Protein AF-0000000074470510 (afdb_homodimer)

Radius of gyration: 26.46 Å; Cα contacts (8 Å, |Δi|>4): 1288; chains: 2; bounding box: 50×82×62 Å

Sequence (754 aa):
MKIQNEWYYPDDIAHDLDGIDLPKNTKDEVLACAWEYSRSVIPQYTNWERYIAFMRIIIIGVIAEFQGSIVDVTAGPKVLNYDLDEVLDELFYGTPGHLDMAREYKAFLFVTSQKVSHANSELFRRYVNALVSSPRQWFRMRDCDALARFTIASALACNDLLDIWFTDAQYDILCEIGDTMYDAVAFYKHRSEGETNSTFAYMPEDHRIDAFHRARQVLWAIDLAMAGIPGHLAVTNFLRSFGGPIHMMMRRYRFVEEDLTVGKSETEEVINQTRLNKKLWNRIDGRKTGIAEDIEHYNRSMARSDEFMFRGLADYLDRADNQHCPECIYREVYGAQRDHCFGGVQLCDQCRLEWGHFLETLPERAKRAFPDLNLRIMKIQNEWYYPDDIAHDLDGIDLPKNTKDEVLACAWEYSRSVIPQYTNWERYIAFMRIIIIGVIAEFQGSIVDVTAGPKVLNYDLDEVLDELFYGTPGHLDMAREYKAFLFVTSQKVSHANSELFRRYVNALVSSPRQWFRMRDCDALARFTIASALACNDLLDIWFTDAQYDILCEIGDTMYDAVAFYKHRSEGETNSTFAYMPEDHRIDAFHRARQVLWAIDLAMAGIPGHLAVTNFLRSFGGPIHMMMRRYRFVEEDLTVGKSETEEVINQTRLNKKLWNRIDGRKTGIAEDIEHYNRSMARSDEFMFRGLADYLDRADNQHCPECIYREVYGAQRDHCFGGVQLCDQCRLEWGHFLETLPERAKRAFPDLNLRI

Solvent-accessible surface area (backbone atoms only — not comparable to full-atom values): 38874 Å² total; per-residue (Å²): 129,85,85,79,82,81,73,52,59,60,76,92,54,67,65,56,60,66,89,51,96,59,58,68,68,56,49,43,48,42,46,20,46,16,42,46,47,42,52,43,40,40,59,62,70,74,34,66,69,26,44,49,30,47,31,51,53,41,38,54,50,50,43,19,54,51,47,9,78,71,40,49,71,87,79,40,55,59,44,79,80,34,51,49,63,58,40,46,40,60,36,28,64,84,30,88,54,34,69,57,46,47,15,34,51,37,23,29,48,49,51,38,14,30,53,60,61,32,42,40,27,48,52,42,35,27,46,52,45,26,43,69,64,38,63,69,55,24,47,56,54,42,24,40,70,67,39,39,56,53,46,43,52,45,24,30,34,15,48,70,40,42,84,70,79,75,52,71,60,39,44,51,46,56,26,45,34,24,48,45,24,26,33,50,40,39,41,32,60,39,25,42,19,11,38,61,82,42,62,55,64,53,28,50,65,89,41,37,56,58,51,30,52,49,34,51,50,48,48,48,28,48,48,59,48,30,60,92,42,90,60,33,54,46,45,46,47,22,38,54,21,51,29,39,24,42,40,61,72,31,78,61,56,43,19,58,84,48,69,42,28,44,52,58,79,64,48,72,64,53,32,53,38,19,67,66,36,51,68,59,32,46,46,34,61,29,70,87,57,76,63,57,78,40,60,64,58,36,52,56,50,57,74,43,29,87,64,36,30,36,92,64,47,60,58,42,39,69,43,20,83,75,59,62,69,84,71,32,51,78,68,79,50,48,20,16,80,49,87,86,28,48,9,47,57,44,66,29,72,67,56,23,51,51,39,41,51,54,62,69,41,45,60,60,53,43,47,67,46,36,69,88,44,73,60,85,115,129,84,85,79,83,81,71,50,59,61,75,92,55,68,64,57,60,67,89,50,98,60,57,68,68,57,50,44,49,42,46,19,46,16,43,47,48,42,50,44,40,40,57,63,69,74,33,65,69,26,44,52,28,48,31,50,52,40,37,54,50,50,42,20,53,49,46,10,80,71,39,50,70,87,81,41,55,60,45,81,81,35,50,48,63,59,40,46,41,59,37,25,63,84,31,88,54,33,69,57,44,46,16,34,50,38,23,30,50,48,51,39,15,30,54,59,60,33,42,40,27,50,52,41,34,27,46,51,44,26,44,69,64,38,65,68,54,25,47,58,53,42,25,40,71,68,39,38,56,52,46,43,51,44,24,28,34,15,47,69,41,40,84,69,77,75,53,70,59,38,44,51,44,57,26,45,35,24,49,46,23,25,32,49,39,38,41,33,60,38,25,41,20,10,37,62,82,42,60,56,65,54,28,50,64,88,42,37,54,57,51,31,51,50,33,51,51,48,47,48,29,48,50,58,47,29,61,92,41,91,60,33,56,46,45,46,46,22,39,55,20,52,27,39,24,43,42,62,73,31,76,60,57,40,17,60,81,48,68,45,26,44,51,59,77,64,48,74,64,54,32,53,37,20,68,67,34,52,68,58,31,45,46,36,62,30,74,72,76,74,66,58,77,39,60,64,57,36,50,56,50,58,74,43,28,87,65,35,30,36,93,63,47,62,60,41,40,67,42,21,83,75,57,64,69,83,72,33,48,77,70,78,49,48,20,13,79,48,87,85,28,50,8,46,56,44,66,31,71,67,58,25,52,52,40,43,51,55,63,71,42,47,61,62,53,41,45,67,46,38,70,88,44,74,57,83,115

Structure (mmCIF, N/CA/C/O backbone):
data_AF-0000000074470510-model_v1
#
loop_
_entity.id
_entity.type
_entity.pdbx_description
1 polymer 'ABA 3 protein'
#
loop_
_atom_site.group_PDB
_atom_site.id
_atom_site.type_symbol
_atom_site.label_atom_id
_atom_site.label_alt_id
_atom_site.label_comp_id
_atom_site.label_asym_id
_atom_site.label_entity_id
_atom_site.label_seq_id
_atom_site.pdbx_PDB_ins_code
_atom_site.Cartn_x
_atom_site.Cartn_y
_atom_site.Cartn_z
_atom_site.occupancy
_atom_site.B_iso_or_equiv
_atom_site.auth_seq_id
_atom_site.auth_comp_id
_atom_site.auth_asym_id
_atom_site.auth_atom_id
_atom_site.pdbx_PDB_model_num
ATOM 1 N N . MET A 1 1 ? -17.797 -7.645 17.469 1 38.66 1 MET A N 1
ATOM 2 C CA . MET A 1 1 ? -18.781 -7.438 16.406 1 38.66 1 MET A CA 1
ATOM 3 C C . MET A 1 1 ? -18.297 -8.047 15.102 1 38.66 1 MET A C 1
ATOM 5 O O . MET A 1 1 ? -17.109 -7.918 14.75 1 38.66 1 MET A O 1
ATOM 9 N N . LYS A 1 2 ? -19 -8.984 14.633 1 53.75 2 LYS A N 1
ATOM 10 C CA . LYS A 1 2 ? -18.641 -9.648 13.383 1 53.75 2 LYS A CA 1
ATOM 11 C C . LYS A 1 2 ? -18.688 -8.68 12.203 1 53.75 2 LYS A C 1
ATOM 13 O O . LYS A 1 2 ? -19.734 -8.086 11.93 1 53.75 2 LYS A O 1
ATOM 18 N N . ILE A 1 3 ? -17.578 -8.148 11.656 1 62.47 3 ILE A N 1
ATOM 19 C CA . ILE A 1 3 ? -17.469 -7.23 10.531 1 62.47 3 ILE A CA 1
ATOM 20 C C . ILE A 1 3 ? -18.188 -7.805 9.32 1 62.47 3 ILE A C 1
ATOM 22 O O . ILE A 1 3 ? -17.922 -8.938 8.898 1 62.47 3 ILE A O 1
ATOM 26 N N . GLN A 1 4 ? -19.375 -7.211 9.055 1 69 4 GLN A N 1
ATOM 27 C CA . GLN A 1 4 ? -20.094 -7.617 7.848 1 69 4 GLN A CA 1
ATOM 28 C C . GLN A 1 4 ? -19.562 -6.875 6.625 1 69 4 GLN A C 1
ATOM 30 O O . GLN A 1 4 ? -19.391 -5.652 6.66 1 69 4 GLN A O 1
ATOM 35 N N . ASN A 1 5 ? -19.25 -7.672 5.633 1 77.12 5 ASN A N 1
ATOM 36 C CA . ASN A 1 5 ? -18.688 -7.105 4.414 1 77.12 5 ASN A CA 1
ATOM 37 C C . ASN A 1 5 ? -19.75 -6.863 3.354 1 77.12 5 ASN A C 1
ATOM 39 O O . ASN A 1 5 ? -20.672 -7.668 3.197 1 77.12 5 ASN A O 1
ATOM 43 N N . GLU A 1 6 ? -19.672 -5.68 2.846 1 87.06 6 GLU A N 1
ATOM 44 C CA . GLU A 1 6 ? -20.328 -5.43 1.567 1 87.06 6 GLU A CA 1
ATOM 45 C C . GLU A 1 6 ? -19.359 -5.594 0.404 1 87.06 6 GLU A C 1
ATOM 47 O O . GLU A 1 6 ? -18.188 -5.262 0.524 1 87.06 6 GLU A O 1
ATOM 52 N N . TRP A 1 7 ? -19.953 -6.168 -0.624 1 92.12 7 TRP A N 1
ATOM 53 C CA . TRP A 1 7 ? -19.062 -6.492 -1.737 1 92.12 7 TRP A CA 1
ATOM 54 C C . TRP A 1 7 ? -19.234 -5.496 -2.879 1 92.12 7 TRP A C 1
ATOM 56 O O . TRP A 1 7 ? -20.359 -5.168 -3.258 1 92.12 7 TRP A O 1
ATOM 66 N N . TYR A 1 8 ? -18.172 -5.059 -3.375 1 94.88 8 TYR A N 1
ATOM 67 C CA . TYR A 1 8 ? -18.188 -4.062 -4.441 1 94.88 8 TYR A CA 1
ATOM 68 C C . TYR A 1 8 ? -17.422 -4.566 -5.664 1 94.88 8 TYR A C 1
ATOM 70 O O . TYR A 1 8 ? -16.234 -4.879 -5.586 1 94.88 8 TYR A O 1
ATOM 78 N N . TYR A 1 9 ? -18.109 -4.605 -6.75 1 96.81 9 TYR A N 1
ATOM 79 C CA . TYR A 1 9 ? -17.531 -4.973 -8.031 1 96.81 9 TYR A CA 1
ATOM 80 C C . TYR A 1 9 ? -18.328 -4.387 -9.188 1 96.81 9 TYR A C 1
ATOM 82 O O . TYR A 1 9 ? -19.531 -4.125 -9.055 1 96.81 9 TYR A O 1
ATOM 90 N N . PRO A 1 10 ? -17.703 -4.129 -10.32 1 97.44 10 PRO A N 1
ATOM 91 C CA . PRO A 1 10 ? -18.406 -3.51 -11.453 1 97.44 10 PRO A CA 1
ATOM 92 C C . PRO A 1 10 ? -19.484 -4.406 -12.039 1 97.44 10 PRO A C 1
ATOM 94 O O . PRO A 1 10 ? -19.375 -5.637 -11.984 1 97.44 10 PRO A O 1
ATOM 97 N N . ASP A 1 11 ? -20.375 -3.789 -12.695 1 96.75 11 ASP A N 1
ATOM 98 C CA . ASP A 1 11 ? -21.484 -4.492 -13.328 1 96.75 11 ASP A CA 1
ATOM 99 C C . ASP A 1 11 ? -20.984 -5.387 -14.461 1 96.75 11 ASP A C 1
ATOM 101 O O . ASP A 1 11 ? -21.578 -6.426 -14.75 1 96.75 11 ASP A O 1
ATOM 105 N N . ASP A 1 12 ? -19.891 -5.055 -15 1 97.94 12 ASP A N 1
ATOM 106 C CA . ASP A 1 12 ? -19.328 -5.754 -16.156 1 97.94 12 ASP A CA 1
ATOM 107 C C . ASP A 1 12 ? -19.016 -7.211 -15.805 1 97.94 12 ASP A C 1
ATOM 109 O O . ASP A 1 12 ? -19 -8.07 -16.688 1 97.94 12 ASP A O 1
ATOM 113 N N . ILE A 1 13 ? -18.828 -7.477 -14.516 1 98.44 13 ILE A N 1
ATOM 114 C CA . ILE A 1 13 ? -18.453 -8.844 -14.156 1 98.44 13 ILE A CA 1
ATOM 115 C C . ILE A 1 13 ? -19.484 -9.43 -13.203 1 98.44 13 ILE A C 1
ATOM 117 O O . ILE A 1 13 ? -19.328 -10.547 -12.719 1 98.44 13 ILE A O 1
ATOM 121 N N . ALA A 1 14 ? -20.562 -8.773 -12.984 1 97.88 14 ALA A N 1
ATOM 122 C CA . ALA A 1 14 ? -21.547 -9.109 -11.945 1 97.88 14 ALA A CA 1
ATOM 123 C C . ALA A 1 14 ? -22.188 -10.461 -12.227 1 97.88 14 ALA A C 1
ATOM 125 O O . ALA A 1 14 ? -22.594 -11.172 -11.297 1 97.88 14 ALA A O 1
ATOM 126 N N . HIS A 1 15 ? -22.266 -10.828 -13.484 1 98.12 15 HIS A N 1
ATOM 127 C CA . HIS A 1 15 ? -23 -12.031 -13.844 1 98.12 15 HIS A CA 1
ATOM 128 C C . HIS A 1 15 ? -22.062 -13.125 -14.344 1 98.12 15 HIS A C 1
ATOM 130 O O . HIS A 1 15 ? -22.516 -14.148 -14.859 1 98.12 15 HIS A O 1
ATOM 136 N N . ASP A 1 16 ? -20.781 -12.914 -14.148 1 98.12 16 ASP A N 1
ATOM 137 C CA . ASP A 1 16 ? -19.781 -13.797 -14.711 1 98.12 16 ASP A CA 1
ATOM 138 C C . ASP A 1 16 ? -19.828 -15.18 -14.07 1 98.12 16 ASP A C 1
ATOM 140 O O . ASP A 1 16 ? -19.406 -16.172 -14.672 1 98.12 16 ASP A O 1
ATOM 144 N N . LEU A 1 17 ? -20.391 -15.273 -12.891 1 98.12 17 LEU A N 1
ATOM 145 C CA . LEU A 1 17 ? -20.344 -16.547 -12.18 1 98.12 17 LEU A CA 1
ATOM 146 C C . LEU A 1 17 ? -21.75 -17.125 -12.047 1 98.12 17 LEU A C 1
ATOM 148 O O . LEU A 1 17 ? -21.969 -18.047 -11.258 1 98.12 17 LEU A O 1
ATOM 152 N N . ASP A 1 18 ? -22.656 -16.594 -12.812 1 97.69 18 ASP A N 1
ATOM 153 C CA . ASP A 1 18 ? -24 -17.141 -12.797 1 97.69 18 ASP A CA 1
ATOM 154 C C . ASP A 1 18 ? -24 -18.609 -13.195 1 97.69 18 ASP A C 1
ATOM 156 O O . ASP A 1 18 ? -23.328 -19 -14.156 1 97.69 18 ASP A O 1
ATOM 160 N N . GLY A 1 19 ? -24.688 -19.422 -12.406 1 96.56 19 GLY A N 1
ATOM 161 C CA . GLY A 1 19 ? -24.828 -20.828 -12.75 1 96.56 19 GLY A CA 1
ATOM 162 C C . GLY A 1 19 ? -23.688 -21.688 -12.211 1 96.56 19 GLY A C 1
ATOM 163 O O . GLY A 1 19 ? -23.75 -22.906 -12.242 1 96.56 19 GLY A O 1
ATOM 164 N N . ILE A 1 20 ? -22.594 -21.078 -11.781 1 96 20 ILE A N 1
ATOM 165 C CA . ILE A 1 20 ? -21.5 -21.828 -11.172 1 96 20 ILE A CA 1
ATOM 166 C C . ILE A 1 20 ? -21.922 -22.312 -9.781 1 96 20 ILE A C 1
ATOM 168 O O . ILE A 1 20 ? -22.547 -21.562 -9.023 1 96 20 ILE A O 1
ATOM 172 N N . ASP A 1 21 ? -21.594 -23.484 -9.469 1 94.19 21 ASP A N 1
ATOM 173 C CA . ASP A 1 21 ? -22 -24.109 -8.211 1 94.19 21 ASP A CA 1
ATOM 174 C C . ASP A 1 21 ? -21.156 -23.609 -7.043 1 94.19 21 ASP A C 1
ATOM 176 O O . ASP A 1 21 ? -20.375 -24.359 -6.465 1 94.19 21 ASP A O 1
ATOM 180 N N . LEU A 1 22 ? -21.328 -22.422 -6.672 1 94.38 22 LEU A N 1
ATOM 181 C CA . LEU A 1 22 ? -20.781 -21.734 -5.512 1 94.38 22 LEU A CA 1
ATOM 182 C C . LEU A 1 22 ? -21.844 -20.906 -4.801 1 94.38 22 LEU A C 1
ATOM 184 O O . LEU A 1 22 ? -22.75 -20.375 -5.441 1 94.38 22 LEU A O 1
ATOM 188 N N . PRO A 1 23 ? -21.734 -20.906 -3.518 1 94.25 23 PRO A N 1
ATOM 189 C CA . PRO A 1 23 ? -22.688 -20.047 -2.797 1 94.25 23 PRO A CA 1
ATOM 190 C C . PRO A 1 23 ? -22.609 -18.594 -3.256 1 94.25 23 PRO A C 1
ATOM 192 O O . PRO A 1 23 ? -21.547 -18.109 -3.65 1 94.25 23 PRO A O 1
ATOM 195 N N . LYS A 1 24 ? -23.703 -17.906 -3.158 1 95.31 24 LYS A N 1
ATOM 196 C CA . LYS A 1 24 ? -23.812 -16.516 -3.604 1 95.31 24 LYS A CA 1
ATOM 197 C C . LYS A 1 24 ? -22.781 -15.641 -2.906 1 95.31 24 LYS A C 1
ATOM 199 O O . LYS A 1 24 ? -22.125 -14.82 -3.549 1 95.31 24 LYS A O 1
ATOM 204 N N . ASN A 1 25 ? -22.625 -15.836 -1.628 1 92.38 25 ASN A N 1
ATOM 205 C CA . ASN A 1 25 ? -21.672 -15.031 -0.87 1 92.38 25 ASN A CA 1
ATOM 206 C C . ASN A 1 25 ? -20.234 -15.258 -1.346 1 92.38 25 ASN A C 1
ATOM 208 O O . ASN A 1 25 ? -19.438 -14.32 -1.368 1 92.38 25 ASN A O 1
ATOM 212 N N . THR A 1 26 ? -19.922 -16.469 -1.673 1 93.75 26 THR A N 1
ATOM 213 C CA . THR A 1 26 ? -18.609 -16.781 -2.191 1 93.75 26 THR A CA 1
ATOM 214 C C . THR A 1 26 ? -18.391 -16.141 -3.555 1 93.75 26 THR A C 1
ATOM 216 O O . THR A 1 26 ? -17.312 -15.602 -3.826 1 93.75 26 THR A O 1
ATOM 219 N N . LYS A 1 27 ? -19.453 -16.188 -4.32 1 96.44 27 LYS A N 1
ATOM 220 C CA . LYS A 1 27 ? -19.359 -15.562 -5.633 1 96.44 27 LYS A CA 1
ATOM 221 C C . LYS A 1 27 ? -19.109 -14.062 -5.504 1 96.44 27 LYS A C 1
ATOM 223 O O . LYS A 1 27 ? -18.25 -13.508 -6.184 1 96.44 27 LYS A O 1
ATOM 228 N N . ASP A 1 28 ? -19.859 -13.445 -4.629 1 95.69 28 ASP A N 1
ATOM 229 C CA . ASP A 1 28 ? -19.703 -12.016 -4.398 1 95.69 28 ASP A CA 1
ATOM 230 C C . ASP A 1 28 ? -18.297 -11.695 -3.912 1 95.69 28 ASP A C 1
ATOM 232 O O . ASP A 1 28 ? -17.688 -10.703 -4.34 1 95.69 28 ASP A O 1
ATOM 236 N N . GLU A 1 29 ? -17.797 -12.484 -3.053 1 94.56 29 GLU A N 1
ATOM 237 C CA . GLU A 1 29 ? -16.453 -12.281 -2.514 1 94.56 29 GLU A CA 1
ATOM 238 C C . GLU A 1 29 ? -15.398 -12.438 -3.602 1 94.56 29 GLU A C 1
ATOM 240 O O . GLU A 1 29 ? -14.43 -11.672 -3.643 1 94.56 29 GLU A O 1
ATOM 245 N N . VAL A 1 30 ? -15.57 -13.391 -4.449 1 96.25 30 VAL A N 1
ATOM 246 C CA . VAL A 1 30 ? -14.641 -13.617 -5.547 1 96.25 30 VAL A CA 1
ATOM 247 C C . VAL A 1 30 ? -14.633 -12.398 -6.473 1 96.25 30 VAL A C 1
ATOM 249 O O . VAL A 1 30 ? -13.562 -11.922 -6.859 1 96.25 30 VAL A O 1
ATOM 252 N N . LEU A 1 31 ? -15.828 -11.945 -6.777 1 98.06 31 LEU A N 1
ATOM 253 C CA . LEU A 1 31 ? -15.945 -10.805 -7.68 1 98.06 31 LEU A CA 1
ATOM 254 C C . LEU A 1 31 ? -15.344 -9.555 -7.055 1 98.06 31 LEU A C 1
ATOM 256 O O . LEU A 1 31 ? -14.625 -8.805 -7.723 1 98.06 31 LEU A O 1
ATOM 260 N N . ALA A 1 32 ? -15.617 -9.375 -5.801 1 96.88 32 ALA A N 1
ATOM 261 C CA . ALA A 1 32 ? -15.039 -8.234 -5.094 1 96.88 32 ALA A CA 1
ATOM 262 C C . ALA A 1 32 ? -13.516 -8.352 -5.012 1 96.88 32 ALA A C 1
ATOM 264 O O . ALA A 1 32 ? -12.805 -7.355 -5.148 1 96.88 32 ALA A O 1
ATOM 265 N N . CYS A 1 33 ? -13.023 -9.523 -4.816 1 96.25 33 CYS A N 1
ATOM 266 C CA . CYS A 1 33 ? -11.594 -9.773 -4.766 1 96.25 33 CYS A CA 1
ATOM 267 C C . CYS A 1 33 ? -10.93 -9.422 -6.094 1 96.25 33 CYS A C 1
ATOM 269 O O . CYS A 1 33 ? -9.836 -8.852 -6.117 1 96.25 33 CYS A O 1
ATOM 271 N N . ALA A 1 34 ? -11.633 -9.758 -7.113 1 97.81 34 ALA A N 1
ATOM 272 C CA . ALA A 1 34 ? -11.094 -9.445 -8.438 1 97.81 34 ALA A CA 1
ATOM 273 C C . ALA A 1 34 ? -10.953 -7.941 -8.633 1 97.81 34 ALA A C 1
ATOM 275 O O . ALA A 1 34 ? -9.945 -7.469 -9.164 1 97.81 34 ALA A O 1
ATOM 276 N N . TRP A 1 35 ? -11.906 -7.219 -8.211 1 97.88 35 TRP A N 1
ATOM 277 C CA . TRP A 1 35 ? -11.867 -5.766 -8.312 1 97.88 35 TRP A CA 1
ATOM 278 C C . TRP A 1 35 ? -10.766 -5.191 -7.418 1 97.88 35 TRP A C 1
ATOM 280 O O . TRP A 1 35 ? -9.93 -4.41 -7.879 1 97.88 35 TRP A O 1
ATOM 290 N N . GLU A 1 36 ? -10.75 -5.582 -6.207 1 96.62 36 GLU A N 1
ATOM 291 C CA . GLU A 1 36 ? -9.781 -5.078 -5.238 1 96.62 36 GLU A CA 1
ATOM 292 C C . GLU A 1 36 ? -8.352 -5.402 -5.672 1 96.62 36 GLU A C 1
ATOM 294 O O . GLU A 1 36 ? -7.461 -4.555 -5.574 1 96.62 36 GLU A O 1
ATOM 299 N N . TYR A 1 37 ? -8.188 -6.617 -6.141 1 97.25 37 TYR A N 1
ATOM 300 C CA . TYR A 1 37 ? -6.855 -7.02 -6.582 1 97.25 37 TYR A CA 1
ATOM 301 C C . TYR A 1 37 ? -6.402 -6.195 -7.781 1 97.25 37 TYR A C 1
ATOM 303 O O . TYR A 1 37 ? -5.281 -5.68 -7.801 1 97.25 37 TYR A O 1
ATOM 311 N N . SER A 1 38 ? -7.297 -6.094 -8.719 1 98.12 38 SER A N 1
ATOM 312 C CA . SER A 1 38 ? -6.961 -5.348 -9.93 1 98.12 38 SER A CA 1
ATOM 313 C C . SER A 1 38 ? -6.613 -3.898 -9.602 1 98.12 38 SER A C 1
ATOM 315 O O . SER A 1 38 ? -5.598 -3.377 -10.062 1 98.12 38 SER A O 1
ATOM 317 N N . ARG A 1 39 ? -7.371 -3.311 -8.75 1 97.25 39 ARG A N 1
ATOM 318 C CA . ARG A 1 39 ? -7.164 -1.919 -8.359 1 97.25 39 ARG A CA 1
ATOM 319 C C . ARG A 1 39 ? -5.906 -1.766 -7.516 1 97.25 39 ARG A C 1
ATOM 321 O O . ARG A 1 39 ? -5.316 -0.685 -7.461 1 97.25 39 ARG A O 1
ATOM 328 N N . SER A 1 40 ? -5.508 -2.799 -6.934 1 96.25 40 SER A N 1
ATOM 329 C CA . SER A 1 40 ? -4.32 -2.727 -6.09 1 96.25 40 SER A CA 1
ATOM 330 C C . SER A 1 40 ? -3.047 -2.912 -6.906 1 96.25 40 SER A C 1
ATOM 332 O O . SER A 1 40 ? -2.094 -2.143 -6.77 1 96.25 40 SER A O 1
ATOM 334 N N . VAL A 1 41 ? -3.082 -3.867 -7.82 1 97.31 41 VAL A N 1
ATOM 335 C CA . VAL A 1 41 ? -1.833 -4.234 -8.477 1 97.31 41 VAL A CA 1
ATOM 336 C C . VAL A 1 41 ? -1.688 -3.457 -9.781 1 97.31 41 VAL A C 1
ATOM 338 O O . VAL A 1 41 ? -0.579 -3.297 -10.297 1 97.31 41 VAL A O 1
ATOM 341 N N . ILE A 1 42 ? -2.725 -3.068 -10.359 1 98.06 42 ILE A N 1
ATOM 342 C CA . ILE A 1 42 ? -2.758 -2.182 -11.523 1 98.06 42 ILE A CA 1
ATOM 343 C C . ILE A 1 42 ? -3.623 -0.962 -11.211 1 98.06 42 ILE A C 1
ATOM 345 O O . ILE A 1 42 ? -4.73 -0.831 -11.734 1 98.06 42 ILE A O 1
ATOM 349 N N . PRO A 1 43 ? -3.098 -0.077 -10.461 1 96.44 43 PRO A N 1
ATOM 350 C CA . PRO A 1 43 ? -3.93 1.016 -9.953 1 96.44 43 PRO A CA 1
ATOM 351 C C . PRO A 1 43 ? -4.312 2.021 -11.031 1 96.44 43 PRO A C 1
ATOM 353 O O . PRO A 1 43 ? -5.23 2.824 -10.836 1 96.44 43 PRO A O 1
ATOM 356 N N . GLN A 1 44 ? -3.602 2.016 -12.18 1 96.56 44 GLN A N 1
ATOM 357 C CA . GLN A 1 44 ? -3.885 2.891 -13.312 1 96.56 44 GLN A CA 1
ATOM 358 C C . GLN A 1 44 ? -4.16 2.082 -14.578 1 96.56 44 GLN A C 1
ATOM 360 O O . GLN A 1 44 ? -3.482 1.087 -14.844 1 96.56 44 GLN A O 1
ATOM 365 N N . TYR A 1 45 ? -5.16 2.561 -15.25 1 97.44 45 TYR A N 1
ATOM 366 C CA . TYR A 1 45 ? -5.457 1.952 -16.547 1 97.44 45 TYR A CA 1
ATOM 367 C C . TYR A 1 45 ? -6.043 2.979 -17.5 1 97.44 45 TYR A C 1
ATOM 369 O O . TYR A 1 45 ? -6.641 3.967 -17.078 1 97.44 45 TYR A O 1
ATOM 377 N N . THR A 1 46 ? -5.867 2.742 -18.766 1 96.5 46 THR A N 1
ATOM 378 C CA . THR A 1 46 ? -6.449 3.576 -19.812 1 96.5 46 THR A CA 1
ATOM 379 C C . THR A 1 46 ? -7.383 2.758 -20.688 1 96.5 46 THR A C 1
ATOM 381 O O . THR A 1 46 ? -8.156 3.318 -21.469 1 96.5 46 THR A O 1
ATOM 384 N N . ASN A 1 47 ? -7.336 1.421 -20.641 1 97.94 47 ASN A N 1
ATOM 385 C CA . ASN A 1 47 ? -8.141 0.513 -21.453 1 97.94 47 ASN A CA 1
ATOM 386 C C . ASN A 1 47 ? -9.078 -0.331 -20.594 1 97.94 47 ASN A C 1
ATOM 388 O O . ASN A 1 47 ? -8.672 -1.369 -20.062 1 97.94 47 ASN A O 1
ATOM 392 N N . TRP A 1 48 ? -10.289 0.071 -20.547 1 97.88 48 TRP A N 1
ATOM 393 C CA . TRP A 1 48 ? -11.258 -0.553 -19.656 1 97.88 48 TRP A CA 1
ATOM 394 C C . TRP A 1 48 ? -11.547 -1.99 -20.078 1 97.88 48 TRP A C 1
ATOM 396 O O . TRP A 1 48 ? -11.695 -2.875 -19.234 1 97.88 48 TRP A O 1
ATOM 406 N N . GLU A 1 49 ? -11.609 -2.24 -21.344 1 98.06 49 GLU A N 1
ATOM 407 C CA . GLU A 1 49 ? -11.891 -3.584 -21.828 1 98.06 49 GLU A CA 1
ATOM 408 C C . GLU A 1 49 ? -10.805 -4.566 -21.406 1 98.06 49 GLU A C 1
ATOM 410 O O . GLU A 1 49 ? -11.109 -5.668 -20.938 1 98.06 49 GLU A O 1
ATOM 415 N N . ARG A 1 50 ? -9.625 -4.188 -21.531 1 98.75 50 ARG A N 1
ATOM 416 C CA . ARG A 1 50 ? -8.516 -5.027 -21.094 1 98.75 50 ARG A CA 1
ATOM 417 C C . ARG A 1 50 ? -8.516 -5.188 -19.578 1 98.75 50 ARG A C 1
ATOM 419 O O . ARG A 1 50 ? -8.133 -6.238 -19.047 1 98.75 50 ARG A O 1
ATOM 426 N N . TYR A 1 51 ? -8.883 -4.121 -18.953 1 98.69 51 TYR A N 1
ATOM 427 C CA . TYR A 1 51 ? -8.953 -4.16 -17.484 1 98.69 51 TYR A CA 1
ATOM 428 C C . TYR A 1 51 ? -10.016 -5.148 -17.016 1 98.69 51 TYR A C 1
ATOM 430 O O . TYR A 1 51 ? -9.805 -5.879 -16.047 1 98.69 51 TYR A O 1
ATOM 438 N N . ILE A 1 52 ? -11.117 -5.203 -17.703 1 98.69 52 ILE A N 1
ATOM 439 C CA . ILE A 1 52 ? -12.156 -6.184 -17.422 1 98.69 52 ILE A CA 1
ATOM 440 C C . ILE A 1 52 ? -11.625 -7.594 -17.672 1 98.69 52 ILE A C 1
ATOM 442 O O . ILE A 1 52 ? -11.867 -8.508 -16.875 1 98.69 52 ILE A O 1
ATOM 446 N N . ALA A 1 53 ? -10.945 -7.723 -18.75 1 98.88 53 ALA A N 1
ATOM 447 C CA . ALA A 1 53 ? -10.344 -9.023 -19.031 1 98.88 53 ALA A CA 1
ATOM 448 C C . ALA A 1 53 ? -9.414 -9.461 -17.906 1 98.88 53 ALA A C 1
ATOM 450 O O . ALA A 1 53 ? -9.414 -10.625 -17.5 1 98.88 53 ALA A O 1
ATOM 451 N N . PHE A 1 54 ? -8.664 -8.562 -17.422 1 98.88 54 PHE A N 1
ATOM 452 C CA . PHE A 1 54 ? -7.773 -8.867 -16.312 1 98.88 54 PHE A CA 1
ATOM 453 C C . PHE A 1 54 ? -8.562 -9.273 -15.078 1 98.88 54 PHE A C 1
ATOM 455 O O . PHE A 1 54 ? -8.188 -10.211 -14.375 1 98.88 54 PHE A O 1
ATOM 462 N N . MET A 1 55 ? -9.602 -8.586 -14.781 1 98.75 55 MET A N 1
ATOM 463 C CA . MET A 1 55 ? -10.438 -8.969 -13.648 1 98.75 55 MET A CA 1
ATOM 464 C C . MET A 1 55 ? -10.953 -10.391 -13.812 1 98.75 55 MET A C 1
ATOM 466 O O . MET A 1 55 ? -11.008 -11.156 -12.844 1 98.75 55 MET A O 1
ATOM 470 N N . ARG A 1 56 ? -11.281 -10.711 -14.945 1 98.81 56 ARG A N 1
ATOM 471 C CA . ARG A 1 56 ? -11.781 -12.062 -15.211 1 98.81 56 ARG A CA 1
ATOM 472 C C . ARG A 1 56 ? -10.68 -13.094 -15.008 1 98.81 56 ARG A C 1
ATOM 474 O O . ARG A 1 56 ? -10.93 -14.188 -14.5 1 98.81 56 ARG A O 1
ATOM 481 N N . ILE A 1 57 ? -9.492 -12.719 -15.422 1 98.5 57 ILE A N 1
ATOM 482 C CA . ILE A 1 57 ? -8.32 -13.555 -15.156 1 98.5 57 ILE A CA 1
ATOM 483 C C . ILE A 1 57 ? -8.18 -13.789 -13.656 1 98.5 57 ILE A C 1
ATOM 485 O O . ILE A 1 57 ? -7.918 -14.914 -13.219 1 98.5 57 ILE A O 1
ATOM 489 N N . ILE A 1 58 ? -8.383 -12.805 -12.875 1 98.38 58 ILE A N 1
ATOM 490 C CA . ILE A 1 58 ? -8.234 -12.898 -11.43 1 98.38 58 ILE A CA 1
ATOM 491 C C . ILE A 1 58 ? -9.375 -13.727 -10.844 1 98.38 58 ILE A C 1
ATOM 493 O O . ILE A 1 58 ? -9.172 -14.5 -9.898 1 98.38 58 ILE A O 1
ATOM 497 N N . ILE A 1 59 ? -10.547 -13.594 -11.414 1 98.19 59 ILE A N 1
ATOM 498 C CA . ILE A 1 59 ? -11.672 -14.406 -10.969 1 98.19 59 ILE A CA 1
ATOM 499 C C . ILE A 1 59 ? -11.336 -15.891 -11.125 1 98.19 59 ILE A C 1
ATOM 501 O O . ILE A 1 59 ? -11.453 -16.656 -10.172 1 98.19 59 ILE A O 1
ATOM 505 N N . ILE A 1 60 ? -10.891 -16.234 -12.266 1 97.81 60 ILE A N 1
ATOM 506 C CA . ILE A 1 60 ? -10.547 -17.625 -12.547 1 97.81 60 ILE A CA 1
ATOM 507 C C . ILE A 1 60 ? -9.445 -18.094 -11.602 1 97.81 60 ILE A C 1
ATOM 509 O O . ILE A 1 60 ? -9.531 -19.172 -11.008 1 97.81 60 ILE A O 1
ATOM 513 N N . GLY A 1 61 ? -8.453 -17.266 -11.445 1 96.94 61 GLY A N 1
ATOM 514 C CA . GLY A 1 61 ? -7.309 -17.609 -10.609 1 96.94 61 GLY A CA 1
ATOM 515 C C . GLY A 1 61 ? -7.676 -17.812 -9.156 1 96.94 61 GLY A C 1
ATOM 516 O O . GLY A 1 61 ? -7.211 -18.75 -8.516 1 96.94 61 GLY A O 1
ATOM 517 N N . VAL A 1 62 ? -8.484 -16.938 -8.656 1 95.31 62 VAL A N 1
ATOM 518 C CA . VAL A 1 62 ? -8.883 -17 -7.254 1 95.31 62 VAL A CA 1
ATOM 519 C C . VAL A 1 62 ? -9.664 -18.281 -7 1 95.31 62 VAL A C 1
ATOM 521 O O . VAL A 1 62 ? -9.438 -18.969 -6 1 95.31 62 VAL A O 1
ATOM 524 N N . ILE A 1 63 ? -10.531 -18.609 -7.875 1 94.88 63 ILE A N 1
ATOM 525 C CA . ILE A 1 63 ? -11.312 -19.828 -7.715 1 94.88 63 ILE A CA 1
ATOM 526 C C . ILE A 1 63 ? -10.391 -21.047 -7.812 1 94.88 63 ILE A C 1
ATOM 528 O O . ILE A 1 63 ? -10.508 -21.984 -7.023 1 94.88 63 ILE A O 1
ATOM 532 N N . ALA A 1 64 ? -9.477 -21 -8.719 1 94.62 64 ALA A N 1
ATOM 533 C CA . ALA A 1 64 ? -8.523 -22.109 -8.852 1 94.62 64 ALA A CA 1
ATOM 534 C C . ALA A 1 64 ? -7.746 -22.312 -7.555 1 94.62 64 ALA A C 1
ATOM 536 O O . ALA A 1 64 ? -7.434 -23.453 -7.184 1 94.62 64 ALA A O 1
ATOM 537 N N . GLU A 1 65 ? -7.457 -21.266 -6.848 1 91.25 65 GLU A N 1
ATOM 538 C CA . GLU A 1 65 ? -6.633 -21.312 -5.641 1 91.25 65 GLU A CA 1
ATOM 539 C C . GLU A 1 65 ? -7.391 -21.938 -4.48 1 91.25 65 GLU A C 1
ATOM 541 O O . GLU A 1 65 ? -6.797 -22.625 -3.648 1 91.25 65 GLU A O 1
ATOM 546 N N . PHE A 1 66 ? -8.75 -21.656 -4.414 1 88.44 66 PHE A N 1
ATOM 547 C CA . PHE A 1 66 ? -9.398 -22.188 -3.227 1 88.44 66 PHE A CA 1
ATOM 548 C C . PHE A 1 66 ? -10.312 -23.359 -3.584 1 88.44 66 PHE A C 1
ATOM 550 O O . PHE A 1 66 ? -10.672 -24.156 -2.721 1 88.44 66 PHE A O 1
ATOM 557 N N . GLN A 1 67 ? -10.672 -23.484 -4.867 1 87.62 67 GLN A N 1
ATOM 558 C CA . GLN A 1 67 ? -11.5 -24.578 -5.359 1 87.62 67 GLN A CA 1
ATOM 559 C C . GLN A 1 67 ? -11 -25.078 -6.711 1 87.62 67 GLN A C 1
ATOM 561 O O . GLN A 1 67 ? -11.734 -25.062 -7.699 1 87.62 67 GLN A O 1
ATOM 566 N N . GLY A 1 68 ? -9.891 -25.594 -6.688 1 86.62 68 GLY A N 1
ATOM 567 C CA . GLY A 1 68 ? -9.203 -26 -7.902 1 86.62 68 GLY A CA 1
ATOM 568 C C . GLY A 1 68 ? -9.938 -27.094 -8.672 1 86.62 68 GLY A C 1
ATOM 569 O O . GLY A 1 68 ? -9.734 -27.25 -9.875 1 86.62 68 GLY A O 1
ATOM 570 N N . SER A 1 69 ? -10.82 -27.766 -8.07 1 85.81 69 SER A N 1
ATOM 571 C CA . SER A 1 69 ? -11.492 -28.906 -8.68 1 85.81 69 SER A CA 1
ATOM 572 C C . SER A 1 69 ? -12.438 -28.469 -9.797 1 85.81 69 SER A C 1
ATOM 574 O O . SER A 1 69 ? -12.742 -29.25 -10.695 1 85.81 69 SER A O 1
ATOM 576 N N . ILE A 1 70 ? -12.766 -27.203 -9.773 1 88.69 70 ILE A N 1
ATOM 577 C CA . ILE A 1 70 ? -13.75 -26.797 -10.781 1 88.69 70 ILE A CA 1
ATOM 578 C C . ILE A 1 70 ? -13.062 -26 -11.883 1 88.69 70 ILE A C 1
ATOM 580 O O . ILE A 1 70 ? -13.727 -25.438 -12.766 1 88.69 70 ILE A O 1
ATOM 584 N N . VAL A 1 71 ? -11.789 -25.938 -11.797 1 90.69 71 VAL A N 1
ATOM 585 C CA . VAL A 1 71 ? -10.992 -25.25 -12.82 1 90.69 71 VAL A CA 1
ATOM 586 C C . VAL A 1 71 ? -10.047 -26.25 -13.484 1 90.69 71 VAL A C 1
ATOM 588 O O . VAL A 1 71 ? -9.031 -26.641 -12.891 1 90.69 71 VAL A O 1
ATOM 591 N N . ASP A 1 72 ? -10.43 -26.719 -14.641 1 87.81 72 ASP A N 1
ATOM 592 C CA . ASP A 1 72 ? -9.602 -27.656 -15.383 1 87.81 72 ASP A CA 1
ATOM 593 C C . ASP A 1 72 ? -9.25 -27.109 -16.766 1 87.81 72 ASP A C 1
ATOM 595 O O . ASP A 1 72 ? -10.031 -27.25 -17.703 1 87.81 72 ASP A O 1
ATOM 599 N N . VAL A 1 73 ? -8.062 -26.703 -16.875 1 88 73 VAL A N 1
ATOM 600 C CA . VAL A 1 73 ? -7.641 -26.047 -18.109 1 88 73 VAL A CA 1
ATOM 601 C C . VAL A 1 73 ? -7.336 -27.109 -19.172 1 88 73 VAL A C 1
ATOM 603 O O . VAL A 1 73 ? -7.266 -26.797 -20.359 1 88 73 VAL A O 1
ATOM 606 N N . THR A 1 74 ? -7.172 -28.344 -18.766 1 85.5 74 THR A N 1
ATOM 607 C CA . THR A 1 74 ? -6.82 -29.406 -19.703 1 85.5 74 THR A CA 1
ATOM 608 C C . THR A 1 74 ? -8.07 -29.938 -20.406 1 85.5 74 THR A C 1
ATOM 610 O O . THR A 1 74 ? -7.969 -30.625 -21.422 1 85.5 74 THR A O 1
ATOM 613 N N . ALA A 1 75 ? -9.172 -29.594 -19.891 1 86 75 ALA A N 1
ATOM 614 C CA . ALA A 1 75 ? -10.422 -30.109 -20.438 1 86 75 ALA A CA 1
ATOM 615 C C . ALA A 1 75 ? -10.852 -29.328 -21.672 1 86 75 ALA A C 1
ATOM 617 O O . ALA A 1 75 ? -11.633 -29.828 -22.484 1 86 75 ALA A O 1
ATOM 618 N N . GLY A 1 76 ? -10.398 -28.172 -21.859 1 85.06 76 GLY A N 1
ATOM 619 C CA . GLY A 1 76 ? -10.766 -27.312 -22.969 1 85.06 76 GLY A CA 1
ATOM 620 C C . GLY A 1 76 ? -10.672 -25.844 -22.625 1 85.06 76 GLY A C 1
ATOM 621 O O . GLY A 1 76 ? -10.25 -25.469 -21.531 1 85.06 76 GLY A O 1
ATOM 622 N N . PRO A 1 77 ? -11.078 -25.109 -23.609 1 88.5 77 PRO A N 1
ATOM 623 C CA . PRO A 1 77 ? -10.914 -23.672 -23.422 1 88.5 77 PRO A CA 1
ATOM 624 C C . PRO A 1 77 ? -11.953 -23.062 -22.484 1 88.5 77 PRO A C 1
ATOM 626 O O . PRO A 1 77 ? -11.789 -21.938 -22.016 1 88.5 77 PRO A O 1
ATOM 629 N N . LYS A 1 78 ? -12.984 -23.812 -22.281 1 94 78 LYS A N 1
ATOM 630 C CA . LYS A 1 78 ? -14.031 -23.297 -21.406 1 94 78 LYS A CA 1
ATOM 631 C C . LYS A 1 78 ? -13.68 -23.516 -19.938 1 94 78 LYS A C 1
ATOM 633 O O . LYS A 1 78 ? -13.539 -24.641 -19.5 1 94 78 LYS A O 1
ATOM 638 N N . VAL A 1 79 ? -13.469 -22.5 -19.203 1 94.94 79 VAL A N 1
ATOM 639 C CA . VAL A 1 79 ? -13.219 -22.484 -17.766 1 94.94 79 VAL A CA 1
ATOM 640 C C . VAL A 1 79 ? -14.266 -21.625 -17.062 1 94.94 79 VAL A C 1
ATOM 642 O O . VAL A 1 79 ? -14.32 -20.406 -17.281 1 94.94 79 VAL A O 1
ATOM 645 N N . LEU A 1 80 ? -15.062 -22.25 -16.219 1 95.81 80 LEU A N 1
ATOM 646 C CA . LEU A 1 80 ? -16.219 -21.562 -15.656 1 95.81 80 LEU A CA 1
ATOM 647 C C . LEU A 1 80 ? -17.109 -21.016 -16.75 1 95.81 80 LEU A C 1
ATOM 649 O O . LEU A 1 80 ? -17.562 -21.75 -17.625 1 95.81 80 LEU A O 1
ATOM 653 N N . ASN A 1 81 ? -17.406 -19.797 -16.766 1 96.44 81 ASN A N 1
ATOM 654 C CA . ASN A 1 81 ? -18.266 -19.219 -17.797 1 96.44 81 ASN A CA 1
ATOM 655 C C . ASN A 1 81 ? -17.453 -18.469 -18.859 1 96.44 81 ASN A C 1
ATOM 657 O O . ASN A 1 81 ? -18 -17.688 -19.625 1 96.44 81 ASN A O 1
ATOM 661 N N . TYR A 1 82 ? -16.156 -18.812 -18.891 1 97.69 82 TYR A N 1
ATOM 662 C CA . TYR A 1 82 ? -15.289 -18.078 -19.797 1 97.69 82 TYR A CA 1
ATOM 663 C C . TYR A 1 82 ? -14.688 -19 -20.844 1 97.69 82 TYR A C 1
ATOM 665 O O . TYR A 1 82 ? -14.484 -20.188 -20.594 1 97.69 82 TYR A O 1
ATOM 673 N N . ASP A 1 83 ? -14.555 -18.438 -22.031 1 97.81 83 ASP A N 1
ATOM 674 C CA . ASP A 1 83 ? -13.531 -18.953 -22.922 1 97.81 83 ASP A CA 1
ATOM 675 C C . ASP A 1 83 ? -12.164 -18.359 -22.609 1 97.81 83 ASP A C 1
ATOM 677 O O . ASP A 1 83 ? -11.906 -17.203 -22.906 1 97.81 83 ASP A O 1
ATOM 681 N N . LEU A 1 84 ? -11.336 -19.141 -22.047 1 97.25 84 LEU A N 1
ATOM 682 C CA . LEU A 1 84 ? -10.07 -18.656 -21.516 1 97.25 84 LEU A CA 1
ATOM 683 C C . LEU A 1 84 ? -9.219 -18.031 -22.609 1 97.25 84 LEU A C 1
ATOM 685 O O . LEU A 1 84 ? -8.609 -16.969 -22.406 1 97.25 84 LEU A O 1
ATOM 689 N N . ASP A 1 85 ? -9.148 -18.594 -23.75 1 96.25 85 ASP A N 1
ATOM 690 C CA . ASP A 1 85 ? -8.359 -18.047 -24.859 1 96.25 85 ASP A CA 1
ATOM 691 C C . ASP A 1 85 ? -8.891 -16.688 -25.297 1 96.25 85 ASP A C 1
ATOM 693 O O . ASP A 1 85 ? -8.109 -15.789 -25.609 1 96.25 85 ASP A O 1
ATOM 697 N N . GLU A 1 86 ? -10.133 -16.578 -25.312 1 97.88 86 GLU A N 1
ATOM 698 C CA . GLU A 1 86 ? -10.727 -15.297 -25.703 1 97.88 86 GLU A CA 1
ATOM 699 C C . GLU A 1 86 ? -10.398 -14.203 -24.688 1 97.88 86 GLU A C 1
ATOM 701 O O . GLU A 1 86 ? -10.102 -13.07 -25.078 1 97.88 86 GLU A O 1
ATOM 706 N N . VAL A 1 87 ? -10.477 -14.539 -23.422 1 98.31 87 VAL A N 1
ATOM 707 C CA . VAL A 1 87 ? -10.164 -13.57 -22.375 1 98.31 87 VAL A CA 1
ATOM 708 C C . VAL A 1 87 ? -8.703 -13.148 -22.469 1 98.31 87 VAL A C 1
ATOM 710 O O . VAL A 1 87 ? -8.383 -11.961 -22.375 1 98.31 87 VAL A O 1
ATOM 713 N N . LEU A 1 88 ? -7.836 -14.086 -22.688 1 98.25 88 LEU A N 1
ATOM 714 C CA . LEU A 1 88 ? -6.406 -13.805 -22.812 1 98.25 88 LEU A CA 1
ATOM 715 C C . LEU A 1 88 ? -6.113 -13 -24.062 1 98.25 88 LEU A C 1
ATOM 717 O O . LEU A 1 88 ? -5.246 -12.117 -24.047 1 98.25 88 LEU A O 1
ATOM 721 N N . ASP A 1 89 ? -6.852 -13.266 -25.109 1 98.06 89 ASP A N 1
ATOM 722 C CA . ASP A 1 89 ? -6.723 -12.484 -26.344 1 98.06 89 ASP A CA 1
ATOM 723 C C . ASP A 1 89 ? -7.148 -11.039 -26.125 1 98.06 89 ASP A C 1
ATOM 725 O O . ASP A 1 89 ? -6.48 -10.109 -26.594 1 98.06 89 ASP A O 1
ATOM 729 N N . GLU A 1 90 ? -8.195 -10.922 -25.422 1 98.31 90 GLU A N 1
ATOM 730 C CA . GLU A 1 90 ? -8.68 -9.578 -25.125 1 98.31 90 GLU A CA 1
ATOM 731 C C . GLU A 1 90 ? -7.645 -8.781 -24.344 1 98.31 90 GLU A C 1
ATOM 733 O O . GLU A 1 90 ? -7.484 -7.578 -24.562 1 98.31 90 GLU A O 1
ATOM 738 N N . LEU A 1 91 ? -6.973 -9.445 -23.469 1 98.56 91 LEU A N 1
ATOM 739 C CA . LEU A 1 91 ? -6.012 -8.781 -22.594 1 98.56 91 LEU A CA 1
ATOM 740 C C . LEU A 1 91 ? -4.715 -8.477 -23.344 1 98.56 91 LEU A C 1
ATOM 742 O O . LEU A 1 91 ? -4.141 -7.398 -23.188 1 98.56 91 LEU A O 1
ATOM 746 N N . PHE A 1 92 ? -4.277 -9.375 -24.266 1 98.44 92 PHE A N 1
ATOM 747 C CA . PHE A 1 92 ? -2.885 -9.266 -24.672 1 98.44 92 PHE A CA 1
ATOM 748 C C . PHE A 1 92 ? -2.785 -9.109 -26.188 1 98.44 92 PHE A C 1
ATOM 750 O O . PHE A 1 92 ? -1.689 -8.945 -26.734 1 98.44 92 PHE A O 1
ATOM 757 N N . TYR A 1 93 ? -3.881 -9.227 -26.906 1 97.12 93 TYR A N 1
ATOM 758 C CA . TYR A 1 93 ? -3.787 -9.117 -28.359 1 97.12 93 TYR A CA 1
ATOM 759 C C . TYR A 1 93 ? -3.006 -7.867 -28.75 1 97.12 93 TYR A C 1
ATOM 761 O O . TYR A 1 93 ? -3.232 -6.785 -28.203 1 97.12 93 TYR A O 1
ATOM 769 N N . GLY A 1 94 ? -2.064 -8.07 -29.625 1 96.81 94 GLY A N 1
ATOM 770 C CA . GLY A 1 94 ? -1.291 -6.945 -30.141 1 96.81 94 GLY A CA 1
ATOM 771 C C . GLY A 1 94 ? -0.005 -6.711 -29.359 1 96.81 94 GLY A C 1
ATOM 772 O O . GLY A 1 94 ? 0.81 -5.871 -29.75 1 96.81 94 GLY A O 1
ATOM 773 N N . THR A 1 95 ? 0.191 -7.43 -28.266 1 97 95 THR A N 1
ATOM 774 C CA . THR A 1 95 ? 1.438 -7.316 -27.516 1 97 95 THR A CA 1
ATOM 775 C C . THR A 1 95 ? 2.439 -8.375 -27.969 1 97 95 THR A C 1
ATOM 777 O O . THR A 1 95 ? 2.047 -9.445 -28.438 1 97 95 THR A O 1
ATOM 780 N N . PRO A 1 96 ? 3.713 -8.133 -27.797 1 95.12 96 PRO A N 1
ATOM 781 C CA . PRO A 1 96 ? 4.723 -9.125 -28.188 1 95.12 96 PRO A CA 1
ATOM 782 C C . PRO A 1 96 ? 4.648 -10.398 -27.344 1 95.12 96 PRO A C 1
ATOM 784 O O . PRO A 1 96 ? 5.043 -11.469 -27.812 1 95.12 96 PRO A O 1
ATOM 787 N N . GLY A 1 97 ? 4.191 -10.305 -26.172 1 94.69 97 GLY A N 1
ATOM 788 C CA . GLY A 1 97 ? 4.188 -11.445 -25.266 1 94.69 97 GLY A CA 1
ATOM 789 C C . GLY A 1 97 ? 2.848 -12.148 -25.203 1 94.69 97 GLY A C 1
ATOM 790 O O . GLY A 1 97 ? 2.588 -12.914 -24.266 1 94.69 97 GLY A O 1
ATOM 791 N N . HIS A 1 98 ? 2.025 -11.961 -26.203 1 96.06 98 HIS A N 1
ATOM 792 C CA . HIS A 1 98 ? 0.663 -12.484 -26.188 1 96.06 98 HIS A CA 1
ATOM 793 C C . HIS A 1 98 ? 0.653 -13.984 -25.938 1 96.06 98 HIS A C 1
ATOM 795 O O . HIS A 1 98 ? 0.059 -14.461 -24.969 1 96.06 98 HIS A O 1
ATOM 801 N N . LEU A 1 99 ? 1.33 -14.711 -26.688 1 94.31 99 LEU A N 1
ATOM 802 C CA . LEU A 1 99 ? 1.329 -16.172 -26.609 1 94.31 99 LEU A CA 1
ATOM 803 C C . LEU A 1 99 ? 2.041 -16.641 -25.344 1 94.31 99 LEU A C 1
ATOM 805 O O . LEU A 1 99 ? 1.592 -17.578 -24.688 1 94.31 99 LEU A O 1
ATOM 809 N N . ASP A 1 100 ? 3.088 -15.984 -24.984 1 94.94 100 ASP A N 1
ATOM 810 C CA . ASP A 1 100 ? 3.848 -16.344 -23.797 1 94.94 100 ASP A CA 1
ATOM 811 C C . ASP A 1 100 ? 3.021 -16.141 -22.531 1 94.94 100 ASP A C 1
ATOM 813 O O . ASP A 1 100 ? 3.043 -16.969 -21.609 1 94.94 100 ASP A O 1
ATOM 817 N N . MET A 1 101 ? 2.301 -15.039 -22.5 1 97.5 101 MET A N 1
ATOM 818 C CA . MET A 1 101 ? 1.517 -14.742 -21.312 1 97.5 101 MET A CA 1
ATOM 819 C C . MET A 1 101 ? 0.294 -15.648 -21.219 1 97.5 101 MET A C 1
ATOM 821 O O . MET A 1 101 ? -0.148 -16 -20.125 1 97.5 101 MET A O 1
ATOM 825 N N . ALA A 1 102 ? -0.181 -16.031 -22.375 1 96.44 102 ALA A N 1
ATOM 826 C CA . ALA A 1 102 ? -1.252 -17.016 -22.375 1 96.44 102 ALA A CA 1
ATOM 827 C C . ALA A 1 102 ? -0.775 -18.328 -21.766 1 96.44 102 ALA A C 1
ATOM 829 O O . ALA A 1 102 ? -1.452 -18.906 -20.906 1 96.44 102 ALA A O 1
ATOM 830 N N . ARG A 1 103 ? 0.363 -18.75 -22.141 1 95.75 103 ARG A N 1
ATOM 831 C CA . ARG A 1 103 ? 0.93 -19.984 -21.594 1 95.75 103 ARG A CA 1
ATOM 832 C C . ARG A 1 103 ? 1.277 -19.812 -20.125 1 95.75 103 ARG A C 1
ATOM 834 O O . ARG A 1 103 ? 1.119 -20.75 -19.328 1 95.75 103 ARG A O 1
ATOM 841 N N . GLU A 1 104 ? 1.754 -18.625 -19.828 1 97.62 104 GLU A N 1
ATOM 842 C CA . GLU A 1 104 ? 2.072 -18.328 -18.438 1 97.62 104 GLU A CA 1
ATOM 843 C C . GLU A 1 104 ? 0.859 -18.547 -17.531 1 97.62 104 GLU A C 1
ATOM 845 O O . GLU A 1 104 ? 0.958 -19.203 -16.5 1 97.62 104 GLU A O 1
ATOM 850 N N . TYR A 1 105 ? -0.226 -18.031 -17.969 1 98.12 105 TYR A N 1
ATOM 851 C CA . TYR A 1 105 ? -1.427 -18.109 -17.156 1 98.12 105 TYR A CA 1
ATOM 852 C C . TYR A 1 105 ? -1.972 -19.531 -17.125 1 98.12 105 TYR A C 1
ATOM 854 O O . TYR A 1 105 ? -2.416 -20.016 -16.078 1 98.12 105 TYR A O 1
ATOM 862 N N . LYS A 1 106 ? -1.955 -20.172 -18.172 1 96.75 106 LYS A N 1
ATOM 863 C CA . LYS A 1 106 ? -2.416 -21.547 -18.219 1 96.75 106 LYS A CA 1
ATOM 864 C C . LYS A 1 106 ? -1.542 -22.453 -17.344 1 96.75 106 LYS A C 1
ATOM 866 O O . LYS A 1 106 ? -2.043 -23.359 -16.688 1 96.75 106 LYS A O 1
ATOM 871 N N . ALA A 1 107 ? -0.266 -22.188 -17.406 1 97.31 107 ALA A N 1
ATOM 872 C CA . ALA A 1 107 ? 0.638 -22.922 -16.531 1 97.31 107 ALA A CA 1
ATOM 873 C C . ALA A 1 107 ? 0.277 -22.703 -15.062 1 97.31 107 ALA A C 1
ATOM 875 O O . ALA A 1 107 ? 0.261 -23.656 -14.273 1 97.31 107 ALA A O 1
ATOM 876 N N . PHE A 1 108 ? -0.009 -21.5 -14.773 1 97.81 108 PHE A N 1
ATOM 877 C CA . PHE A 1 108 ? -0.445 -21.172 -13.422 1 97.81 108 PHE A CA 1
ATOM 878 C C . PHE A 1 108 ? -1.684 -21.969 -13.039 1 97.81 108 PHE A C 1
ATOM 880 O O . PHE A 1 108 ? -1.719 -22.594 -11.984 1 97.81 108 PHE A O 1
ATOM 887 N N . LEU A 1 109 ? -2.656 -21.938 -13.828 1 96.31 109 LEU A N 1
ATOM 888 C CA . LEU A 1 109 ? -3.902 -22.641 -13.547 1 96.31 109 LEU A CA 1
ATOM 889 C C . LEU A 1 109 ? -3.666 -24.141 -13.438 1 96.31 109 LEU A C 1
ATOM 891 O O . LEU A 1 109 ? -4.234 -24.797 -12.57 1 96.31 109 LEU A O 1
ATOM 895 N N . PHE A 1 110 ? -2.861 -24.578 -14.336 1 93.81 110 PHE A N 1
ATOM 896 C CA . PHE A 1 110 ? -2.561 -26 -14.398 1 93.81 110 PHE A CA 1
ATOM 897 C C . PHE A 1 110 ? -1.937 -26.484 -13.094 1 93.81 110 PHE A C 1
ATOM 899 O O . PHE A 1 110 ? -2.406 -27.453 -12.492 1 93.81 110 PHE A O 1
ATOM 906 N N . VAL A 1 111 ? -1.014 -25.781 -12.594 1 93.06 111 VAL A N 1
ATOM 907 C CA . VAL A 1 111 ? -0.288 -26.172 -11.391 1 93.06 111 VAL A CA 1
ATOM 908 C C . VAL A 1 111 ? -1.161 -25.922 -10.164 1 93.06 111 VAL A C 1
ATOM 910 O O . VAL A 1 111 ? -1.206 -26.75 -9.25 1 93.06 111 VAL A O 1
ATOM 913 N N . THR A 1 112 ? -1.812 -24.797 -10.172 1 92.69 112 THR A N 1
ATOM 914 C CA . THR A 1 112 ? -2.637 -24.422 -9.031 1 92.69 112 THR A CA 1
ATOM 915 C C . THR A 1 112 ? -3.771 -25.422 -8.828 1 92.69 112 THR A C 1
ATOM 917 O O . THR A 1 112 ? -4.074 -25.797 -7.691 1 92.69 112 THR A O 1
ATOM 920 N N . SER A 1 113 ? -4.348 -25.859 -9.875 1 85.94 113 SER A N 1
ATOM 921 C CA . SER A 1 113 ? -5.426 -26.828 -9.773 1 85.94 113 SER A CA 1
ATOM 922 C C . SER A 1 113 ? -4.914 -28.156 -9.234 1 85.94 113 SER A C 1
ATOM 924 O O . SER A 1 113 ? -5.609 -28.844 -8.477 1 85.94 113 SER A O 1
ATOM 926 N N . GLN A 1 114 ? -3.732 -28.531 -9.594 1 83.38 114 GLN A N 1
ATOM 927 C CA . GLN A 1 114 ? -3.129 -29.766 -9.109 1 83.38 114 GLN A CA 1
ATOM 928 C C . GLN A 1 114 ? -2.801 -29.656 -7.621 1 83.38 114 GLN A C 1
ATOM 930 O O . GLN A 1 114 ? -3.02 -30.609 -6.863 1 83.38 114 GLN A O 1
ATOM 935 N N . LYS A 1 115 ? -2.32 -28.562 -7.273 1 83.81 115 LYS A N 1
ATOM 936 C CA . LYS A 1 115 ? -1.96 -28.281 -5.887 1 83.81 115 LYS A CA 1
ATOM 937 C C . LYS A 1 115 ? -3.168 -28.438 -4.965 1 83.81 115 LYS A C 1
ATOM 939 O O . LYS A 1 115 ? -3.049 -28.953 -3.857 1 83.81 115 LYS A O 1
ATOM 944 N N . VAL A 1 116 ? -4.277 -28.062 -5.383 1 79.75 116 VAL A N 1
ATOM 945 C CA . VAL A 1 116 ? -5.473 -28 -4.547 1 79.75 116 VAL A CA 1
ATOM 946 C C . VAL A 1 116 ? -6.23 -29.312 -4.617 1 79.75 116 VAL A C 1
ATOM 948 O O . VAL A 1 116 ? -6.727 -29.812 -3.602 1 79.75 116 VAL A O 1
ATOM 951 N N . SER A 1 117 ? -6.277 -29.953 -5.773 1 78.5 117 SER A N 1
ATOM 952 C CA . SER A 1 117 ? -7.191 -31.062 -5.961 1 78.5 117 SER A CA 1
ATOM 953 C C . SER A 1 117 ? -6.438 -32.375 -6.062 1 78.5 117 SER A C 1
ATOM 955 O O . SER A 1 117 ? -7.02 -33.469 -5.867 1 78.5 117 SER A O 1
ATOM 957 N N . HIS A 1 118 ? -5.25 -32.281 -6.418 1 77.5 118 HIS A N 1
ATOM 958 C CA . HIS A 1 118 ? -4.469 -33.5 -6.641 1 77.5 118 HIS A CA 1
ATOM 959 C C . HIS A 1 118 ? -3.09 -33.375 -5.996 1 77.5 118 HIS A C 1
ATOM 961 O O . HIS A 1 118 ? -2.076 -33.656 -6.648 1 77.5 118 HIS A O 1
ATOM 967 N N . ALA A 1 119 ? -3.176 -33.125 -4.75 1 76.06 119 ALA A N 1
ATOM 968 C CA . ALA A 1 119 ? -1.922 -32.875 -4.039 1 76.06 119 ALA A CA 1
ATOM 969 C C . ALA A 1 119 ? -1.074 -34.156 -3.975 1 76.06 119 ALA A C 1
ATOM 971 O O . ALA A 1 119 ? 0.136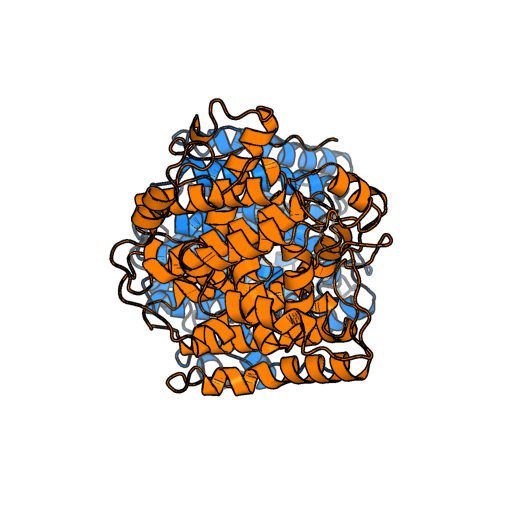 -34.094 -3.746 1 76.06 119 ALA A O 1
ATOM 972 N N . ASN A 1 120 ? -1.655 -35.219 -4.336 1 80.81 120 ASN A N 1
ATOM 973 C CA . ASN A 1 120 ? -0.933 -36.5 -4.281 1 80.81 120 ASN A CA 1
ATOM 974 C C . ASN A 1 120 ? -0.588 -37 -5.68 1 80.81 120 ASN A C 1
ATOM 976 O O . ASN A 1 120 ? -0.206 -38.156 -5.844 1 80.81 120 ASN A O 1
ATOM 980 N N . SER A 1 121 ? -0.621 -36.156 -6.57 1 85.5 121 SER A N 1
ATOM 981 C CA . SER A 1 121 ? -0.345 -36.562 -7.945 1 85.5 121 SER A CA 1
ATOM 982 C C . SER A 1 121 ? 1.153 -36.562 -8.234 1 85.5 121 SER A C 1
ATOM 984 O O . SER A 1 121 ? 1.914 -35.844 -7.578 1 85.5 121 SER A O 1
ATOM 986 N N . GLU A 1 122 ? 1.511 -37.344 -9.219 1 90 122 GLU A N 1
ATOM 987 C CA . GLU A 1 122 ? 2.898 -37.375 -9.672 1 90 122 GLU A CA 1
ATOM 988 C C . GLU A 1 122 ? 3.336 -36.031 -10.211 1 90 122 GLU A C 1
ATOM 990 O O . GLU A 1 122 ? 4.473 -35.594 -9.992 1 90 122 GLU A O 1
ATOM 995 N N . LEU A 1 123 ? 2.492 -35.406 -10.906 1 90.5 123 LEU A N 1
ATOM 996 C CA . LEU A 1 123 ? 2.791 -34.094 -11.461 1 90.5 123 LEU A CA 1
ATOM 997 C C . LEU A 1 123 ? 3.127 -33.094 -10.352 1 90.5 123 LEU A C 1
ATOM 999 O O . LEU A 1 123 ? 4.117 -32.375 -10.445 1 90.5 123 LEU A O 1
ATOM 1003 N N . PHE A 1 124 ? 2.312 -33.062 -9.383 1 91.38 124 PHE A N 1
ATOM 1004 C CA . PHE A 1 124 ? 2.541 -32.125 -8.305 1 91.38 124 PHE A CA 1
ATOM 1005 C C . PHE A 1 124 ? 3.809 -32.469 -7.531 1 91.38 124 PHE A C 1
ATOM 1007 O O . PHE A 1 124 ? 4.559 -31.578 -7.125 1 91.38 124 PHE A O 1
ATOM 1014 N N . ARG A 1 125 ? 4.027 -33.688 -7.32 1 92.12 125 ARG A N 1
ATOM 1015 C CA . ARG A 1 125 ? 5.254 -34.125 -6.656 1 92.12 125 ARG A CA 1
ATOM 1016 C C . ARG A 1 125 ? 6.484 -33.656 -7.418 1 92.12 125 ARG A C 1
ATOM 1018 O O . ARG A 1 125 ? 7.402 -33.062 -6.828 1 92.12 125 ARG A O 1
ATOM 1025 N N . ARG A 1 126 ? 6.484 -33.875 -8.688 1 93.38 126 ARG A N 1
ATOM 1026 C CA . ARG A 1 126 ? 7.605 -33.469 -9.516 1 93.38 126 ARG A CA 1
ATOM 1027 C C . ARG A 1 126 ? 7.734 -31.938 -9.539 1 93.38 126 ARG A C 1
ATOM 1029 O O . ARG A 1 126 ? 8.844 -31.406 -9.602 1 93.38 126 ARG A O 1
ATOM 1036 N N . TYR A 1 127 ? 6.609 -31.328 -9.594 1 95.38 127 TYR A N 1
ATOM 1037 C CA . TYR A 1 127 ? 6.617 -29.859 -9.555 1 95.38 127 TYR A CA 1
ATOM 1038 C C . TYR A 1 127 ? 7.328 -29.359 -8.305 1 95.38 127 TYR A C 1
ATOM 1040 O O . TYR A 1 127 ? 8.203 -28.5 -8.383 1 95.38 127 TYR A O 1
ATOM 1048 N N . VAL A 1 128 ? 6.98 -29.875 -7.133 1 95.56 128 VAL A N 1
ATOM 1049 C CA . VAL A 1 128 ? 7.559 -29.422 -5.871 1 95.56 128 VAL A CA 1
ATOM 1050 C C . VAL A 1 128 ? 9.039 -29.797 -5.824 1 95.56 128 VAL A C 1
ATOM 1052 O O . VAL A 1 128 ? 9.867 -29 -5.348 1 95.56 128 VAL A O 1
ATOM 1055 N N . ASN A 1 129 ? 9.367 -30.938 -6.344 1 96 129 ASN A N 1
ATOM 1056 C CA . ASN A 1 129 ? 10.773 -31.312 -6.441 1 96 129 ASN A CA 1
ATOM 1057 C C . ASN A 1 129 ? 11.547 -30.328 -7.316 1 96 129 ASN A C 1
ATOM 1059 O O . ASN A 1 129 ? 12.688 -29.984 -7.004 1 96 129 ASN A O 1
ATOM 1063 N N . ALA A 1 130 ? 10.93 -29.953 -8.375 1 96.5 130 ALA A N 1
ATOM 1064 C CA . ALA A 1 130 ? 11.57 -29.047 -9.328 1 96.5 130 ALA A CA 1
ATOM 1065 C C . ALA A 1 130 ? 11.82 -27.672 -8.711 1 96.5 130 ALA A C 1
ATOM 1067 O O . ALA A 1 130 ? 12.766 -26.984 -9.086 1 96.5 130 ALA A O 1
ATOM 1068 N N . LEU A 1 131 ? 11.047 -27.266 -7.766 1 96.88 131 LEU A N 1
ATOM 1069 C CA . LEU A 1 131 ? 11.156 -25.953 -7.137 1 96.88 131 LEU A CA 1
ATOM 1070 C C . LEU A 1 131 ? 12.539 -25.75 -6.527 1 96.88 131 LEU A C 1
ATOM 1072 O O . LEU A 1 131 ? 13.023 -24.625 -6.441 1 96.88 131 LEU A O 1
ATOM 1076 N N . VAL A 1 132 ? 13.203 -26.844 -6.164 1 96.5 132 VAL A N 1
ATOM 1077 C CA . VAL A 1 132 ? 14.383 -26.656 -5.328 1 96.5 132 VAL A CA 1
ATOM 1078 C C . VAL A 1 132 ? 15.641 -27.047 -6.109 1 96.5 132 VAL A C 1
ATOM 1080 O O . VAL A 1 132 ? 16.688 -27.297 -5.523 1 96.5 132 VAL A O 1
ATOM 1083 N N . SER A 1 133 ? 15.508 -27.094 -7.402 1 95.19 133 SER A N 1
ATOM 1084 C CA . SER A 1 133 ? 16.656 -27.438 -8.234 1 95.19 133 SER A CA 1
ATOM 1085 C C . SER A 1 133 ? 17.734 -26.359 -8.164 1 95.19 133 SER A C 1
ATOM 1087 O O . SER A 1 133 ? 18.922 -26.672 -8.172 1 95.19 133 SER A O 1
ATOM 1089 N N . SER A 1 134 ? 17.312 -25.125 -8.195 1 94.81 134 SER A N 1
ATOM 1090 C CA . SER A 1 134 ? 18.172 -23.969 -8.039 1 94.81 134 SER A CA 1
ATOM 1091 C C . SER A 1 134 ? 17.375 -22.734 -7.656 1 94.81 134 SER A C 1
ATOM 1093 O O . SER A 1 134 ? 16.172 -22.656 -7.906 1 94.81 134 SER A O 1
ATOM 1095 N N . PRO A 1 135 ? 18.047 -21.75 -7.09 1 96.44 135 PRO A N 1
ATOM 1096 C CA . PRO A 1 135 ? 17.312 -20.531 -6.75 1 96.44 135 PRO A CA 1
ATOM 1097 C C . PRO A 1 135 ? 16.75 -19.812 -7.977 1 96.44 135 PRO A C 1
ATOM 1099 O O . PRO A 1 135 ? 15.648 -19.281 -7.93 1 96.44 135 PRO A O 1
ATOM 1102 N N . ARG A 1 136 ? 17.5 -19.812 -9.016 1 96.38 136 ARG A N 1
ATOM 1103 C CA . ARG A 1 136 ? 17.031 -19.172 -10.242 1 96.38 136 ARG A CA 1
ATOM 1104 C C . ARG A 1 136 ? 15.766 -19.844 -10.773 1 96.38 136 ARG A C 1
ATOM 1106 O O . ARG A 1 136 ? 14.805 -19.172 -11.148 1 96.38 136 ARG A O 1
ATOM 1113 N N . GLN A 1 137 ? 15.805 -21.141 -10.828 1 96.5 137 GLN A N 1
ATOM 1114 C CA . GLN A 1 137 ? 14.633 -21.891 -11.273 1 96.5 137 GLN A CA 1
ATOM 1115 C C . GLN A 1 137 ? 13.461 -21.672 -10.32 1 96.5 137 GLN A C 1
ATOM 1117 O O . GLN A 1 137 ? 12.312 -21.562 -10.766 1 96.5 137 GLN A O 1
ATOM 1122 N N . TRP A 1 138 ? 13.734 -21.625 -9.055 1 97.81 138 TRP A N 1
ATOM 1123 C CA . TRP A 1 138 ? 12.703 -21.344 -8.055 1 97.81 138 TRP A CA 1
ATOM 1124 C C . TRP A 1 138 ? 11.961 -20.062 -8.391 1 97.81 138 TRP A C 1
ATOM 1126 O O . TRP A 1 138 ? 10.727 -20.047 -8.461 1 97.81 138 TRP A O 1
ATOM 1136 N N . PHE A 1 139 ? 12.719 -18.984 -8.602 1 98.31 139 PHE A N 1
ATOM 1137 C CA . PHE A 1 139 ? 12.078 -17.688 -8.805 1 98.31 139 PHE A CA 1
ATOM 1138 C C . PHE A 1 139 ? 11.312 -17.672 -10.125 1 98.31 139 PHE A C 1
ATOM 1140 O O . PHE A 1 139 ? 10.273 -17.016 -10.234 1 98.31 139 PHE A O 1
ATOM 1147 N N . ARG A 1 140 ? 11.766 -18.375 -11.086 1 98.25 140 ARG A N 1
ATOM 1148 C CA . ARG A 1 140 ? 11.016 -18.453 -12.336 1 98.25 140 ARG A CA 1
ATOM 1149 C C . ARG A 1 140 ? 9.68 -19.156 -12.125 1 98.25 140 ARG A C 1
ATOM 1151 O O . ARG A 1 140 ? 8.656 -18.734 -12.664 1 98.25 140 ARG A O 1
ATOM 1158 N N . MET A 1 141 ? 9.703 -20.234 -11.367 1 98.19 141 MET A N 1
ATOM 1159 C CA . MET A 1 141 ? 8.484 -20.984 -11.094 1 98.19 141 MET A CA 1
ATOM 1160 C C . MET A 1 141 ? 7.574 -20.219 -10.141 1 98.19 141 MET A C 1
ATOM 1162 O O . MET A 1 141 ? 6.355 -20.203 -10.305 1 98.19 141 MET A O 1
ATOM 1166 N N . ARG A 1 142 ? 8.188 -19.5 -9.188 1 98.38 142 ARG A N 1
ATOM 1167 C CA . ARG A 1 142 ? 7.43 -18.703 -8.234 1 98.38 142 ARG A CA 1
ATOM 1168 C C . ARG A 1 142 ? 6.73 -17.547 -8.93 1 98.38 142 ARG A C 1
ATOM 1170 O O . ARG A 1 142 ? 5.594 -17.203 -8.586 1 98.38 142 ARG A O 1
ATOM 1177 N N . ASP A 1 143 ? 7.441 -16.969 -9.852 1 97.25 143 ASP A N 1
ATOM 1178 C CA . ASP A 1 143 ? 6.852 -15.844 -10.57 1 97.25 143 ASP A CA 1
ATOM 1179 C C . ASP A 1 143 ? 5.602 -16.266 -11.336 1 97.25 143 ASP A C 1
ATOM 1181 O O . ASP A 1 143 ? 4.645 -15.5 -11.453 1 97.25 143 ASP A O 1
ATOM 1185 N N . CYS A 1 144 ? 5.605 -17.469 -11.836 1 98.19 144 CYS A N 1
ATOM 1186 C CA . CYS A 1 144 ? 4.41 -18 -12.484 1 98.19 144 CYS A CA 1
ATOM 1187 C C . CYS A 1 144 ? 3.301 -18.234 -11.469 1 98.19 144 CYS A C 1
ATOM 1189 O O . CYS A 1 144 ? 2.154 -17.844 -11.695 1 98.19 144 CYS A O 1
ATOM 1191 N N . ASP A 1 145 ? 3.672 -18.844 -10.367 1 97.56 145 ASP A N 1
ATOM 1192 C CA . ASP A 1 145 ? 2.721 -19.141 -9.305 1 97.56 145 ASP A CA 1
ATOM 1193 C C . ASP A 1 145 ? 2.094 -17.859 -8.75 1 97.56 145 ASP A C 1
ATOM 1195 O O . ASP A 1 145 ? 0.909 -17.844 -8.414 1 97.56 145 ASP A O 1
ATOM 1199 N N . ALA A 1 146 ? 2.928 -16.859 -8.68 1 97.69 146 ALA A N 1
ATOM 1200 C CA . ALA A 1 146 ? 2.475 -15.602 -8.109 1 97.69 146 ALA A CA 1
ATOM 1201 C C . ALA A 1 146 ? 1.871 -14.703 -9.188 1 97.69 146 ALA A C 1
ATOM 1203 O O . ALA A 1 146 ? 1.322 -13.641 -8.883 1 97.69 146 ALA A O 1
ATOM 1204 N N . LEU A 1 147 ? 2.031 -15.047 -10.422 1 98.19 147 LEU A N 1
ATOM 1205 C CA . LEU A 1 147 ? 1.564 -14.281 -11.57 1 98.19 147 LEU A CA 1
ATOM 1206 C C . LEU A 1 147 ? 2.238 -12.914 -11.617 1 98.19 147 LEU A C 1
ATOM 1208 O O . LEU A 1 147 ? 1.593 -11.906 -11.938 1 98.19 147 LEU A O 1
ATOM 1212 N N . ALA A 1 148 ? 3.516 -12.867 -11.328 1 98.38 148 ALA A N 1
ATOM 1213 C CA . ALA A 1 148 ? 4.207 -11.586 -11.266 1 98.38 148 ALA A CA 1
ATOM 1214 C C . ALA A 1 148 ? 4.465 -11.031 -12.664 1 98.38 148 ALA A C 1
ATOM 1216 O O . ALA A 1 148 ? 3.994 -9.945 -13.008 1 98.38 148 ALA A O 1
ATOM 1217 N N . ARG A 1 149 ? 5.113 -11.82 -13.547 1 98.31 149 ARG A N 1
ATOM 1218 C CA . ARG A 1 149 ? 5.406 -11.328 -14.891 1 98.31 149 ARG A CA 1
ATOM 1219 C C . ARG A 1 149 ? 4.125 -11.133 -15.695 1 98.31 149 ARG A C 1
ATOM 1221 O O . ARG A 1 149 ? 4.035 -10.227 -16.531 1 98.31 149 ARG A O 1
ATOM 1228 N N . PHE A 1 150 ? 3.166 -12.016 -15.398 1 98.75 150 PHE A N 1
ATOM 1229 C CA . PHE A 1 150 ? 1.867 -11.891 -16.047 1 98.75 150 PHE A CA 1
ATOM 1230 C C . PHE A 1 150 ? 1.218 -10.555 -15.711 1 98.75 150 PHE A C 1
ATOM 1232 O O . PHE A 1 150 ? 0.658 -9.891 -16.594 1 98.75 150 PHE A O 1
ATOM 1239 N N . THR A 1 151 ? 1.305 -10.164 -14.453 1 98.75 151 THR A N 1
ATOM 1240 C CA . THR A 1 151 ? 0.67 -8.922 -14.016 1 98.75 151 THR A CA 1
ATOM 1241 C C . THR A 1 151 ? 1.434 -7.711 -14.539 1 98.75 151 THR A C 1
ATOM 1243 O O . THR A 1 151 ? 0.831 -6.688 -14.867 1 98.75 151 THR A O 1
ATOM 1246 N N . ILE A 1 152 ? 2.732 -7.816 -14.617 1 98.56 152 ILE A N 1
ATOM 1247 C CA . ILE A 1 152 ? 3.502 -6.738 -15.234 1 98.56 152 ILE A CA 1
ATOM 1248 C C . ILE A 1 152 ? 3.033 -6.523 -16.672 1 98.56 152 ILE A C 1
ATOM 1250 O O . ILE A 1 152 ? 2.73 -5.395 -17.062 1 98.56 152 ILE A O 1
ATOM 1254 N N . ALA A 1 153 ? 2.941 -7.617 -17.391 1 98.69 153 ALA A N 1
ATOM 1255 C CA . ALA A 1 153 ? 2.484 -7.539 -18.781 1 98.69 153 ALA A CA 1
ATOM 1256 C C . ALA A 1 153 ? 1.059 -7.004 -18.859 1 98.69 153 ALA A C 1
ATOM 1258 O O . ALA A 1 153 ? 0.734 -6.211 -19.75 1 98.69 153 ALA A O 1
ATOM 1259 N N . SER A 1 154 ? 0.255 -7.426 -17.969 1 98.81 154 SER A N 1
ATOM 1260 C CA . SER A 1 154 ? -1.129 -6.965 -17.922 1 98.81 154 SER A CA 1
ATOM 1261 C C . SER A 1 154 ? -1.204 -5.469 -17.641 1 98.81 154 SER A C 1
ATOM 1263 O O . SER A 1 154 ? -2.031 -4.762 -18.234 1 98.81 154 SER A O 1
ATOM 1265 N N . ALA A 1 155 ? -0.384 -5.059 -16.703 1 98.75 155 ALA A N 1
ATOM 1266 C CA . ALA A 1 155 ? -0.354 -3.637 -16.375 1 98.75 155 ALA A CA 1
ATOM 1267 C C . ALA A 1 155 ? 0.011 -2.793 -17.594 1 98.75 155 ALA A C 1
ATOM 1269 O O . ALA A 1 155 ? -0.592 -1.744 -17.828 1 98.75 155 ALA A O 1
ATOM 1270 N N . LEU A 1 156 ? 0.972 -3.281 -18.344 1 98.62 156 LEU A N 1
ATOM 1271 C CA . LEU A 1 156 ? 1.356 -2.584 -19.562 1 98.62 156 LEU A CA 1
ATOM 1272 C C . LEU A 1 156 ? 0.212 -2.582 -20.562 1 98.62 156 LEU A C 1
ATOM 1274 O O . LEU A 1 156 ? -0.136 -1.534 -21.109 1 98.62 156 LEU A O 1
ATOM 1278 N N . ALA A 1 157 ? -0.411 -3.713 -20.75 1 98.69 157 ALA A N 1
ATOM 1279 C CA . ALA A 1 157 ? -1.497 -3.852 -21.719 1 98.69 157 ALA A CA 1
ATOM 1280 C C . ALA A 1 157 ? -2.697 -2.994 -21.328 1 98.69 157 ALA A C 1
ATOM 1282 O O . ALA A 1 157 ? -3.291 -2.32 -22.172 1 98.69 157 ALA A O 1
ATOM 1283 N N . CYS A 1 158 ? -3.008 -2.965 -20.047 1 98.5 158 CYS A N 1
ATOM 1284 C CA . CYS A 1 158 ? -4.152 -2.213 -19.547 1 98.5 158 CYS A CA 1
ATOM 1285 C C . CYS A 1 158 ? -3.92 -0.712 -19.672 1 98.5 158 CYS A C 1
ATOM 1287 O O . CYS A 1 158 ? -4.859 0.079 -19.562 1 98.5 158 CYS A O 1
ATOM 1289 N N . ASN A 1 159 ? -2.68 -0.331 -19.891 1 97.88 159 ASN A N 1
ATOM 1290 C CA . ASN A 1 159 ? -2.346 1.078 -20.062 1 97.88 159 ASN A CA 1
ATOM 1291 C C . ASN A 1 159 ? -1.983 1.388 -21.516 1 97.88 159 ASN A C 1
ATOM 1293 O O . ASN A 1 159 ? -1.307 2.379 -21.781 1 97.88 159 ASN A O 1
ATOM 1297 N N . ASP A 1 160 ? -2.322 0.504 -22.422 1 97.56 160 ASP A N 1
ATOM 1298 C CA . ASP A 1 160 ? -2.146 0.649 -23.859 1 97.56 160 ASP A CA 1
ATOM 1299 C C . ASP A 1 160 ? -0.672 0.833 -24.219 1 97.56 160 ASP A C 1
ATOM 1301 O O . ASP A 1 160 ? -0.341 1.57 -25.156 1 97.56 160 ASP A O 1
ATOM 1305 N N . LEU A 1 161 ? 0.222 0.33 -23.375 1 97.62 161 LEU A N 1
ATOM 1306 C CA . LEU A 1 161 ? 1.652 0.265 -23.656 1 97.62 161 LEU A CA 1
ATOM 1307 C C . LEU A 1 161 ? 2.02 -1.065 -24.297 1 97.62 161 LEU A C 1
ATOM 1309 O O . LEU A 1 161 ? 2.744 -1.87 -23.703 1 97.62 161 LEU A O 1
ATOM 1313 N N . LEU A 1 162 ? 1.66 -1.181 -25.531 1 96.88 162 LEU A N 1
ATOM 1314 C CA . LEU A 1 162 ? 1.599 -2.488 -26.188 1 96.88 162 LEU A CA 1
ATOM 1315 C C . LEU A 1 162 ? 2.951 -2.865 -26.781 1 96.88 162 LEU A C 1
ATOM 1317 O O . LEU A 1 162 ? 3.197 -4.035 -27.078 1 96.88 162 LEU A O 1
ATOM 1321 N N . ASP A 1 163 ? 3.873 -1.924 -26.906 1 95.5 163 ASP A N 1
ATOM 1322 C CA . ASP A 1 163 ? 5.141 -2.188 -27.578 1 95.5 163 ASP A CA 1
ATOM 1323 C C . ASP A 1 163 ? 6.262 -2.414 -26.562 1 95.5 163 ASP A C 1
ATOM 1325 O O . ASP A 1 163 ? 7.391 -2.732 -26.953 1 95.5 163 ASP A O 1
ATOM 1329 N N . ILE A 1 164 ? 5.961 -2.271 -25.328 1 95.44 164 ILE A N 1
ATOM 1330 C CA . ILE A 1 164 ? 6.969 -2.436 -24.297 1 95.44 164 ILE A CA 1
ATOM 1331 C C . ILE A 1 164 ? 7.051 -3.902 -23.875 1 95.44 164 ILE A C 1
ATOM 1333 O O . ILE A 1 164 ? 6.039 -4.512 -23.531 1 95.44 164 ILE A O 1
ATOM 1337 N N . TRP A 1 165 ? 8.258 -4.418 -23.938 1 95.5 165 TRP A N 1
ATOM 1338 C CA . TRP A 1 165 ? 8.477 -5.801 -23.516 1 95.5 165 TRP A CA 1
ATOM 1339 C C . TRP A 1 165 ? 9.867 -5.969 -22.906 1 95.5 165 TRP A C 1
ATOM 1341 O O . TRP A 1 165 ? 10.852 -5.449 -23.438 1 95.5 165 TRP A O 1
ATOM 1351 N N . PHE A 1 166 ? 9.945 -6.645 -21.859 1 96.31 166 PHE A N 1
ATOM 1352 C CA . PHE A 1 166 ? 11.211 -6.859 -21.172 1 96.31 166 PHE A CA 1
ATOM 1353 C C . PHE A 1 166 ? 11.836 -8.188 -21.578 1 96.31 166 PHE A C 1
ATOM 1355 O O . PHE A 1 166 ? 11.133 -9.117 -21.969 1 96.31 166 PHE A O 1
ATOM 1362 N N . THR A 1 167 ? 13.141 -8.234 -21.469 1 96.06 167 THR A N 1
ATOM 1363 C CA . THR A 1 167 ? 13.836 -9.5 -21.688 1 96.06 167 THR A CA 1
ATOM 1364 C C . THR A 1 167 ? 13.57 -10.461 -20.531 1 96.06 167 THR A C 1
ATOM 1366 O O . THR A 1 167 ? 13.117 -10.047 -19.453 1 96.06 167 THR A O 1
ATOM 1369 N N . ASP A 1 168 ? 13.906 -11.719 -20.734 1 95.81 168 ASP A N 1
ATOM 1370 C CA . ASP A 1 168 ? 13.719 -12.711 -19.672 1 95.81 168 ASP A CA 1
ATOM 1371 C C . ASP A 1 168 ? 14.523 -12.336 -18.422 1 95.81 168 ASP A C 1
ATOM 1373 O O . ASP A 1 168 ? 14.039 -12.492 -17.312 1 95.81 168 ASP A O 1
ATOM 1377 N N . ALA A 1 169 ? 15.711 -11.836 -18.641 1 97.44 169 ALA A N 1
ATOM 1378 C CA . ALA A 1 169 ? 16.562 -11.453 -17.516 1 97.44 169 ALA A CA 1
ATOM 1379 C C . ALA A 1 169 ? 15.938 -10.305 -16.734 1 97.44 169 ALA A C 1
ATOM 1381 O O . ALA A 1 169 ? 16.016 -10.273 -15.5 1 97.44 169 ALA A O 1
ATOM 1382 N N . GLN A 1 170 ? 15.383 -9.383 -17.438 1 98 170 GLN A N 1
ATOM 1383 C CA . GLN A 1 170 ? 14.742 -8.242 -16.797 1 98 170 GLN A CA 1
ATOM 1384 C C . GLN A 1 170 ? 13.492 -8.672 -16.016 1 98 170 GLN A C 1
ATOM 1386 O O . GLN A 1 170 ? 13.312 -8.289 -14.867 1 98 170 GLN A O 1
ATOM 1391 N N . TYR A 1 171 ? 12.695 -9.531 -16.609 1 98.25 171 TYR A N 1
ATOM 1392 C CA . TYR A 1 171 ? 11.531 -10.078 -15.93 1 98.25 171 TYR A CA 1
ATOM 1393 C C . TYR A 1 171 ? 11.945 -10.844 -14.68 1 98.25 171 TYR A C 1
ATOM 1395 O O . TYR A 1 171 ? 11.305 -10.727 -13.633 1 98.25 171 TYR A O 1
ATOM 1403 N N . ASP A 1 172 ? 13 -11.57 -14.828 1 98.25 172 ASP A N 1
ATOM 1404 C CA . ASP A 1 172 ? 13.469 -12.352 -13.688 1 98.25 172 ASP A CA 1
ATOM 1405 C C . ASP A 1 172 ? 13.773 -11.445 -12.492 1 98.25 172 ASP A C 1
ATOM 1407 O O . ASP A 1 172 ? 13.383 -11.75 -11.367 1 98.25 172 ASP A O 1
ATOM 1411 N N . ILE A 1 173 ? 14.391 -10.359 -12.766 1 98.62 173 ILE A N 1
ATOM 1412 C CA . ILE A 1 173 ? 14.781 -9.438 -11.703 1 98.62 173 ILE A CA 1
ATOM 1413 C C . ILE A 1 173 ? 13.539 -8.758 -11.125 1 98.62 173 ILE A C 1
ATOM 1415 O O . ILE A 1 173 ? 13.359 -8.719 -9.906 1 98.62 173 ILE A O 1
ATOM 1419 N N . LEU A 1 174 ? 12.711 -8.25 -11.992 1 98.62 174 LEU A N 1
ATOM 1420 C CA . LEU A 1 174 ? 11.508 -7.547 -11.555 1 98.62 174 LEU A CA 1
ATOM 1421 C C . LEU A 1 174 ? 10.625 -8.461 -10.711 1 98.62 174 LEU A C 1
ATOM 1423 O O . LEU A 1 174 ? 10.164 -8.07 -9.641 1 98.62 174 LEU A O 1
ATOM 1427 N N . CYS A 1 175 ? 10.469 -9.648 -11.141 1 98.5 175 CYS A N 1
ATOM 1428 C CA . CYS A 1 175 ? 9.609 -10.594 -10.445 1 98.5 175 CYS A CA 1
ATOM 1429 C C . CYS A 1 175 ? 10.234 -11.055 -9.141 1 98.5 175 CYS A C 1
ATOM 1431 O O . CYS A 1 175 ? 9.539 -11.242 -8.141 1 98.5 175 CYS A O 1
ATOM 1433 N N . GLU A 1 176 ? 11.531 -11.273 -9.148 1 98.56 176 GLU A N 1
ATOM 1434 C CA . GLU A 1 176 ? 12.219 -11.633 -7.914 1 98.56 176 GLU A CA 1
ATOM 1435 C C . GLU A 1 176 ? 12.039 -10.555 -6.848 1 98.56 176 GLU A C 1
ATOM 1437 O O . GLU A 1 176 ? 11.82 -10.867 -5.676 1 98.56 176 GLU A O 1
ATOM 1442 N N . ILE A 1 177 ? 12.094 -9.32 -7.254 1 98.38 177 ILE A N 1
ATOM 1443 C CA . ILE A 1 177 ? 11.883 -8.203 -6.332 1 98.38 177 ILE A CA 1
ATOM 1444 C C . ILE A 1 177 ? 10.484 -8.289 -5.73 1 98.38 177 ILE A C 1
ATOM 1446 O O . ILE A 1 177 ? 10.328 -8.297 -4.508 1 98.38 177 ILE A O 1
ATOM 1450 N N . GLY A 1 178 ? 9.531 -8.383 -6.605 1 98 178 GLY A N 1
ATOM 1451 C CA . GLY A 1 178 ? 8.148 -8.445 -6.156 1 98 178 GLY A CA 1
ATOM 1452 C C . GLY A 1 178 ? 7.859 -9.656 -5.285 1 98 178 GLY A C 1
ATOM 1453 O O . GLY A 1 178 ? 7.285 -9.523 -4.203 1 98 178 GLY A O 1
ATOM 1454 N N . ASP A 1 179 ? 8.281 -10.781 -5.691 1 98.12 179 ASP A N 1
ATOM 1455 C CA . ASP A 1 179 ? 8 -12.039 -5 1 98.12 179 ASP A CA 1
ATOM 1456 C C . ASP A 1 179 ? 8.695 -12.086 -3.643 1 98.12 179 ASP A C 1
ATOM 1458 O O . ASP A 1 179 ? 8.125 -12.57 -2.664 1 98.12 179 ASP A O 1
ATOM 1462 N N . THR A 1 180 ? 9.914 -11.625 -3.609 1 97.88 180 THR A N 1
ATOM 1463 C CA . THR A 1 180 ? 10.648 -11.617 -2.35 1 97.88 180 THR A CA 1
ATOM 1464 C C . THR A 1 180 ? 9.945 -10.75 -1.313 1 97.88 180 THR A C 1
ATOM 1466 O O . THR A 1 180 ? 9.734 -11.18 -0.175 1 97.88 180 THR A O 1
ATOM 1469 N N . MET A 1 181 ? 9.57 -9.594 -1.746 1 96.81 181 MET A N 1
ATOM 1470 C CA . MET A 1 181 ? 8.898 -8.695 -0.818 1 96.81 181 MET A CA 1
ATOM 1471 C C . MET A 1 181 ? 7.531 -9.242 -0.414 1 96.81 181 MET A C 1
ATOM 1473 O O . MET A 1 181 ? 7.184 -9.242 0.768 1 96.81 181 MET A O 1
ATOM 1477 N N . TYR A 1 182 ? 6.801 -9.727 -1.382 1 96.62 182 TYR A N 1
ATOM 1478 C CA . TYR A 1 182 ? 5.492 -10.312 -1.102 1 96.62 182 TYR A CA 1
ATOM 1479 C C . TYR A 1 182 ? 5.613 -11.461 -0.109 1 96.62 182 TYR A C 1
ATOM 1481 O O . TYR A 1 182 ? 4.898 -11.5 0.896 1 96.62 182 TYR A O 1
ATOM 1489 N N . ASP A 1 183 ? 6.496 -12.383 -0.359 1 96.69 183 ASP A N 1
ATOM 1490 C CA . ASP A 1 183 ? 6.629 -13.594 0.447 1 96.69 183 ASP A CA 1
ATOM 1491 C C . ASP A 1 183 ? 7.125 -13.266 1.853 1 96.69 183 ASP A C 1
ATOM 1493 O O . ASP A 1 183 ? 6.785 -13.961 2.814 1 96.69 183 ASP A O 1
ATOM 1497 N N . ALA A 1 184 ? 7.922 -12.211 1.918 1 95.19 184 ALA A N 1
ATOM 1498 C CA . ALA A 1 184 ? 8.398 -11.812 3.238 1 95.19 184 ALA A CA 1
ATOM 1499 C C . ALA A 1 184 ? 7.246 -11.359 4.125 1 95.19 184 ALA A C 1
ATOM 1501 O O . ALA A 1 184 ? 7.172 -11.727 5.301 1 95.19 184 ALA A O 1
ATOM 1502 N N . VAL A 1 185 ? 6.398 -10.656 3.506 1 92.69 185 VAL A N 1
ATOM 1503 C CA . VAL A 1 185 ? 5.266 -10.125 4.258 1 92.69 185 VAL A CA 1
ATOM 1504 C C . VAL A 1 185 ? 4.238 -11.234 4.488 1 92.69 185 VAL A C 1
ATOM 1506 O O . VAL A 1 185 ? 3.658 -11.336 5.57 1 92.69 185 VAL A O 1
ATOM 1509 N N . ALA A 1 186 ? 4.039 -12.062 3.498 1 93.06 186 ALA A N 1
ATOM 1510 C CA . ALA A 1 186 ? 3.027 -13.117 3.537 1 93.06 186 ALA A CA 1
ATOM 1511 C C . ALA A 1 186 ? 3.566 -14.375 4.207 1 93.06 186 ALA A C 1
ATOM 1513 O O . ALA A 1 186 ? 2.951 -15.438 4.133 1 93.06 186 ALA A O 1
ATOM 1514 N N . PHE A 1 187 ? 4.641 -14.234 4.859 1 94 187 PHE A N 1
ATOM 1515 C CA . PHE A 1 187 ? 5.348 -15.391 5.406 1 94 187 PHE A CA 1
ATOM 1516 C C . PHE A 1 187 ? 4.414 -16.25 6.25 1 94 187 PHE A C 1
ATOM 1518 O O . PHE A 1 187 ? 4.246 -17.438 5.984 1 94 187 PHE A O 1
ATOM 1525 N N . TYR A 1 188 ? 3.758 -15.727 7.16 1 91.62 188 TYR A N 1
ATOM 1526 C CA . TYR A 1 188 ? 2.947 -16.5 8.086 1 91.62 188 TYR A CA 1
ATOM 1527 C C . TYR A 1 188 ? 1.633 -16.922 7.441 1 91.62 188 TYR A C 1
ATOM 1529 O O . TYR A 1 188 ? 1.093 -17.984 7.754 1 91.62 188 TYR A O 1
ATOM 1537 N N . LYS A 1 189 ? 1.135 -16.094 6.531 1 91.06 189 LYS A N 1
ATOM 1538 C CA . LYS A 1 189 ? -0.004 -16.531 5.73 1 91.06 189 LYS A CA 1
ATOM 1539 C C . LYS A 1 189 ? 0.331 -17.797 4.941 1 91.06 189 LYS A C 1
ATOM 1541 O O . LYS A 1 189 ? -0.421 -18.781 4.973 1 91.06 189 LYS A O 1
ATOM 1546 N N . HIS A 1 190 ? 1.442 -17.797 4.273 1 94.31 190 HIS A N 1
ATOM 1547 C CA . HIS A 1 190 ? 1.864 -18.922 3.457 1 94.31 190 HIS A CA 1
ATOM 1548 C C . HIS A 1 190 ? 2.107 -20.156 4.316 1 94.31 190 HIS A C 1
ATOM 1550 O O . HIS A 1 190 ? 1.772 -21.281 3.914 1 94.31 190 HIS A O 1
ATOM 1556 N N . ARG A 1 191 ? 2.658 -19.906 5.457 1 94.31 191 ARG A N 1
ATOM 1557 C CA . ARG A 1 191 ? 2.918 -21.031 6.348 1 94.31 191 ARG A CA 1
ATOM 1558 C C . ARG A 1 191 ? 1.616 -21.641 6.867 1 94.31 191 ARG A C 1
ATOM 1560 O O . ARG A 1 191 ? 1.498 -22.859 7.008 1 94.31 191 ARG A O 1
ATOM 1567 N N . SER A 1 192 ? 0.659 -20.781 7.129 1 91.31 192 SER A N 1
ATOM 1568 C CA . SER A 1 192 ? -0.646 -21.266 7.57 1 91.31 192 SER A CA 1
ATOM 1569 C C . SER A 1 192 ? -1.323 -22.094 6.492 1 91.31 192 SER A C 1
ATOM 1571 O O . SER A 1 192 ? -2.078 -23.016 6.801 1 91.31 192 SER A O 1
ATOM 1573 N N . GLU A 1 193 ? -1.024 -21.812 5.277 1 91.94 193 GLU A N 1
ATOM 1574 C CA . GLU A 1 193 ? -1.617 -22.5 4.133 1 91.94 193 GLU A CA 1
ATOM 1575 C C . GLU A 1 193 ? -0.828 -23.766 3.773 1 91.94 193 GLU A C 1
ATOM 1577 O O . GLU A 1 193 ? -1.249 -24.547 2.918 1 91.94 193 GLU A O 1
ATOM 1582 N N . GLY A 1 194 ? 0.314 -23.984 4.48 1 92.94 194 GLY A N 1
ATOM 1583 C CA . GLY A 1 194 ? 1.176 -25.078 4.086 1 92.94 194 GLY A CA 1
ATOM 1584 C C . GLY A 1 194 ? 1.71 -24.938 2.672 1 92.94 194 GLY A C 1
ATOM 1585 O O . GLY A 1 194 ? 1.853 -25.938 1.956 1 92.94 194 GLY A O 1
ATOM 1586 N N . GLU A 1 195 ? 2.031 -23.719 2.293 1 94.81 195 GLU A N 1
ATOM 1587 C CA . GLU A 1 195 ? 2.398 -23.391 0.919 1 94.81 195 GLU A CA 1
ATOM 1588 C C . GLU A 1 195 ? 3.723 -24.047 0.53 1 94.81 195 GLU A C 1
ATOM 1590 O O . GLU A 1 195 ? 4.641 -24.141 1.349 1 94.81 195 GLU A O 1
ATOM 1595 N N . THR A 1 196 ? 3.781 -24.438 -0.681 1 95.5 196 THR A N 1
ATOM 1596 C CA . THR A 1 196 ? 5.039 -24.922 -1.234 1 95.5 196 THR A CA 1
ATOM 1597 C C . THR A 1 196 ? 5.785 -23.812 -1.958 1 95.5 196 THR A C 1
ATOM 1599 O O . THR A 1 196 ? 6.996 -23.891 -2.166 1 95.5 196 THR A O 1
ATOM 1602 N N . ASN A 1 197 ? 5.023 -22.812 -2.309 1 96.88 197 ASN A N 1
ATOM 1603 C CA . ASN A 1 197 ? 5.574 -21.734 -3.127 1 96.88 197 ASN A CA 1
ATOM 1604 C C . ASN A 1 197 ? 5.758 -20.453 -2.318 1 96.88 197 ASN A C 1
ATOM 1606 O O . ASN A 1 197 ? 5.109 -19.438 -2.59 1 96.88 197 ASN A O 1
ATOM 1610 N N . SER A 1 198 ? 6.672 -20.484 -1.461 1 96.81 198 SER A N 1
ATOM 1611 C CA . SER A 1 198 ? 7.086 -19.312 -0.692 1 96.81 198 SER A CA 1
ATOM 1612 C C . SER A 1 198 ? 8.602 -19.219 -0.622 1 96.81 198 SER A C 1
ATOM 1614 O O . SER A 1 198 ? 9.289 -20.188 -0.318 1 96.81 198 SER A O 1
ATOM 1616 N N . THR A 1 199 ? 9.07 -18.062 -0.842 1 97.56 199 THR A N 1
ATOM 1617 C CA . THR A 1 199 ? 10.508 -17.844 -0.926 1 97.56 199 THR A CA 1
ATOM 1618 C C . THR A 1 199 ? 11.203 -18.297 0.351 1 97.56 199 THR A C 1
ATOM 1620 O O . THR A 1 199 ? 12.219 -19 0.294 1 97.56 199 THR A O 1
ATOM 1623 N N . PHE A 1 200 ? 10.609 -18.156 1.403 1 96 200 PHE A N 1
ATOM 1624 C CA . PHE A 1 200 ? 11.312 -18.359 2.664 1 96 200 PHE A CA 1
ATOM 1625 C C . PHE A 1 200 ? 10.984 -19.734 3.238 1 96 200 PHE A C 1
ATOM 1627 O O . PHE A 1 200 ? 11.359 -20.047 4.371 1 96 200 PHE A O 1
ATOM 1634 N N . ALA A 1 201 ? 10.266 -20.469 2.479 1 95.5 201 ALA A N 1
ATOM 1635 C CA . ALA A 1 201 ? 10.242 -21.906 2.73 1 95.5 201 ALA A CA 1
ATOM 1636 C C . ALA A 1 201 ? 11.586 -22.547 2.412 1 95.5 201 ALA A C 1
ATOM 1638 O O . ALA A 1 201 ? 11.914 -23.625 2.936 1 95.5 201 ALA A O 1
ATOM 1639 N N . TYR A 1 202 ? 12.328 -21.844 1.604 1 96.12 202 TYR A N 1
ATOM 1640 C CA . TYR A 1 202 ? 13.578 -22.422 1.11 1 96.12 202 TYR A CA 1
ATOM 1641 C C . TYR A 1 202 ? 14.766 -21.531 1.462 1 96.12 202 TYR A C 1
ATOM 1643 O O . TYR A 1 202 ? 15.859 -22.031 1.72 1 96.12 202 TYR A O 1
ATOM 1651 N N . MET A 1 203 ? 14.523 -20.297 1.473 1 94.75 203 MET A N 1
ATOM 1652 C CA . MET A 1 203 ? 15.562 -19.375 1.936 1 94.75 203 MET A CA 1
ATOM 1653 C C . MET A 1 203 ? 15.562 -19.281 3.457 1 94.75 203 MET A C 1
ATOM 1655 O O . MET A 1 203 ? 14.539 -19.516 4.102 1 94.75 203 MET A O 1
ATOM 1659 N N . PRO A 1 204 ? 16.766 -18.938 4.008 1 91.94 204 PRO A N 1
ATOM 1660 C CA . PRO A 1 204 ? 16.781 -18.828 5.465 1 91.94 204 PRO A CA 1
ATOM 1661 C C . PRO A 1 204 ? 15.805 -17.781 5.992 1 91.94 204 PRO A C 1
ATOM 1663 O O . PRO A 1 204 ? 15.812 -16.641 5.535 1 91.94 204 PRO A O 1
ATOM 1666 N N . GLU A 1 205 ? 15.062 -18.219 6.953 1 88.62 205 GLU A N 1
ATOM 1667 C CA . GLU A 1 205 ? 14.023 -17.359 7.508 1 88.62 205 GLU A CA 1
ATOM 1668 C C . GLU A 1 205 ? 14.633 -16.109 8.141 1 88.62 205 GLU A C 1
ATOM 1670 O O . GLU A 1 205 ? 14.016 -15.039 8.133 1 88.62 205 GLU A O 1
ATOM 1675 N N . ASP A 1 206 ? 15.797 -16.234 8.656 1 90 206 ASP A N 1
ATOM 1676 C CA . ASP A 1 206 ? 16.438 -15.117 9.336 1 90 206 ASP A CA 1
ATOM 1677 C C . ASP A 1 206 ? 16.938 -14.086 8.328 1 90 206 ASP A C 1
ATOM 1679 O O . ASP A 1 206 ? 17.328 -12.984 8.711 1 90 206 ASP A O 1
ATOM 1683 N N . HIS A 1 207 ? 16.797 -14.398 7.035 1 92.5 207 HIS A N 1
ATOM 1684 C CA . HIS A 1 207 ? 17.172 -13.453 5.992 1 92.5 207 HIS A CA 1
ATOM 1685 C C . HIS A 1 207 ? 15.961 -12.664 5.504 1 92.5 207 HIS A C 1
ATOM 1687 O O . HIS A 1 207 ? 16.094 -11.742 4.703 1 92.5 207 HIS A O 1
ATOM 1693 N N . ARG A 1 208 ? 14.906 -12.977 6.023 1 93.12 208 ARG A N 1
ATOM 1694 C CA . ARG A 1 208 ? 13.641 -12.445 5.531 1 93.12 208 ARG A CA 1
ATOM 1695 C C . ARG A 1 208 ? 13.648 -10.922 5.547 1 93.12 208 ARG A C 1
ATOM 1697 O O . ARG A 1 208 ? 13.312 -10.281 4.547 1 93.12 208 ARG A O 1
ATOM 1704 N N . ILE A 1 209 ? 14.117 -10.352 6.582 1 91.75 209 ILE A N 1
ATOM 1705 C CA . ILE A 1 209 ? 14.117 -8.898 6.754 1 91.75 209 ILE A CA 1
ATOM 1706 C C . ILE A 1 209 ? 15.156 -8.273 5.828 1 91.75 209 ILE A C 1
ATOM 1708 O O . ILE A 1 209 ? 14.852 -7.312 5.109 1 91.75 209 ILE A O 1
ATOM 1712 N N . ASP A 1 210 ? 16.281 -8.867 5.801 1 93.25 210 ASP A N 1
ATOM 1713 C CA . ASP A 1 210 ? 17.344 -8.359 4.953 1 93.25 210 ASP A CA 1
ATOM 1714 C C . ASP A 1 210 ? 16.984 -8.469 3.477 1 93.25 210 ASP A C 1
ATOM 1716 O O . ASP A 1 210 ? 17.297 -7.57 2.688 1 93.25 210 ASP A O 1
ATOM 1720 N N . ALA A 1 211 ? 16.406 -9.57 3.168 1 95.44 211 ALA A N 1
ATOM 1721 C CA . ALA A 1 211 ? 16 -9.789 1.782 1 95.44 211 ALA A CA 1
ATOM 1722 C C . ALA A 1 211 ? 14.953 -8.766 1.349 1 95.44 211 ALA A C 1
ATOM 1724 O O . ALA A 1 211 ? 15.016 -8.234 0.239 1 95.44 211 ALA A O 1
ATOM 1725 N N . PHE A 1 212 ? 14.031 -8.5 2.238 1 94.94 212 PHE A N 1
ATOM 1726 C CA . PHE A 1 212 ? 13.031 -7.477 1.953 1 94.94 212 PHE A CA 1
ATOM 1727 C C . PHE A 1 212 ? 13.688 -6.117 1.748 1 94.94 212 PHE A C 1
ATOM 1729 O O . PHE A 1 212 ? 13.383 -5.414 0.784 1 94.94 212 PHE A O 1
ATOM 1736 N N . HIS A 1 213 ? 14.547 -5.801 2.639 1 93.56 213 HIS A N 1
ATOM 1737 C CA . HIS A 1 213 ? 15.234 -4.516 2.574 1 93.56 213 HIS A CA 1
ATOM 1738 C C . HIS A 1 213 ? 15.984 -4.359 1.256 1 93.56 213 HIS A C 1
ATOM 1740 O O . HIS A 1 213 ? 15.883 -3.318 0.599 1 93.56 213 HIS A O 1
ATOM 1746 N N . ARG A 1 214 ? 16.656 -5.332 0.901 1 93.88 214 ARG A N 1
ATOM 1747 C CA . ARG A 1 214 ? 17.469 -5.309 -0.314 1 93.88 214 ARG A CA 1
ATOM 1748 C C . ARG A 1 214 ? 16.578 -5.203 -1.554 1 93.88 214 ARG A C 1
ATOM 1750 O O . ARG A 1 214 ? 16.875 -4.422 -2.465 1 93.88 214 ARG A O 1
ATOM 1757 N N . ALA A 1 215 ? 15.586 -6.004 -1.567 1 96.44 215 ALA A N 1
ATOM 1758 C CA . ALA A 1 215 ? 14.664 -5.953 -2.697 1 96.44 215 ALA A CA 1
ATOM 1759 C C . ALA A 1 215 ? 14.023 -4.574 -2.824 1 96.44 215 ALA A C 1
ATOM 1761 O O . ALA A 1 215 ? 13.922 -4.031 -3.924 1 96.44 215 ALA A O 1
ATOM 1762 N N . ARG A 1 216 ? 13.617 -4 -1.721 1 95.12 216 ARG A N 1
ATOM 1763 C CA . ARG A 1 216 ? 13.008 -2.674 -1.725 1 95.12 216 ARG A CA 1
ATOM 1764 C C . ARG A 1 216 ? 14 -1.615 -2.182 1 95.12 216 ARG A C 1
ATOM 1766 O O . ARG A 1 216 ? 13.641 -0.686 -2.906 1 95.12 216 ARG A O 1
ATOM 1773 N N . GLN A 1 217 ? 15.219 -1.775 -1.759 1 94.19 217 GLN A N 1
ATOM 1774 C CA . GLN A 1 217 ? 16.25 -0.84 -2.186 1 94.19 217 GLN A CA 1
ATOM 1775 C C . GLN A 1 217 ? 16.469 -0.902 -3.695 1 94.19 217 GLN A C 1
ATOM 1777 O O . GLN A 1 217 ? 16.562 0.134 -4.355 1 94.19 217 GLN A O 1
ATOM 1782 N N . VAL A 1 218 ? 16.531 -2.068 -4.191 1 96.62 218 VAL A N 1
ATOM 1783 C CA . VAL A 1 218 ? 16.719 -2.234 -5.629 1 96.62 218 VAL A CA 1
ATOM 1784 C C . VAL A 1 218 ? 15.492 -1.698 -6.375 1 96.62 218 VAL A C 1
ATOM 1786 O O . VAL A 1 218 ? 15.625 -1.11 -7.453 1 96.62 218 VAL A O 1
ATOM 1789 N N . LEU A 1 219 ? 14.344 -1.887 -5.836 1 97.25 219 LEU A N 1
ATOM 1790 C CA . LEU A 1 219 ? 13.125 -1.361 -6.438 1 97.25 219 LEU A CA 1
ATOM 1791 C C . LEU A 1 219 ? 13.18 0.16 -6.535 1 97.25 219 LEU A C 1
ATOM 1793 O O . LEU A 1 219 ? 12.836 0.731 -7.57 1 97.25 219 LEU A O 1
ATOM 1797 N N . TRP A 1 220 ? 13.562 0.803 -5.457 1 96.69 220 TRP A N 1
ATOM 1798 C CA . TRP A 1 220 ? 13.656 2.258 -5.48 1 96.69 220 TRP A CA 1
ATOM 1799 C C . TRP A 1 220 ? 14.695 2.721 -6.492 1 96.69 220 TRP A C 1
ATOM 1801 O O . TRP A 1 220 ? 14.523 3.748 -7.148 1 96.69 220 TRP A O 1
ATOM 1811 N N . ALA A 1 221 ? 15.781 1.957 -6.617 1 96.94 221 ALA A N 1
ATOM 1812 C CA . ALA A 1 221 ? 16.797 2.27 -7.625 1 96.94 221 ALA A CA 1
ATOM 1813 C C . ALA A 1 221 ? 16.203 2.178 -9.031 1 96.94 221 ALA A C 1
ATOM 1815 O O . ALA A 1 221 ? 16.422 3.068 -9.859 1 96.94 221 ALA A O 1
ATOM 1816 N N . ILE A 1 222 ? 15.469 1.143 -9.258 1 97.62 222 ILE A N 1
ATOM 1817 C CA . ILE A 1 222 ? 14.867 0.929 -10.57 1 97.62 222 ILE A CA 1
ATOM 1818 C C . ILE A 1 222 ? 13.797 1.99 -10.82 1 97.62 222 ILE A C 1
ATOM 1820 O O . ILE A 1 222 ? 13.711 2.543 -11.922 1 97.62 222 ILE A O 1
ATOM 1824 N N . ASP A 1 223 ? 13 2.291 -9.828 1 97.44 223 ASP A N 1
ATOM 1825 C CA . ASP A 1 223 ? 11.945 3.295 -9.938 1 97.44 223 ASP A CA 1
ATOM 1826 C C . ASP A 1 223 ? 12.516 4.645 -10.367 1 97.44 223 ASP A C 1
ATOM 1828 O O . ASP A 1 223 ? 11.992 5.277 -11.281 1 97.44 223 ASP A O 1
ATOM 1832 N N . LEU A 1 224 ? 13.578 4.977 -9.742 1 97.19 224 LEU A N 1
ATOM 1833 C CA . LEU A 1 224 ? 14.211 6.246 -10.078 1 97.19 224 LEU A CA 1
ATOM 1834 C C . LEU A 1 224 ? 14.828 6.191 -11.469 1 97.19 224 LEU A C 1
ATOM 1836 O O . LEU A 1 224 ? 14.664 7.117 -12.266 1 97.19 224 LEU A O 1
ATOM 1840 N N . ALA A 1 225 ? 15.531 5.109 -11.742 1 97 225 ALA A N 1
ATOM 1841 C CA . ALA A 1 225 ? 16.266 4.992 -12.992 1 97 225 ALA A CA 1
ATOM 1842 C C . ALA A 1 225 ? 15.32 4.957 -14.188 1 97 225 ALA A C 1
ATOM 1844 O O . ALA A 1 225 ? 15.68 5.395 -15.289 1 97 225 ALA A O 1
ATOM 1845 N N . MET A 1 226 ? 14.117 4.492 -13.938 1 96.19 226 MET A N 1
ATOM 1846 C CA . MET A 1 226 ? 13.156 4.352 -15.023 1 96.19 226 MET A CA 1
ATOM 1847 C C . MET A 1 226 ? 12.305 5.605 -15.164 1 96.19 226 MET A C 1
ATOM 1849 O O . MET A 1 226 ? 11.484 5.703 -16.078 1 96.19 226 MET A O 1
ATOM 1853 N N . ALA A 1 227 ? 12.508 6.531 -14.297 1 95.06 227 ALA A N 1
ATOM 1854 C CA . ALA A 1 227 ? 11.672 7.727 -14.344 1 95.06 227 ALA A CA 1
ATOM 1855 C C . ALA A 1 227 ? 11.75 8.398 -15.719 1 95.06 227 ALA A C 1
ATOM 1857 O O . ALA A 1 227 ? 12.844 8.68 -16.219 1 95.06 227 ALA A O 1
ATOM 1858 N N . GLY A 1 228 ? 10.547 8.531 -16.359 1 91.44 228 GLY A N 1
ATOM 1859 C CA . GLY A 1 228 ? 10.484 9.164 -17.656 1 91.44 228 GLY A CA 1
ATOM 1860 C C . GLY A 1 228 ? 10.484 8.172 -18.812 1 91.44 228 GLY A C 1
ATOM 1861 O O . GLY A 1 228 ? 10.25 8.547 -19.953 1 91.44 228 GLY A O 1
ATOM 1862 N N . ILE A 1 229 ? 10.734 6.934 -18.453 1 93.38 229 ILE A N 1
ATOM 1863 C CA . ILE A 1 229 ? 10.734 5.883 -19.469 1 93.38 229 ILE A CA 1
ATOM 1864 C C . ILE A 1 229 ? 9.344 5.262 -19.578 1 93.38 229 ILE A C 1
ATOM 1866 O O . ILE A 1 229 ? 8.688 5.02 -18.562 1 93.38 229 ILE A O 1
ATOM 1870 N N . PRO A 1 230 ? 8.945 5.047 -20.844 1 91.81 230 PRO A N 1
ATOM 1871 C CA . PRO A 1 230 ? 7.645 4.391 -20.984 1 91.81 230 PRO A CA 1
ATOM 1872 C C . PRO A 1 230 ? 7.566 3.07 -20.219 1 91.81 230 PRO A C 1
ATOM 1874 O O . PRO A 1 230 ? 8.5 2.268 -20.266 1 91.81 230 PRO A O 1
ATOM 1877 N N . GLY A 1 231 ? 6.547 2.883 -19.5 1 94.25 231 GLY A N 1
ATOM 1878 C CA . GLY A 1 231 ? 6.336 1.663 -18.734 1 94.25 231 GLY A CA 1
ATOM 1879 C C . GLY A 1 231 ? 6.75 1.789 -17.281 1 94.25 231 GLY A C 1
ATOM 1880 O O . GLY A 1 231 ? 6.367 0.966 -16.453 1 94.25 231 GLY A O 1
ATOM 1881 N N . HIS A 1 232 ? 7.527 2.803 -16.953 1 94.75 232 HIS A N 1
ATOM 1882 C CA . HIS A 1 232 ? 8.023 3.051 -15.594 1 94.75 232 HIS A CA 1
ATOM 1883 C C . HIS A 1 232 ? 6.898 2.938 -14.57 1 94.75 232 HIS A C 1
ATOM 1885 O O . HIS A 1 232 ? 6.938 2.072 -13.688 1 94.75 232 HIS A O 1
ATOM 1891 N N . LEU A 1 233 ? 5.906 3.699 -14.805 1 97.5 233 LEU A N 1
ATOM 1892 C CA . LEU A 1 233 ? 4.859 3.822 -13.797 1 97.5 233 LEU A CA 1
ATOM 1893 C C . LEU A 1 233 ? 4.059 2.529 -13.688 1 97.5 233 LEU A C 1
ATOM 1895 O O . LEU A 1 233 ? 3.814 2.043 -12.578 1 97.5 233 LEU A O 1
ATOM 1899 N N . ALA A 1 234 ? 3.746 1.902 -14.789 1 97.69 234 ALA A N 1
ATOM 1900 C CA . ALA A 1 234 ? 2.961 0.671 -14.766 1 97.69 234 ALA A CA 1
ATOM 1901 C C . ALA A 1 234 ? 3.707 -0.439 -14.031 1 97.69 234 ALA A C 1
ATOM 1903 O O . ALA A 1 234 ? 3.145 -1.1 -13.156 1 97.69 234 ALA A O 1
ATOM 1904 N N . VAL A 1 235 ? 4.965 -0.548 -14.297 1 97.94 235 VAL A N 1
ATOM 1905 C CA . VAL A 1 235 ? 5.766 -1.658 -13.789 1 97.94 235 VAL A CA 1
ATOM 1906 C C . VAL A 1 235 ? 6.082 -1.433 -12.312 1 97.94 235 VAL A C 1
ATOM 1908 O O . VAL A 1 235 ? 5.871 -2.318 -11.484 1 97.94 235 VAL A O 1
ATOM 1911 N N . THR A 1 236 ? 6.539 -0.277 -11.984 1 97.88 236 THR A N 1
ATOM 1912 C CA . THR A 1 236 ? 6.992 -0.045 -10.617 1 97.88 236 THR A CA 1
ATOM 1913 C C . THR A 1 236 ? 5.801 0.119 -9.672 1 97.88 236 THR A C 1
ATOM 1915 O O . THR A 1 236 ? 5.879 -0.248 -8.5 1 97.88 236 THR A O 1
ATOM 1918 N N . ASN A 1 237 ? 4.715 0.663 -10.18 1 97.56 237 ASN A N 1
ATOM 1919 C CA . ASN A 1 237 ? 3.512 0.689 -9.352 1 97.56 237 ASN A CA 1
ATOM 1920 C C . ASN A 1 237 ? 3.051 -0.719 -8.984 1 97.56 237 ASN A C 1
ATOM 1922 O O . ASN A 1 237 ? 2.631 -0.966 -7.855 1 97.56 237 ASN A O 1
ATOM 1926 N N . PHE A 1 238 ? 3.121 -1.647 -9.922 1 98.06 238 PHE A N 1
ATOM 1927 C CA . PHE A 1 238 ? 2.791 -3.035 -9.617 1 98.06 238 PHE A CA 1
ATOM 1928 C C . PHE A 1 238 ? 3.709 -3.59 -8.539 1 98.06 238 PHE A C 1
ATOM 1930 O O . PHE A 1 238 ? 3.238 -4.117 -7.527 1 98.06 238 PHE A O 1
ATOM 1937 N N . LEU A 1 239 ? 4.961 -3.416 -8.719 1 97.81 239 LEU A N 1
ATOM 1938 C CA . LEU A 1 239 ? 5.918 -4.02 -7.797 1 97.81 239 LEU A CA 1
ATOM 1939 C C . LEU A 1 239 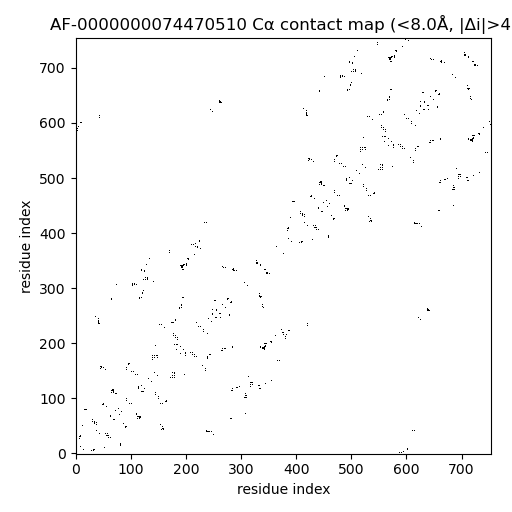? 5.758 -3.441 -6.395 1 97.81 239 LEU A C 1
ATOM 1941 O O . LEU A 1 239 ? 5.867 -4.168 -5.402 1 97.81 239 LEU A O 1
ATOM 1945 N N . ARG A 1 240 ? 5.512 -2.203 -6.289 1 95.75 240 ARG A N 1
ATOM 1946 C CA . ARG A 1 240 ? 5.34 -1.557 -4.992 1 95.75 240 ARG A CA 1
ATOM 1947 C C . ARG A 1 240 ? 4.074 -2.049 -4.297 1 95.75 240 ARG A C 1
ATOM 1949 O O . ARG A 1 240 ? 4.09 -2.34 -3.1 1 95.75 240 ARG A O 1
ATOM 1956 N N . SER A 1 241 ? 3.074 -2.166 -5.07 1 95.38 241 SER A N 1
ATOM 1957 C CA . SER A 1 241 ? 1.805 -2.604 -4.5 1 95.38 241 SER A CA 1
ATOM 1958 C C . SER A 1 241 ? 1.844 -4.086 -4.137 1 95.38 241 SER A C 1
ATOM 1960 O O . SER A 1 241 ? 1.397 -4.477 -3.055 1 95.38 241 SER A O 1
ATOM 1962 N N . PHE A 1 242 ? 2.381 -4.832 -4.996 1 95.44 242 PHE A N 1
ATOM 1963 C CA . PHE A 1 242 ? 2.432 -6.281 -4.859 1 95.44 242 PHE A CA 1
ATOM 1964 C C . PHE A 1 242 ? 3.301 -6.684 -3.676 1 95.44 242 PHE A C 1
ATOM 1966 O O . PHE A 1 242 ? 2.984 -7.641 -2.965 1 95.44 242 PHE A O 1
ATOM 1973 N N . GLY A 1 243 ? 4.305 -5.887 -3.367 1 90.12 243 GLY A N 1
ATOM 1974 C CA . GLY A 1 243 ? 5.324 -6.238 -2.389 1 90.12 243 GLY A CA 1
ATOM 1975 C C . GLY A 1 243 ? 4.875 -6.023 -0.957 1 90.12 243 GLY A C 1
ATOM 1976 O O . GLY A 1 243 ? 5.684 -6.086 -0.03 1 90.12 243 GLY A O 1
ATOM 1977 N N . GLY A 1 244 ? 3.627 -5.734 -0.758 1 85.44 244 GLY A N 1
ATOM 1978 C CA . GLY A 1 244 ? 3.195 -5.566 0.621 1 85.44 244 GLY A CA 1
ATOM 1979 C C . GLY A 1 244 ? 1.887 -4.812 0.749 1 85.44 244 GLY A C 1
ATOM 1980 O O . GLY A 1 244 ? 0.914 -5.336 1.298 1 85.44 244 GLY A O 1
ATOM 1981 N N . PRO A 1 245 ? 1.869 -3.76 0.144 1 88.69 245 PRO A N 1
ATOM 1982 C CA . PRO A 1 245 ? 0.719 -2.863 0.286 1 88.69 245 PRO A CA 1
ATOM 1983 C C . PRO A 1 245 ? -0.607 -3.551 -0.03 1 88.69 245 PRO A C 1
ATOM 1985 O O . PRO A 1 245 ? -1.634 -3.227 0.574 1 88.69 245 PRO A O 1
ATOM 1988 N N . ILE A 1 246 ? -0.6 -4.473 -0.848 1 92.38 246 ILE A N 1
ATOM 1989 C CA . ILE A 1 246 ? -1.834 -5.152 -1.225 1 92.38 246 ILE A CA 1
ATOM 1990 C C . ILE A 1 246 ? -2.432 -5.848 -0.004 1 92.38 246 ILE A C 1
ATOM 1992 O O . ILE A 1 246 ? -3.652 -6 0.096 1 92.38 246 ILE A O 1
ATOM 1996 N N . HIS A 1 247 ? -1.649 -6.188 0.99 1 89.81 247 HIS A N 1
ATOM 1997 C CA . HIS A 1 247 ? -2.104 -6.895 2.182 1 89.81 247 HIS A CA 1
ATOM 1998 C C . HIS A 1 247 ? -2.912 -5.98 3.094 1 89.81 247 HIS A C 1
ATOM 2000 O O . HIS A 1 247 ? -3.699 -6.453 3.916 1 89.81 247 HIS A O 1
ATOM 2006 N N . MET A 1 248 ? -2.754 -4.719 2.887 1 88.25 248 MET A N 1
ATOM 2007 C CA . MET A 1 248 ? -3.486 -3.746 3.689 1 88.25 248 MET A CA 1
ATOM 2008 C C . MET A 1 248 ? -4.789 -3.342 3.004 1 88.25 248 MET A C 1
ATOM 2010 O O . MET A 1 248 ? -5.781 -3.053 3.67 1 88.25 248 MET A O 1
ATOM 2014 N N . MET A 1 249 ? -4.777 -3.4 1.746 1 88.25 249 MET A N 1
ATOM 2015 C CA . MET A 1 249 ? -5.875 -2.809 0.987 1 88.25 249 MET A CA 1
ATOM 2016 C C . MET A 1 249 ? -6.98 -3.834 0.739 1 88.25 249 MET A C 1
ATOM 2018 O O . MET A 1 249 ? -8.164 -3.486 0.724 1 88.25 249 MET A O 1
ATOM 2022 N N . MET A 1 250 ? -6.57 -5.039 0.626 1 89.94 250 MET A N 1
ATOM 2023 C CA . MET A 1 250 ? -7.555 -6.055 0.264 1 89.94 250 MET A CA 1
ATOM 2024 C C . MET A 1 250 ? -8.102 -6.75 1.506 1 89.94 250 MET A C 1
ATOM 2026 O O . MET A 1 250 ? -7.355 -7.043 2.441 1 89.94 250 MET A O 1
ATOM 2030 N N . ARG A 1 251 ? -9.32 -7.086 1.416 1 84.25 251 ARG A N 1
ATOM 2031 C CA . ARG A 1 251 ? -9.984 -7.777 2.516 1 84.25 251 ARG A CA 1
ATOM 2032 C C . ARG A 1 251 ? -9.492 -9.219 2.637 1 84.25 251 ARG A C 1
ATOM 2034 O O . ARG A 1 251 ? -9.523 -9.797 3.723 1 84.25 251 ARG A O 1
ATOM 2041 N N . ARG A 1 252 ? -8.992 -9.664 1.573 1 85.88 252 ARG A N 1
ATOM 2042 C CA . ARG A 1 252 ? -8.547 -11.055 1.5 1 85.88 252 ARG A CA 1
ATOM 2043 C C . ARG A 1 252 ? -7.422 -11.328 2.496 1 85.88 252 ARG A C 1
ATOM 2045 O O . ARG A 1 252 ? -7.262 -12.453 2.969 1 85.88 252 ARG A O 1
ATOM 2052 N N . TYR A 1 253 ? -6.566 -10.383 2.926 1 85.06 253 TYR A N 1
ATOM 2053 C CA . TYR A 1 253 ? -5.324 -10.625 3.652 1 85.06 253 TYR A CA 1
ATOM 2054 C C . TYR A 1 253 ? -5.492 -10.305 5.133 1 85.06 253 TYR A C 1
ATOM 2056 O O . TYR A 1 253 ? -4.508 -10.25 5.875 1 85.06 253 TYR A O 1
ATOM 2064 N N . ARG A 1 254 ? -6.629 -10.266 5.695 1 82.56 254 ARG A N 1
ATOM 2065 C CA . ARG A 1 254 ? -7.035 -10.203 7.098 1 82.56 254 ARG A CA 1
ATOM 2066 C C . ARG A 1 254 ? -6.262 -9.117 7.84 1 82.56 254 ARG A C 1
ATOM 2068 O O . ARG A 1 254 ? -5.871 -9.312 8.992 1 82.56 254 ARG A O 1
ATOM 2075 N N . PHE A 1 255 ? -5.855 -8.055 7.266 1 86.88 255 PHE A N 1
ATOM 2076 C CA . PHE A 1 255 ? -5.199 -6.906 7.883 1 86.88 255 PHE A CA 1
ATOM 2077 C C . PHE A 1 255 ? -6.043 -6.348 9.023 1 86.88 255 PHE A C 1
ATOM 2079 O O . PHE A 1 255 ? -5.551 -6.184 10.141 1 86.88 255 PHE A O 1
ATOM 2086 N N . VAL A 1 256 ? -7.289 -6.27 8.742 1 82.38 256 VAL A N 1
ATOM 2087 C CA . VAL A 1 256 ? -8.203 -5.684 9.719 1 82.38 256 VAL A CA 1
ATOM 2088 C C . VAL A 1 256 ? -8.508 -6.707 10.812 1 82.38 256 VAL A C 1
ATOM 2090 O O . VAL A 1 256 ? -8.438 -6.391 12.008 1 82.38 256 VAL A O 1
ATOM 2093 N N . GLU A 1 257 ? -8.711 -7.953 10.398 1 80.12 257 GLU A N 1
ATOM 2094 C CA . GLU A 1 257 ? -9.078 -9.023 11.32 1 80.12 257 GLU A CA 1
ATOM 2095 C C . GLU A 1 257 ? -7.938 -9.344 12.281 1 80.12 257 GLU A C 1
ATOM 2097 O O . GLU A 1 257 ? -8.156 -9.938 13.336 1 80.12 257 GLU A O 1
ATOM 2102 N N . GLU A 1 258 ? -6.816 -8.867 11.969 1 85 258 GLU A N 1
ATOM 2103 C CA . GLU A 1 258 ? -5.641 -9.133 12.789 1 85 258 GLU A CA 1
ATOM 2104 C C . GLU A 1 258 ? -5.172 -7.863 13.5 1 85 258 GLU A C 1
ATOM 2106 O O . GLU A 1 258 ? -3.967 -7.637 13.641 1 85 258 GLU A O 1
ATOM 2111 N N . ASP A 1 259 ? -6.082 -7.004 13.805 1 84 259 ASP A N 1
ATOM 2112 C CA . ASP A 1 259 ? -5.879 -5.816 14.625 1 84 259 ASP A CA 1
ATOM 2113 C C . ASP A 1 259 ? -4.977 -4.809 13.922 1 84 259 ASP A C 1
ATOM 2115 O O . ASP A 1 259 ? -4.09 -4.219 14.539 1 84 259 ASP A O 1
ATOM 2119 N N . LEU A 1 260 ? -5.105 -4.758 12.664 1 85.12 260 LEU A N 1
ATOM 2120 C CA . LEU A 1 260 ? -4.395 -3.803 11.828 1 85.12 260 LEU A CA 1
ATOM 2121 C C . LEU A 1 260 ? -2.893 -4.074 11.844 1 85.12 260 LEU A C 1
ATOM 2123 O O . LEU A 1 260 ? -2.09 -3.139 11.898 1 85.12 260 LEU A O 1
ATOM 2127 N N . THR A 1 261 ? -2.57 -5.367 11.953 1 86.5 261 THR A N 1
ATOM 2128 C CA . THR A 1 261 ? -1.177 -5.801 11.922 1 86.5 261 THR A CA 1
ATOM 2129 C C . THR A 1 261 ? -0.917 -6.707 10.719 1 86.5 261 THR A C 1
ATOM 2131 O O . THR A 1 261 ? -1.799 -7.461 10.305 1 86.5 261 THR A O 1
ATOM 2134 N N . VAL A 1 262 ? 0.199 -6.488 10.148 1 82.88 262 VAL A N 1
ATOM 2135 C CA . VAL A 1 262 ? 0.649 -7.375 9.086 1 82.88 262 VAL A CA 1
ATOM 2136 C C . VAL A 1 262 ? 1.859 -8.18 9.555 1 82.88 262 VAL A C 1
ATOM 2138 O O . VAL A 1 262 ? 2.646 -7.703 10.375 1 82.88 262 VAL A O 1
ATOM 2141 N N . GLY A 1 263 ? 1.916 -9.469 9.148 1 77.56 263 GLY A N 1
ATOM 2142 C CA . GLY A 1 263 ? 3.078 -10.297 9.453 1 77.56 263 GLY A CA 1
ATOM 2143 C C . GLY A 1 263 ? 3.01 -10.945 10.82 1 77.56 263 GLY A C 1
ATOM 2144 O O . GLY A 1 263 ? 4.039 -11.148 11.469 1 77.56 263 GLY A O 1
ATOM 2145 N N . LYS A 1 264 ? 1.804 -11.211 11.25 1 83.31 264 LYS A N 1
ATOM 2146 C CA . LYS A 1 264 ? 1.635 -11.891 12.531 1 83.31 264 LYS A CA 1
ATOM 2147 C C . LYS A 1 264 ? 1.67 -13.406 12.359 1 83.31 264 LYS A C 1
ATOM 2149 O O . LYS A 1 264 ? 1.123 -13.938 11.391 1 83.31 264 LYS A O 1
ATOM 2154 N N . SER A 1 265 ? 2.273 -14.039 13.336 1 87.62 265 SER A N 1
ATOM 2155 C CA . SER A 1 265 ? 2.33 -15.5 13.297 1 87.62 265 SER A CA 1
ATOM 2156 C C . SER A 1 265 ? 0.934 -16.109 13.359 1 87.62 265 SER A C 1
ATOM 2158 O O . SER A 1 265 ? 0.085 -15.641 14.125 1 87.62 265 SER A O 1
ATOM 2160 N N . GLU A 1 266 ? 0.732 -17.203 12.609 1 90.44 266 GLU A N 1
ATOM 2161 C CA . GLU A 1 266 ? -0.568 -17.859 12.562 1 90.44 266 GLU A CA 1
ATOM 2162 C C . GLU A 1 266 ? -0.844 -18.625 13.859 1 90.44 266 GLU A C 1
ATOM 2164 O O . GLU A 1 266 ? 0.067 -19.219 14.445 1 90.44 266 GLU A O 1
ATOM 2169 N N . THR A 1 267 ? -2.051 -18.594 14.258 1 90.62 267 THR A N 1
ATOM 2170 C CA . THR A 1 267 ? -2.535 -19.391 15.367 1 90.62 267 THR A CA 1
ATOM 2171 C C . THR A 1 267 ? -3.223 -20.656 14.859 1 90.62 267 THR A C 1
ATOM 2173 O O . THR A 1 267 ? -3.426 -20.812 13.648 1 90.62 267 THR A O 1
ATOM 2176 N N . GLU A 1 268 ? -3.555 -21.547 15.758 1 91.19 268 GLU A N 1
ATOM 2177 C CA . GLU A 1 268 ? -4.324 -22.734 15.391 1 91.19 268 GLU A CA 1
ATOM 2178 C C . GLU A 1 268 ? -5.664 -22.344 14.766 1 91.19 268 GLU A C 1
ATOM 2180 O O . GLU A 1 268 ? -6.125 -23 13.828 1 91.19 268 GLU A O 1
ATOM 2185 N N . GLU A 1 269 ? -6.203 -21.328 15.211 1 89.31 269 GLU A N 1
ATOM 2186 C CA . GLU A 1 269 ? -7.484 -20.859 14.688 1 89.31 269 GLU A CA 1
ATOM 2187 C C . GLU A 1 269 ? -7.348 -20.391 13.242 1 89.31 269 GLU A C 1
ATOM 2189 O O . GLU A 1 269 ? -8.188 -20.703 12.398 1 89.31 269 GLU A O 1
ATOM 2194 N N . VAL A 1 270 ? -6.305 -19.703 13.016 1 88.56 270 VAL A N 1
ATOM 2195 C CA . VAL A 1 270 ? -6.059 -19.219 11.664 1 88.56 270 VAL A CA 1
ATOM 2196 C C . VAL A 1 270 ? -5.859 -20.391 10.711 1 88.56 270 VAL A C 1
ATOM 2198 O O . VAL A 1 270 ? -6.406 -20.406 9.609 1 88.56 270 VAL A O 1
ATOM 2201 N N . ILE A 1 271 ? -5.121 -21.344 11.125 1 91.69 271 ILE A N 1
ATOM 2202 C CA . ILE A 1 271 ? -4.867 -22.531 10.312 1 91.69 271 ILE A CA 1
ATOM 2203 C C . ILE A 1 271 ? -6.18 -23.266 10.039 1 91.69 271 ILE A C 1
ATOM 2205 O O . ILE A 1 271 ? -6.453 -23.656 8.906 1 91.69 271 ILE A O 1
ATOM 2209 N N . ASN A 1 272 ? -6.977 -23.375 11.039 1 91.12 272 ASN A N 1
ATOM 2210 C CA . ASN A 1 272 ? -8.266 -24.062 10.875 1 91.12 272 ASN A CA 1
ATOM 2211 C C . ASN A 1 272 ? -9.195 -23.281 9.945 1 91.12 272 ASN A C 1
ATOM 2213 O O . ASN A 1 272 ? -9.906 -23.875 9.141 1 91.12 272 ASN A O 1
ATOM 2217 N N . GLN A 1 273 ? -9.164 -21.969 10 1 89.31 273 GLN A N 1
ATOM 2218 C CA . GLN A 1 273 ? -9.953 -21.141 9.094 1 89.31 273 GLN A CA 1
ATOM 2219 C C . GLN A 1 273 ? -9.484 -21.312 7.648 1 89.31 273 GLN A C 1
ATOM 2221 O O . GLN A 1 273 ? -10.289 -21.297 6.719 1 89.31 273 GLN A O 1
ATOM 2226 N N . THR A 1 274 ? -8.227 -21.438 7.523 1 88.62 274 THR A N 1
ATOM 2227 C CA . THR A 1 274 ? -7.648 -21.656 6.203 1 88.62 274 THR A CA 1
ATOM 2228 C C . THR A 1 274 ? -8.117 -22.984 5.617 1 88.62 274 THR A C 1
ATOM 2230 O O . THR A 1 274 ? -8.438 -23.078 4.43 1 88.62 274 THR A O 1
ATOM 2233 N N . ARG A 1 275 ? -8.266 -24.016 6.48 1 88.19 275 ARG A N 1
ATOM 2234 C CA . ARG A 1 275 ? -8.781 -25.328 6.059 1 88.19 275 ARG A CA 1
ATOM 2235 C C . ARG A 1 275 ? -10.219 -25.203 5.562 1 88.19 275 ARG A C 1
ATOM 2237 O O . ARG A 1 275 ? -10.641 -25.953 4.68 1 88.19 275 ARG A O 1
ATOM 2244 N N . LEU A 1 276 ? -10.852 -24.125 6.016 1 87.94 276 LEU A N 1
ATOM 2245 C CA . LEU A 1 276 ? -12.258 -23.922 5.68 1 87.94 276 LEU A CA 1
ATOM 2246 C C . LEU A 1 276 ? -12.406 -22.875 4.582 1 87.94 276 LEU A C 1
ATOM 2248 O O . LEU A 1 276 ? -13.5 -22.375 4.34 1 87.94 276 LEU A O 1
ATOM 2252 N N . ASN A 1 277 ? -11.328 -22.422 4.012 1 84 277 ASN A N 1
ATOM 2253 C CA . ASN A 1 277 ? -11.266 -21.516 2.871 1 84 277 ASN A CA 1
ATOM 2254 C C . ASN A 1 277 ? -11.812 -20.141 3.221 1 84 277 ASN A C 1
ATOM 2256 O O . ASN A 1 277 ? -12.414 -19.469 2.379 1 84 277 ASN A O 1
ATOM 2260 N N . LYS A 1 278 ? -11.742 -19.797 4.555 1 84.12 278 LYS A N 1
ATOM 2261 C CA . LYS A 1 278 ? -12.086 -18.422 4.914 1 84.12 278 LYS A CA 1
ATOM 2262 C C . LYS A 1 278 ? -11.195 -17.422 4.18 1 84.12 278 LYS A C 1
ATOM 2264 O O . LYS A 1 278 ? -9.992 -17.641 4.035 1 84.12 278 LYS A O 1
ATOM 2269 N N . LYS A 1 279 ? -11.828 -16.328 3.602 1 83.81 279 LYS A N 1
ATOM 2270 C CA . LYS A 1 279 ? -11.164 -15.289 2.826 1 83.81 279 LYS A CA 1
ATOM 2271 C C . LYS A 1 279 ? -10.484 -15.867 1.591 1 83.81 279 LYS A C 1
ATOM 2273 O O . LYS A 1 279 ? -9.461 -15.352 1.133 1 83.81 279 LYS A O 1
ATOM 2278 N N . LEU A 1 280 ? -10.992 -17.094 1.186 1 84.56 280 LEU A N 1
ATOM 2279 C CA . LEU A 1 280 ? -10.594 -17.734 -0.062 1 84.56 280 LEU A CA 1
ATOM 2280 C C . LEU A 1 280 ? -9.164 -18.25 0.018 1 84.56 280 LEU A C 1
ATOM 2282 O O . LEU A 1 280 ? -8.453 -18.266 -0.99 1 84.56 280 LEU A O 1
ATOM 2286 N N . TRP A 1 281 ? -8.711 -18.516 1.279 1 83.75 281 TRP A N 1
ATOM 2287 C CA . TRP A 1 281 ? -7.438 -19.188 1.484 1 83.75 281 TRP A CA 1
ATOM 2288 C C . TRP A 1 281 ? -7.605 -20.703 1.43 1 83.75 281 TRP A C 1
ATOM 2290 O O . TRP A 1 281 ? -8.703 -21.219 1.668 1 83.75 281 TRP A O 1
ATOM 2300 N N . ASN A 1 282 ? -6.602 -21.391 1.027 1 85.75 282 ASN A N 1
ATOM 2301 C CA . ASN A 1 282 ? -6.594 -22.844 1.014 1 85.75 282 ASN A CA 1
ATOM 2302 C C . ASN A 1 282 ? -5.336 -23.406 1.665 1 85.75 282 ASN A C 1
ATOM 2304 O O . ASN A 1 282 ? -4.234 -22.906 1.423 1 85.75 282 ASN A O 1
ATOM 2308 N N . ARG A 1 283 ? -5.527 -24.469 2.484 1 87.75 283 ARG A N 1
ATOM 2309 C CA . ARG A 1 283 ? -4.379 -25.109 3.117 1 87.75 283 ARG A CA 1
ATOM 2310 C C . ARG A 1 283 ? -4.082 -26.469 2.473 1 87.75 283 ARG A C 1
ATOM 2312 O O . ARG A 1 283 ? -5 -27.234 2.172 1 87.75 283 ARG A O 1
ATOM 2319 N N . ILE A 1 284 ? -2.848 -26.688 2.275 1 82.56 284 ILE A N 1
ATOM 2320 C CA . ILE A 1 284 ? -2.342 -27.953 1.749 1 82.56 284 ILE A CA 1
ATOM 2321 C C . ILE A 1 284 ? -1.727 -28.766 2.879 1 82.56 284 ILE A C 1
ATOM 2323 O O . ILE A 1 284 ? -0.641 -28.453 3.369 1 82.56 284 ILE A O 1
ATOM 2327 N N . ASP A 1 285 ? -2.459 -29.844 3.316 1 83.94 285 ASP A N 1
ATOM 2328 C CA . ASP A 1 285 ? -1.935 -30.734 4.344 1 83.94 285 ASP A CA 1
ATOM 2329 C C . ASP A 1 285 ? -1.378 -32.031 3.725 1 83.94 285 ASP A C 1
ATOM 2331 O O . ASP A 1 285 ? -1.913 -32.531 2.732 1 83.94 285 ASP A O 1
ATOM 2335 N N . GLY A 1 286 ? -0.136 -32.375 4.074 1 72.44 286 GLY A N 1
ATOM 2336 C CA . GLY A 1 286 ? 0.494 -33.594 3.57 1 72.44 286 GLY A CA 1
ATOM 2337 C C . GLY A 1 286 ? -0.078 -34.844 4.18 1 72.44 286 GLY A C 1
ATOM 2338 O O . GLY A 1 286 ? 0.669 -35.75 4.57 1 72.44 286 GLY A O 1
ATOM 2339 N N . ARG A 1 287 ? -1.332 -34.969 4.488 1 64.25 287 ARG A N 1
ATOM 2340 C CA . ARG A 1 287 ? -1.788 -36.219 5.094 1 64.25 287 ARG A CA 1
ATOM 2341 C C . ARG A 1 287 ? -1.792 -37.344 4.07 1 64.25 287 ARG A C 1
ATOM 2343 O O . ARG A 1 287 ? -1.961 -37.125 2.873 1 64.25 287 ARG A O 1
ATOM 2350 N N . LYS A 1 288 ? -1.287 -38.625 4.578 1 56.59 288 LYS A N 1
ATOM 2351 C CA . LYS A 1 288 ? -0.873 -39.906 4.031 1 56.59 288 LYS A CA 1
ATOM 2352 C C . LYS A 1 288 ? -1.932 -40.469 3.088 1 56.59 288 LYS A C 1
ATOM 2354 O O . LYS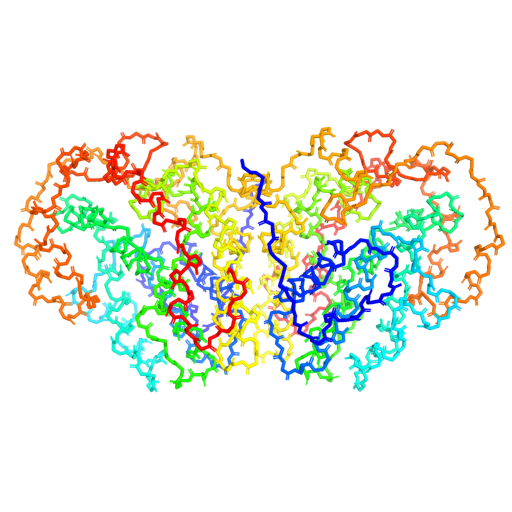 A 1 288 ? -2.826 -41.188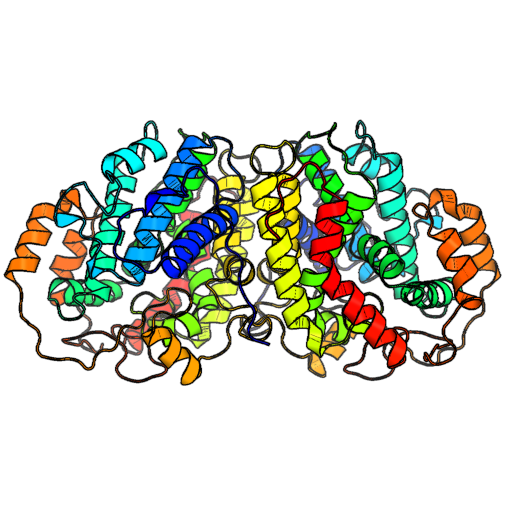 3.516 1 56.59 288 LYS A O 1
ATOM 2359 N N . THR A 1 289 ? -2.627 -39.5 2.355 1 54.34 289 THR A N 1
ATOM 2360 C CA . THR A 1 289 ? -3.414 -40.406 1.552 1 54.34 289 THR A CA 1
ATOM 2361 C C . THR A 1 289 ? -2.588 -40.969 0.39 1 54.34 289 THR A C 1
ATOM 2363 O O . THR A 1 289 ? -1.628 -40.312 -0.048 1 54.34 289 THR A O 1
ATOM 2366 N N . GLY A 1 290 ? -2.545 -42.219 0.286 1 51.25 290 GLY A N 1
ATOM 2367 C CA . GLY A 1 290 ? -1.869 -43.062 -0.684 1 51.25 290 GLY A CA 1
ATOM 2368 C C . GLY A 1 290 ? -1.706 -42.406 -2.041 1 51.25 290 GLY A C 1
ATOM 2369 O O . GLY A 1 290 ? -2.578 -41.656 -2.479 1 51.25 290 GLY A O 1
ATOM 2370 N N . ILE A 1 291 ? -0.491 -42.219 -2.41 1 54.28 291 ILE A N 1
ATOM 2371 C CA . ILE A 1 291 ? 0.073 -41.812 -3.688 1 54.28 291 ILE A CA 1
ATOM 2372 C C . ILE A 1 291 ? -0.691 -42.469 -4.832 1 54.28 291 ILE A C 1
ATOM 2374 O O . ILE A 1 291 ? -0.655 -43.688 -4.988 1 54.28 291 ILE A O 1
ATOM 2378 N N . ALA A 1 292 ? -1.93 -42.188 -5.195 1 53.91 292 ALA A N 1
ATOM 2379 C CA . ALA A 1 292 ? -2.381 -42.781 -6.461 1 53.91 292 ALA A CA 1
ATOM 2380 C C . ALA A 1 292 ? -1.422 -42.406 -7.598 1 53.91 292 ALA A C 1
ATOM 2382 O O . ALA A 1 292 ? -1.126 -41.25 -7.824 1 53.91 292 ALA A O 1
ATOM 2383 N N . GLU A 1 293 ? -0.364 -43.156 -7.828 1 55.66 293 GLU A N 1
ATOM 2384 C CA . GLU A 1 293 ? 0.656 -43.031 -8.867 1 55.66 293 GLU A CA 1
ATOM 2385 C C . GLU A 1 293 ? 0.023 -42.812 -10.234 1 55.66 293 GLU A C 1
ATOM 2387 O O . GLU A 1 293 ? -0.447 -43.781 -10.867 1 55.66 293 GLU A O 1
ATOM 2392 N N . ASP A 1 294 ? -0.51 -41.531 -10.531 1 78.62 294 ASP A N 1
ATOM 2393 C CA . ASP A 1 294 ? -1.065 -41.531 -11.883 1 78.62 294 ASP A CA 1
ATOM 2394 C C . ASP A 1 294 ? -0.019 -41.094 -12.898 1 78.62 294 ASP A C 1
ATOM 2396 O O . ASP A 1 294 ? -0.021 -39.938 -13.336 1 78.62 294 ASP A O 1
ATOM 2400 N N . ILE A 1 295 ? 0.966 -41.875 -13.234 1 81.75 295 ILE A N 1
ATOM 2401 C CA . ILE A 1 295 ? 2.023 -41.656 -14.219 1 81.75 295 ILE A CA 1
ATOM 2402 C C . ILE A 1 295 ? 1.408 -41.375 -15.586 1 81.75 295 ILE A C 1
ATOM 2404 O O . ILE A 1 295 ? 1.936 -40.562 -16.359 1 81.75 295 ILE A O 1
ATOM 2408 N N . GLU A 1 296 ? 0.345 -41.969 -15.75 1 82.56 296 GLU A N 1
ATOM 2409 C CA . GLU A 1 296 ? -0.326 -41.781 -17.031 1 82.56 296 GLU A CA 1
ATOM 2410 C C . GLU A 1 296 ? -0.827 -40.344 -17.156 1 82.56 296 GLU A C 1
ATOM 2412 O O . GLU A 1 296 ? -0.684 -39.719 -18.203 1 82.56 296 GLU A O 1
ATOM 2417 N N . HIS A 1 297 ? -1.331 -39.938 -16.141 1 83.06 297 HIS A N 1
ATOM 2418 C CA . HIS A 1 297 ? -1.796 -38.531 -16.141 1 83.06 297 HIS A CA 1
ATOM 2419 C C . HIS A 1 297 ? -0.635 -37.562 -16.328 1 83.06 297 HIS A C 1
ATOM 2421 O O . HIS A 1 297 ? -0.75 -36.594 -17.062 1 83.06 297 HIS A O 1
ATOM 2427 N N . TYR A 1 298 ? 0.399 -37.844 -15.711 1 87.75 298 TYR A N 1
ATOM 2428 C CA . TYR A 1 298 ? 1.603 -37.031 -15.867 1 87.75 298 TYR A CA 1
ATOM 2429 C C . TYR A 1 298 ? 2.068 -37 -17.312 1 87.75 298 TYR A C 1
ATOM 2431 O O . TYR A 1 298 ? 2.295 -35.938 -17.891 1 87.75 298 TYR A O 1
ATOM 2439 N N . ASN A 1 299 ? 2.143 -38.219 -17.844 1 90 299 ASN A N 1
ATOM 2440 C CA . ASN A 1 299 ? 2.609 -38.312 -19.219 1 90 299 ASN A CA 1
ATOM 2441 C C . ASN A 1 299 ? 1.687 -37.594 -20.188 1 90 299 ASN A C 1
ATOM 2443 O O . ASN A 1 299 ? 2.154 -36.938 -21.125 1 90 299 ASN A O 1
ATOM 2447 N N . ARG A 1 300 ? 0.496 -37.688 -19.969 1 86.81 300 ARG A N 1
ATOM 2448 C CA . ARG A 1 300 ? -0.472 -37 -20.797 1 86.81 300 ARG A CA 1
ATOM 2449 C C . ARG A 1 300 ? -0.308 -35.469 -20.688 1 86.81 300 ARG A C 1
ATOM 2451 O O . ARG A 1 300 ? -0.428 -34.75 -21.688 1 86.81 300 ARG A O 1
ATOM 2458 N N . SER A 1 301 ? -0.073 -35.062 -19.5 1 87.88 301 SER A N 1
ATOM 2459 C CA . SER A 1 301 ? 0.148 -33.625 -19.266 1 87.88 301 SER A CA 1
ATOM 2460 C C . SER A 1 301 ? 1.412 -33.156 -19.969 1 87.88 301 SER A C 1
ATOM 2462 O O . SER A 1 301 ? 1.417 -32.094 -20.594 1 87.88 301 SER A O 1
ATOM 2464 N N . MET A 1 302 ? 2.408 -33.938 -19.922 1 91.19 302 MET A N 1
ATOM 2465 C CA . MET A 1 302 ? 3.688 -33.594 -20.531 1 91.19 302 MET A CA 1
ATOM 2466 C C . MET A 1 302 ? 3.564 -33.531 -22.047 1 91.19 302 MET A C 1
ATOM 2468 O O . MET A 1 302 ? 4.211 -32.719 -22.703 1 91.19 302 MET A O 1
ATOM 2472 N N . ALA A 1 303 ? 2.777 -34.375 -22.5 1 91.5 303 ALA A N 1
ATOM 2473 C CA . ALA A 1 303 ? 2.572 -34.438 -23.953 1 91.5 303 ALA A CA 1
ATOM 2474 C C . ALA A 1 303 ? 1.926 -33.156 -24.453 1 91.5 303 ALA A C 1
ATOM 2476 O O . ALA A 1 303 ? 2.098 -32.781 -25.609 1 91.5 303 ALA A O 1
ATOM 2477 N N . ARG A 1 304 ? 1.3 -32.438 -23.578 1 91.56 304 ARG A N 1
ATOM 2478 C CA . ARG A 1 304 ? 0.608 -31.203 -23.953 1 91.56 304 ARG A CA 1
ATOM 2479 C C . ARG A 1 304 ? 1.277 -30 -23.312 1 91.56 304 ARG A C 1
ATOM 2481 O O . ARG A 1 304 ? 0.627 -28.969 -23.078 1 91.56 304 ARG A O 1
ATOM 2488 N N . SER A 1 305 ? 2.502 -30.125 -23.047 1 92.25 305 SER A N 1
ATOM 2489 C CA . SER A 1 305 ? 3.242 -29.094 -22.328 1 92.25 305 SER A CA 1
ATOM 2490 C C . SER A 1 305 ? 3.246 -27.781 -23.109 1 92.25 305 SER A C 1
ATOM 2492 O O . SER A 1 305 ? 3.189 -26.703 -22.531 1 92.25 305 SER A O 1
ATOM 2494 N N . ASP A 1 306 ? 3.188 -27.797 -24.391 1 90.94 306 ASP A N 1
ATOM 2495 C CA . ASP A 1 306 ? 3.256 -26.609 -25.234 1 90.94 306 ASP A CA 1
ATOM 2496 C C . ASP A 1 306 ? 1.966 -25.797 -25.125 1 90.94 306 ASP A C 1
ATOM 2498 O O . ASP A 1 306 ? 1.934 -24.625 -25.516 1 90.94 306 ASP A O 1
ATOM 2502 N N . GLU A 1 307 ? 1.018 -26.422 -24.562 1 89.81 307 GLU A N 1
ATOM 2503 C CA . GLU A 1 307 ? -0.274 -25.75 -24.453 1 89.81 307 GLU A CA 1
ATOM 2504 C C . GLU A 1 307 ? -0.452 -25.109 -23.078 1 89.81 307 GLU A C 1
ATOM 2506 O O . GLU A 1 307 ? -1.057 -24.047 -22.969 1 89.81 307 GLU A O 1
ATOM 2511 N N . PHE A 1 308 ? 0.152 -25.797 -22.078 1 91.75 308 PHE A N 1
ATOM 2512 C CA . PHE A 1 308 ? -0.29 -25.422 -20.75 1 91.75 308 PHE A CA 1
ATOM 2513 C C . PHE A 1 308 ? 0.901 -25.062 -19.859 1 91.75 308 PHE A C 1
ATOM 2515 O O . PHE A 1 308 ? 0.736 -24.781 -18.672 1 91.75 308 PHE A O 1
ATOM 2522 N N . MET A 1 309 ? 2.035 -25.094 -20.438 1 95.06 309 MET A N 1
ATOM 2523 C CA . MET A 1 309 ? 3.207 -24.797 -19.625 1 95.06 309 MET A CA 1
ATOM 2524 C C . MET A 1 309 ? 4.016 -23.656 -20.234 1 95.06 309 MET A C 1
ATOM 2526 O O . MET A 1 309 ? 4.113 -23.547 -21.469 1 95.06 309 MET A O 1
ATOM 2530 N N . PHE A 1 310 ? 4.531 -22.828 -19.359 1 96.06 310 PHE A N 1
ATOM 2531 C CA . PHE A 1 310 ? 5.441 -21.812 -19.875 1 96.06 310 PHE A CA 1
ATOM 2532 C C . PHE A 1 310 ? 6.742 -22.438 -20.359 1 96.06 310 PHE A C 1
ATOM 2534 O O . PHE A 1 310 ? 7.055 -23.578 -20 1 96.06 310 PHE A O 1
ATOM 2541 N N . ARG A 1 311 ? 7.465 -21.641 -21.094 1 93.81 311 ARG A N 1
ATOM 2542 C CA . ARG A 1 311 ? 8.688 -22.156 -21.688 1 93.81 311 ARG A CA 1
ATOM 2543 C C . ARG A 1 311 ? 9.664 -22.641 -20.609 1 93.81 311 ARG A C 1
ATOM 2545 O O . ARG A 1 311 ? 9.984 -21.906 -19.688 1 93.81 311 ARG A O 1
ATOM 2552 N N . GLY A 1 312 ? 10.055 -23.953 -20.688 1 94.38 312 GLY A N 1
ATOM 2553 C CA . GLY A 1 312 ? 11.062 -24.484 -19.797 1 94.38 312 GLY A CA 1
ATOM 2554 C C . GLY A 1 312 ? 10.477 -25.312 -18.656 1 94.38 312 GLY A C 1
ATOM 2555 O O . GLY A 1 312 ? 11.18 -26.109 -18.031 1 94.38 312 GLY A O 1
ATOM 2556 N N . LEU A 1 313 ? 9.203 -25.203 -18.422 1 97.12 313 LEU A N 1
ATOM 2557 C CA . LEU A 1 313 ? 8.617 -25.891 -17.266 1 97.12 313 LEU A CA 1
ATOM 2558 C C . LEU A 1 313 ? 8.656 -27.406 -17.469 1 97.12 313 LEU A C 1
ATOM 2560 O O . LEU A 1 313 ? 8.977 -28.156 -16.531 1 97.12 313 LEU A O 1
ATOM 2564 N N . ALA A 1 314 ? 8.289 -27.859 -18.641 1 95.75 314 ALA A N 1
ATOM 2565 C CA . ALA A 1 314 ? 8.32 -29.297 -18.922 1 95.75 314 ALA A CA 1
ATOM 2566 C C . ALA A 1 314 ? 9.695 -29.875 -18.625 1 95.75 314 ALA A C 1
ATOM 2568 O O . ALA A 1 314 ? 9.805 -30.969 -18.047 1 95.75 314 ALA A O 1
ATOM 2569 N N . ASP A 1 315 ? 10.695 -29.156 -19.031 1 95.44 315 ASP A N 1
ATOM 2570 C CA . ASP A 1 315 ? 12.062 -29.609 -18.766 1 95.44 315 ASP A CA 1
ATOM 2571 C C . ASP A 1 315 ? 12.352 -29.656 -17.266 1 95.44 315 ASP A C 1
ATOM 2573 O O . ASP A 1 315 ? 13.016 -30.578 -16.781 1 95.44 315 ASP A O 1
ATOM 2577 N N . TYR A 1 316 ? 11.898 -28.656 -16.562 1 96.44 316 TYR A N 1
ATOM 2578 C CA . TYR A 1 316 ? 12.062 -28.641 -15.109 1 96.44 316 TYR A CA 1
ATOM 2579 C C . TYR A 1 316 ? 11.461 -29.891 -14.477 1 96.44 316 TYR A C 1
ATOM 2581 O O . TYR A 1 316 ? 12.078 -30.516 -13.609 1 96.44 316 TYR A O 1
ATOM 2589 N N . LEU A 1 317 ? 10.305 -30.25 -14.938 1 95 317 LEU A N 1
ATOM 2590 C CA . LEU A 1 317 ? 9.562 -31.359 -14.359 1 95 317 LEU A CA 1
ATOM 2591 C C . LEU A 1 317 ? 10.234 -32.688 -14.688 1 95 317 LEU A C 1
ATOM 2593 O O . LEU A 1 317 ? 10.32 -33.594 -13.836 1 95 317 LEU A O 1
ATOM 2597 N N . ASP A 1 318 ? 10.695 -32.781 -15.82 1 92.12 318 ASP A N 1
ATOM 2598 C CA . ASP A 1 318 ? 11.344 -34 -16.266 1 92.12 318 ASP A CA 1
ATOM 2599 C C . ASP A 1 318 ? 12.633 -34.25 -15.492 1 92.12 318 ASP A C 1
ATOM 2601 O O . ASP A 1 318 ? 12.969 -35.406 -15.188 1 92.12 318 ASP A O 1
ATOM 2605 N N . ARG A 1 319 ? 13.273 -33.25 -15.141 1 92.19 319 ARG A N 1
ATOM 2606 C CA . ARG A 1 319 ? 14.57 -33.406 -14.484 1 92.19 319 ARG A CA 1
ATOM 2607 C C . ARG A 1 319 ? 14.414 -33.469 -12.969 1 92.19 319 ARG A C 1
ATOM 2609 O O . ARG A 1 319 ? 15.367 -33.812 -12.258 1 92.19 319 ARG A O 1
ATOM 2616 N N . ALA A 1 320 ? 13.32 -33.25 -12.477 1 90.69 320 ALA A N 1
ATOM 2617 C CA . ALA A 1 320 ? 13.094 -33.031 -11.055 1 90.69 320 ALA A CA 1
ATOM 2618 C C . ALA A 1 320 ? 13.484 -34.25 -10.234 1 90.69 320 ALA A C 1
ATOM 2620 O O . ALA A 1 320 ? 13.969 -34.125 -9.109 1 90.69 320 ALA A O 1
ATOM 2621 N N . ASP A 1 321 ? 13.336 -35.406 -10.766 1 82.88 321 ASP A N 1
ATOM 2622 C CA . ASP A 1 321 ? 13.594 -36.625 -9.977 1 82.88 321 ASP A CA 1
ATOM 2623 C C . ASP A 1 321 ? 15.031 -37.125 -10.18 1 82.88 321 ASP A C 1
ATOM 2625 O O . ASP A 1 321 ? 15.523 -37.938 -9.414 1 82.88 321 ASP A O 1
ATOM 2629 N N . ASN A 1 322 ? 15.641 -36.594 -11.094 1 81.25 322 ASN A N 1
ATOM 2630 C CA . ASN A 1 322 ? 16.953 -37.125 -11.414 1 81.25 322 ASN A CA 1
ATOM 2631 C C . ASN A 1 322 ? 18.078 -36.312 -10.789 1 81.25 322 ASN A C 1
ATOM 2633 O O . ASN A 1 322 ? 19.188 -36.812 -10.586 1 81.25 322 ASN A O 1
ATOM 2637 N N . GLN A 1 323 ? 17.891 -35.125 -10.531 1 71.62 323 GLN A N 1
ATOM 2638 C CA . GLN A 1 323 ? 18.953 -34.219 -10.117 1 71.62 323 GLN A CA 1
ATOM 2639 C C . GLN A 1 323 ? 18.578 -33.5 -8.836 1 71.62 323 GLN A C 1
ATOM 2641 O O . GLN A 1 323 ? 18.078 -32.375 -8.875 1 71.62 323 GLN A O 1
ATOM 2646 N N . HIS A 1 324 ? 18.766 -34.312 -7.758 1 83.56 324 HIS A N 1
ATOM 2647 C CA . HIS A 1 324 ? 18.438 -33.562 -6.551 1 83.56 324 HIS A CA 1
ATOM 2648 C C . HIS A 1 324 ? 19.469 -33.812 -5.453 1 83.56 324 HIS A C 1
ATOM 2650 O O . HIS A 1 324 ? 20.172 -34.812 -5.461 1 83.56 324 HIS A O 1
ATOM 2656 N N . CYS A 1 325 ? 19.578 -32.812 -4.746 1 91.62 325 CYS A N 1
ATOM 2657 C CA . CYS A 1 325 ? 20.469 -32.938 -3.588 1 91.62 325 CYS A CA 1
ATOM 2658 C C . CYS A 1 325 ? 20.031 -34.094 -2.688 1 91.62 325 CYS A C 1
ATOM 2660 O O . CYS A 1 325 ? 18.891 -34.125 -2.232 1 91.62 325 CYS A O 1
ATOM 2662 N N . PRO A 1 326 ? 20.891 -35 -2.398 1 91.38 326 PRO A N 1
ATOM 2663 C CA . PRO A 1 326 ? 20.5 -36.188 -1.604 1 91.38 326 PRO A CA 1
ATOM 2664 C C . PRO A 1 326 ? 20.297 -35.844 -0.126 1 91.38 326 PRO A C 1
ATOM 2666 O O . PRO A 1 326 ? 19.719 -36.625 0.619 1 91.38 326 PRO A O 1
ATOM 2669 N N . GLU A 1 327 ? 20.781 -34.719 0.269 1 95.25 327 GLU A N 1
ATOM 2670 C CA . GLU A 1 327 ? 20.703 -34.344 1.68 1 95.25 327 GLU A CA 1
ATOM 2671 C C . GLU A 1 327 ? 19.406 -33.625 1.991 1 95.25 327 GLU A C 1
ATOM 2673 O O . GLU A 1 327 ? 19.031 -33.469 3.156 1 95.25 327 GLU A O 1
ATOM 2678 N N . CYS A 1 328 ? 18.797 -33.125 0.982 1 96.56 328 CYS A N 1
ATOM 2679 C CA . CYS A 1 328 ? 17.484 -32.5 1.176 1 96.56 328 CYS A CA 1
ATOM 2680 C C . CYS A 1 328 ? 16.422 -33.562 1.43 1 96.56 328 CYS A C 1
ATOM 2682 O O . CYS A 1 328 ? 16.594 -34.75 1.084 1 96.56 328 CYS A O 1
ATOM 2684 N N . ILE A 1 329 ? 15.375 -33.156 2.111 1 95.31 329 ILE A N 1
ATOM 2685 C CA . ILE A 1 329 ? 14.32 -34.125 2.449 1 95.31 329 ILE A CA 1
ATOM 2686 C C . ILE A 1 329 ? 13.172 -34 1.454 1 95.31 329 ILE A C 1
ATOM 2688 O O . ILE A 1 329 ? 12.445 -33 1.465 1 95.31 329 ILE A O 1
ATOM 2692 N N . TYR A 1 330 ? 13.086 -34.969 0.648 1 93.69 330 TYR A N 1
ATOM 2693 C CA . TYR A 1 330 ? 12 -35.094 -0.317 1 93.69 330 TYR A CA 1
ATOM 2694 C C . TYR A 1 330 ? 10.914 -36.031 0.197 1 93.69 330 TYR A C 1
ATOM 2696 O O . TYR A 1 330 ? 11.164 -36.875 1.077 1 93.69 330 TYR A O 1
ATOM 2704 N N . ARG A 1 331 ? 9.734 -35.781 -0.374 1 90.12 331 ARG A N 1
ATOM 2705 C CA . ARG A 1 331 ? 8.609 -36.594 0.093 1 90.12 331 ARG A CA 1
ATOM 2706 C C . ARG A 1 331 ? 7.797 -37.156 -1.079 1 90.12 331 ARG A C 1
ATOM 2708 O O . ARG A 1 331 ? 7.895 -36.625 -2.197 1 90.12 331 ARG A O 1
ATOM 2715 N N . GLU A 1 332 ? 7.027 -38.094 -0.723 1 87.5 332 GLU A N 1
ATOM 2716 C CA . GLU A 1 332 ? 6.117 -38.656 -1.722 1 87.5 332 GLU A CA 1
ATOM 2717 C C . GLU A 1 332 ? 4.879 -37.781 -1.89 1 87.5 332 GLU A C 1
ATOM 2719 O O . GLU A 1 332 ? 4.34 -37.688 -2.99 1 87.5 332 GLU A O 1
ATOM 2724 N N . VAL A 1 333 ? 4.5 -37.25 -0.798 1 88.38 333 VAL A N 1
ATOM 2725 C CA . VAL A 1 333 ? 3.342 -36.344 -0.79 1 88.38 333 VAL A CA 1
ATOM 2726 C C . VAL A 1 333 ? 3.697 -35.062 -0.079 1 88.38 333 VAL A C 1
ATOM 2728 O O . VAL A 1 333 ? 4.211 -35.062 1.042 1 88.38 333 VAL A O 1
ATOM 2731 N N . TYR A 1 334 ? 3.4 -34.062 -0.781 1 91.19 334 TYR A N 1
ATOM 2732 C CA . TYR A 1 334 ? 3.764 -32.75 -0.227 1 91.19 334 TYR A CA 1
ATOM 2733 C C . TYR A 1 334 ? 2.561 -32.094 0.428 1 91.19 334 TYR A C 1
ATOM 2735 O O . TYR A 1 334 ? 1.414 -32.438 0.159 1 91.19 334 TYR A O 1
ATOM 2743 N N . GLY A 1 335 ? 2.842 -31.031 1.225 1 90.44 335 GLY A N 1
ATOM 2744 C CA . GLY A 1 335 ? 1.936 -30.344 2.129 1 90.44 335 GLY A CA 1
ATOM 2745 C C . GLY A 1 335 ? 2.465 -30.25 3.547 1 90.44 335 GLY A C 1
ATOM 2746 O O . GLY A 1 335 ? 3.416 -30.938 3.908 1 90.44 335 GLY A O 1
ATOM 2747 N N . ALA A 1 336 ? 1.861 -29.391 4.293 1 92.06 336 ALA A N 1
ATOM 2748 C CA . ALA A 1 336 ? 2.328 -29.219 5.664 1 92.06 336 ALA A CA 1
ATOM 2749 C C . ALA A 1 336 ? 2.102 -30.484 6.484 1 92.06 336 ALA A C 1
ATOM 2751 O O . ALA A 1 336 ? 0.982 -31 6.547 1 92.06 336 ALA A O 1
ATOM 2752 N N . GLN A 1 337 ? 3.16 -30.938 7.082 1 90.25 337 GLN A N 1
ATOM 2753 C CA . GLN A 1 337 ? 3.072 -32.156 7.895 1 90.25 337 GLN A CA 1
ATOM 2754 C C . GLN A 1 337 ? 2.543 -31.828 9.289 1 90.25 337 GLN A C 1
ATOM 2756 O O . GLN A 1 337 ? 1.988 -32.719 9.961 1 90.25 337 GLN A O 1
ATOM 2761 N N . ARG A 1 338 ? 2.859 -30.672 9.719 1 91.56 338 ARG A N 1
ATOM 2762 C CA . ARG A 1 338 ? 2.385 -30.156 11 1 91.56 338 ARG A CA 1
ATOM 2763 C C . ARG A 1 338 ? 2.039 -28.672 10.883 1 91.56 338 ARG A C 1
ATOM 2765 O O . ARG A 1 338 ? 2.385 -28.016 9.898 1 91.56 338 ARG A O 1
ATOM 2772 N N . ASP A 1 339 ? 1.294 -28.281 11.797 1 91.81 339 ASP A N 1
ATOM 2773 C CA . ASP A 1 339 ? 1.016 -26.844 11.859 1 91.81 339 ASP A CA 1
ATOM 2774 C C . ASP A 1 339 ? 2.309 -26.047 11.961 1 91.81 339 ASP A C 1
ATOM 2776 O O . ASP A 1 339 ? 3.318 -26.531 12.461 1 91.81 339 ASP A O 1
ATOM 2780 N N . HIS A 1 340 ? 2.336 -24.875 11.406 1 92.62 340 HIS A N 1
ATOM 2781 C CA . HIS A 1 340 ? 3.43 -23.922 11.484 1 92.62 340 HIS A CA 1
ATOM 2782 C C . HIS A 1 340 ? 4.633 -24.375 10.672 1 92.62 340 HIS A C 1
ATOM 2784 O O . HIS A 1 340 ? 5.781 -24.172 11.078 1 92.62 340 HIS A O 1
ATOM 2790 N N . CYS A 1 341 ? 4.297 -25.125 9.617 1 92.94 341 CYS A N 1
ATOM 2791 C CA . CYS A 1 341 ? 5.355 -25.531 8.695 1 92.94 341 CYS A CA 1
ATOM 2792 C C . CYS A 1 341 ? 4.918 -25.344 7.246 1 92.94 341 CYS A C 1
ATOM 2794 O O . CYS A 1 341 ? 3.725 -25.406 6.941 1 92.94 341 CYS A O 1
ATOM 2796 N N . PHE A 1 342 ? 5.898 -25.156 6.426 1 95.19 342 PHE A N 1
ATOM 2797 C CA . PHE A 1 342 ? 5.645 -25.125 4.988 1 95.19 342 PHE A CA 1
ATOM 2798 C C . PHE A 1 342 ? 5.508 -26.531 4.434 1 95.19 342 PHE A C 1
ATOM 2800 O O . PHE A 1 342 ? 5.828 -27.516 5.117 1 95.19 342 PHE A O 1
ATOM 2807 N N . GLY A 1 343 ? 5.031 -26.625 3.205 1 94.25 343 GLY A N 1
ATOM 2808 C CA . GLY A 1 343 ? 4.645 -27.938 2.699 1 94.25 343 GLY A CA 1
ATOM 2809 C C . GLY A 1 343 ? 5.598 -28.469 1.646 1 94.25 343 GLY A C 1
ATOM 2810 O O . GLY A 1 343 ? 5.332 -29.5 1.025 1 94.25 343 GLY A O 1
ATOM 2811 N N . GLY A 1 344 ? 6.707 -27.75 1.412 1 95.06 344 GLY A N 1
ATOM 2812 C CA . GLY A 1 344 ? 7.582 -28.141 0.323 1 95.06 344 GLY A CA 1
ATOM 2813 C C . GLY A 1 344 ? 8.789 -28.938 0.79 1 95.06 344 GLY A C 1
ATOM 2814 O O . GLY A 1 344 ? 8.781 -29.516 1.882 1 95.06 344 GLY A O 1
ATOM 2815 N N . VAL A 1 345 ? 9.711 -29.109 -0.064 1 95.94 345 VAL A N 1
ATOM 2816 C CA . VAL A 1 345 ? 10.969 -29.797 0.22 1 95.94 345 VAL A CA 1
ATOM 2817 C C . VAL A 1 345 ? 11.711 -29.078 1.348 1 95.94 345 VAL A C 1
ATOM 2819 O O . VAL A 1 345 ? 11.719 -27.844 1.407 1 95.94 345 VAL A O 1
ATOM 2822 N N . GLN A 1 346 ? 12.281 -29.828 2.17 1 95.75 346 GLN A N 1
ATOM 2823 C CA . GLN A 1 346 ? 13.141 -29.25 3.197 1 95.75 346 GLN A CA 1
ATOM 2824 C C . GLN A 1 346 ? 14.602 -29.281 2.766 1 95.75 346 GLN A C 1
ATOM 2826 O O . GLN A 1 346 ? 15.195 -30.344 2.598 1 95.75 346 GLN A O 1
ATOM 2831 N N . LEU A 1 347 ? 15.141 -28.172 2.619 1 96.81 347 LEU A N 1
ATOM 2832 C CA . LEU A 1 347 ? 16.516 -28.062 2.145 1 96.81 347 LEU A CA 1
ATOM 2833 C C . LEU A 1 347 ? 17.5 -28.391 3.262 1 96.81 347 LEU A C 1
ATOM 2835 O O . LEU A 1 347 ? 17.25 -28.078 4.43 1 96.81 347 LEU A O 1
ATOM 2839 N N . CYS A 1 348 ? 18.609 -28.969 2.893 1 96.62 348 CYS A N 1
ATOM 2840 C CA . CYS A 1 348 ? 19.719 -29.156 3.82 1 96.62 348 CYS A CA 1
ATOM 2841 C C . CYS A 1 348 ? 20.438 -27.844 4.09 1 96.62 348 CYS A C 1
ATOM 2843 O O . CYS A 1 348 ? 20.188 -26.844 3.412 1 96.62 348 CYS A O 1
ATOM 2845 N N . ASP A 1 349 ? 21.359 -27.844 4.973 1 94.75 349 ASP A N 1
ATOM 2846 C CA . ASP A 1 349 ? 22.047 -26.625 5.406 1 94.75 349 ASP A CA 1
ATOM 2847 C C . ASP A 1 349 ? 22.875 -26.031 4.27 1 94.75 349 ASP A C 1
ATOM 2849 O O . ASP A 1 349 ? 22.891 -24.812 4.098 1 94.75 349 ASP A O 1
ATOM 2853 N N . GLN A 1 350 ? 23.469 -26.875 3.564 1 94.62 350 GLN A N 1
ATOM 2854 C CA . GLN A 1 350 ? 24.312 -26.406 2.479 1 94.62 350 GLN A CA 1
ATOM 2855 C C . GLN A 1 350 ? 23.484 -25.734 1.389 1 94.62 350 GLN A C 1
ATOM 2857 O O . GLN A 1 350 ? 23.844 -24.672 0.888 1 94.62 350 GLN A O 1
ATOM 2862 N N . CYS A 1 351 ? 22.391 -26.344 1.031 1 95.44 351 CYS A N 1
ATOM 2863 C CA . CYS A 1 351 ? 21.516 -25.75 0.034 1 95.44 351 CYS A CA 1
ATOM 2864 C C . CYS A 1 351 ? 20.938 -24.438 0.533 1 95.44 351 CYS A C 1
ATOM 2866 O O . CYS A 1 351 ? 20.859 -23.469 -0.221 1 95.44 351 CYS A O 1
ATOM 2868 N N . ARG A 1 352 ? 20.609 -24.406 1.745 1 94.88 352 ARG A N 1
ATOM 2869 C CA . ARG A 1 352 ? 20.062 -23.188 2.33 1 94.88 352 ARG A CA 1
ATOM 2870 C C . ARG A 1 352 ? 21.078 -22.047 2.279 1 94.88 352 ARG A C 1
ATOM 2872 O O . ARG A 1 352 ? 20.703 -20.906 2.025 1 94.88 352 ARG A O 1
ATOM 2879 N N . LEU A 1 353 ? 22.266 -22.359 2.557 1 94.38 353 LEU A N 1
ATOM 2880 C CA . LEU A 1 353 ? 23.328 -21.359 2.502 1 94.38 353 LEU A CA 1
ATOM 2881 C C . LEU A 1 353 ? 23.5 -20.828 1.085 1 94.38 353 LEU A C 1
ATOM 2883 O O . LEU A 1 353 ? 23.641 -19.609 0.89 1 94.38 353 LEU A O 1
ATOM 2887 N N . GLU A 1 354 ? 23.422 -21.688 0.19 1 94.62 354 GLU A N 1
ATOM 2888 C CA . GLU A 1 354 ? 23.562 -21.297 -1.211 1 94.62 354 GLU A CA 1
ATOM 2889 C C . GLU A 1 354 ? 22.391 -20.406 -1.647 1 94.62 354 GLU A C 1
ATOM 2891 O O . GLU A 1 354 ? 22.594 -19.438 -2.381 1 94.62 354 GLU A O 1
ATOM 2896 N N . TRP A 1 355 ? 21.297 -20.781 -1.242 1 95.94 355 TRP A N 1
ATOM 2897 C CA . TRP A 1 355 ? 20.109 -20 -1.58 1 95.94 355 TRP A CA 1
ATOM 2898 C C . TRP A 1 355 ? 20.156 -18.625 -0.936 1 95.94 355 TRP A C 1
ATOM 2900 O O . TRP A 1 355 ? 19.734 -17.625 -1.54 1 95.94 355 TRP A O 1
ATOM 2910 N N . GLY A 1 356 ? 20.656 -18.547 0.296 1 95 356 GLY A N 1
ATOM 2911 C CA . GLY A 1 356 ? 20.875 -17.266 0.944 1 95 356 GLY A CA 1
ATOM 2912 C C . GLY A 1 356 ? 21.828 -16.359 0.18 1 95 356 GLY A C 1
ATOM 2913 O O . GLY A 1 356 ? 21.578 -15.164 0.045 1 95 356 GLY A O 1
ATOM 2914 N N . HIS A 1 357 ? 22.828 -16.969 -0.315 1 95.38 357 HIS A N 1
ATOM 2915 C CA . HIS A 1 357 ? 23.797 -16.234 -1.098 1 95.38 357 HIS A CA 1
ATOM 2916 C C . HIS A 1 357 ? 23.188 -15.672 -2.375 1 95.38 357 HIS A C 1
ATOM 2918 O O . HIS A 1 357 ? 23.516 -14.57 -2.809 1 95.38 357 HIS A O 1
ATOM 2924 N N . PHE A 1 358 ? 22.375 -16.422 -2.932 1 96.81 358 PHE A N 1
ATOM 2925 C CA . PHE A 1 358 ? 21.688 -15.984 -4.141 1 96.81 358 PHE A CA 1
ATOM 2926 C C . PHE A 1 358 ? 20.906 -14.703 -3.881 1 96.81 358 PHE A C 1
ATOM 2928 O O . PHE A 1 358 ? 20.953 -13.766 -4.676 1 96.81 358 PHE A O 1
ATOM 2935 N N . LEU A 1 359 ? 20.234 -14.602 -2.768 1 95.31 359 LEU A N 1
ATOM 2936 C CA . LEU A 1 359 ? 19.453 -13.422 -2.414 1 95.31 359 LEU A CA 1
ATOM 2937 C C . LEU A 1 359 ? 20.344 -12.195 -2.283 1 95.31 359 LEU A C 1
ATOM 2939 O O . LEU A 1 359 ? 19.938 -11.086 -2.646 1 95.31 359 LEU A O 1
ATOM 2943 N N . GLU A 1 360 ? 21.516 -12.43 -1.846 1 94.62 360 GLU A N 1
ATOM 2944 C CA . GLU A 1 360 ? 22.438 -11.328 -1.577 1 94.62 360 GLU A CA 1
ATOM 2945 C C . GLU A 1 360 ? 22.953 -10.703 -2.873 1 94.62 360 GLU A C 1
ATOM 2947 O O . GLU A 1 360 ? 23.359 -9.547 -2.893 1 94.62 360 GLU A O 1
ATOM 2952 N N . THR A 1 361 ? 22.859 -11.406 -3.912 1 96.81 361 THR A N 1
ATOM 2953 C CA . THR A 1 361 ? 23.469 -10.945 -5.152 1 96.81 361 THR A CA 1
ATOM 2954 C C . THR A 1 361 ? 22.438 -10.234 -6.031 1 96.81 361 THR A C 1
ATOM 2956 O O . THR A 1 361 ? 22.734 -9.867 -7.168 1 96.81 361 THR A O 1
ATOM 2959 N N . LEU A 1 362 ? 21.281 -10 -5.527 1 97.31 362 LEU A N 1
ATOM 2960 C CA . LEU A 1 362 ? 20.203 -9.383 -6.293 1 97.31 362 LEU A CA 1
ATOM 2961 C C . LEU A 1 362 ? 20.656 -8.047 -6.879 1 97.31 362 LEU A C 1
ATOM 2963 O O . LEU A 1 362 ? 20.438 -7.781 -8.062 1 97.31 362 LEU A O 1
ATOM 2967 N N . PRO A 1 363 ? 21.328 -7.164 -6.129 1 96.31 363 PRO A N 1
ATOM 2968 C CA . PRO A 1 363 ? 21.719 -5.871 -6.699 1 96.31 363 PRO A CA 1
ATOM 2969 C C . PRO A 1 363 ? 22.641 -6.02 -7.91 1 96.31 363 PRO A C 1
ATOM 2971 O O . PRO A 1 363 ? 22.438 -5.355 -8.93 1 96.31 363 PRO A O 1
ATOM 2974 N N . GLU A 1 364 ? 23.547 -6.938 -7.828 1 96.81 364 GLU A N 1
ATOM 2975 C CA . GLU A 1 364 ? 24.484 -7.148 -8.93 1 96.81 364 GLU A CA 1
ATOM 2976 C C . GLU A 1 364 ? 23.781 -7.738 -10.148 1 96.81 364 GLU A C 1
ATOM 2978 O O . GLU A 1 364 ? 24.047 -7.344 -11.281 1 96.81 364 GLU A O 1
ATOM 2983 N N . ARG A 1 365 ? 22.938 -8.648 -9.906 1 97.88 365 ARG A N 1
ATOM 2984 C CA . ARG A 1 365 ? 22.203 -9.266 -11.008 1 97.88 365 ARG A CA 1
ATOM 2985 C C . ARG A 1 365 ? 21.25 -8.273 -11.656 1 97.88 365 ARG A C 1
ATOM 2987 O O . ARG A 1 365 ? 21.047 -8.305 -12.875 1 97.88 365 ARG A O 1
ATOM 2994 N N . ALA A 1 366 ? 20.719 -7.375 -10.875 1 98.12 366 ALA A N 1
ATOM 2995 C CA . ALA A 1 366 ? 19.859 -6.324 -11.422 1 98.12 366 ALA A CA 1
ATOM 2996 C C . ALA A 1 366 ? 20.656 -5.406 -12.352 1 98.12 366 ALA A C 1
ATOM 2998 O O . ALA A 1 366 ? 20.172 -5.062 -13.438 1 98.12 366 ALA A O 1
ATOM 2999 N N . LYS A 1 367 ? 21.812 -5.059 -11.984 1 97.25 367 LYS A N 1
ATOM 3000 C CA . LYS A 1 367 ? 22.656 -4.215 -12.82 1 97.25 367 LYS A CA 1
ATOM 3001 C C . LYS A 1 367 ? 22.938 -4.883 -14.164 1 97.25 367 LYS A C 1
ATOM 3003 O O . LYS A 1 367 ? 22.953 -4.219 -15.203 1 97.25 367 LYS A O 1
ATOM 3008 N N . ARG A 1 368 ? 23.125 -6.145 -14.086 1 97.38 368 ARG A N 1
ATOM 3009 C CA . ARG A 1 368 ? 23.438 -6.883 -15.305 1 97.38 368 ARG A CA 1
ATOM 3010 C C . ARG A 1 368 ? 22.219 -6.992 -16.203 1 97.38 368 ARG A C 1
ATOM 3012 O O . ARG A 1 368 ? 22.328 -6.934 -17.438 1 97.38 368 ARG A O 1
ATOM 3019 N N . ALA A 1 369 ? 21.094 -7.129 -15.586 1 97.75 369 ALA A N 1
ATOM 3020 C CA . ALA A 1 369 ? 19.859 -7.297 -16.344 1 97.75 369 ALA A CA 1
ATOM 3021 C C . ALA A 1 369 ? 19.422 -5.98 -16.984 1 97.75 369 ALA A C 1
ATOM 3023 O O . ALA A 1 369 ? 18.75 -5.973 -18.016 1 97.75 369 ALA A O 1
ATOM 3024 N N . PHE A 1 370 ? 19.766 -4.883 -16.312 1 96.94 370 PHE A N 1
ATOM 3025 C CA . PHE A 1 370 ? 19.391 -3.561 -16.797 1 96.94 370 PHE A CA 1
ATOM 3026 C C . PHE A 1 370 ? 20.625 -2.715 -17.078 1 96.94 370 PHE A C 1
ATOM 3028 O O . PHE A 1 370 ? 20.812 -1.672 -16.453 1 96.94 370 PHE A O 1
ATOM 3035 N N . PRO A 1 371 ? 21.312 -3.023 -18.094 1 93.81 371 PRO A N 1
ATOM 3036 C CA . PRO A 1 371 ? 22.578 -2.32 -18.344 1 93.81 371 PRO A CA 1
ATOM 3037 C C . PRO A 1 371 ? 22.359 -0.873 -18.781 1 93.81 371 PRO A C 1
ATOM 3039 O O . PRO A 1 371 ? 23.25 -0.033 -18.594 1 93.81 371 PRO A O 1
ATOM 3042 N N . ASP A 1 372 ? 21.234 -0.61 -19.281 1 92.12 372 ASP A N 1
ATOM 3043 C CA . ASP A 1 372 ? 20.969 0.721 -19.812 1 92.12 372 ASP A CA 1
ATOM 3044 C C . ASP A 1 372 ? 20.453 1.662 -18.734 1 92.12 372 ASP A C 1
ATOM 3046 O O . ASP A 1 372 ? 20.297 2.863 -18.969 1 92.12 372 ASP A O 1
ATOM 3050 N N . LEU A 1 373 ? 20.141 1.074 -17.609 1 91.19 373 LEU A N 1
ATOM 3051 C CA . LEU A 1 373 ? 19.688 1.902 -16.5 1 91.19 373 LEU A CA 1
ATOM 3052 C C . LEU A 1 373 ? 20.844 2.244 -15.562 1 91.19 373 LEU A C 1
ATOM 3054 O O . LEU A 1 373 ? 21.688 1.396 -15.281 1 91.19 373 LEU A O 1
ATOM 3058 N N . ASN A 1 374 ? 20.891 3.432 -15.172 1 87.69 374 ASN A N 1
ATOM 3059 C CA . ASN A 1 374 ? 21.859 3.84 -14.164 1 87.69 374 ASN A CA 1
ATOM 3060 C C . ASN A 1 374 ? 21.406 3.467 -12.758 1 87.69 374 ASN A C 1
ATOM 3062 O O . ASN A 1 374 ? 20.969 4.328 -11.992 1 87.69 374 ASN A O 1
ATOM 3066 N N . LEU A 1 375 ? 21.578 2.25 -12.461 1 90.25 375 LEU A N 1
ATOM 3067 C CA . LEU A 1 375 ? 21.188 1.789 -11.133 1 90.25 375 LEU A CA 1
ATOM 3068 C C . LEU A 1 375 ? 22.266 2.092 -10.102 1 90.25 375 LEU A C 1
ATOM 3070 O O . LEU A 1 375 ? 23.375 1.543 -10.172 1 90.25 375 LEU A O 1
ATOM 3074 N N . ARG A 1 376 ? 21.969 2.959 -9.18 1 84.5 376 ARG A N 1
ATOM 3075 C CA . ARG A 1 376 ? 22.875 3.316 -8.094 1 84.5 376 ARG A CA 1
ATOM 3076 C C . ARG A 1 376 ? 22.781 2.299 -6.957 1 84.5 376 ARG A C 1
ATOM 3078 O O . ARG A 1 376 ? 22.234 2.592 -5.895 1 84.5 376 ARG A O 1
ATOM 3085 N N . ILE A 1 377 ? 23.234 1.104 -7.188 1 85.31 377 ILE A N 1
ATOM 3086 C CA . ILE A 1 377 ? 23.094 0.061 -6.18 1 85.31 377 ILE A CA 1
ATOM 3087 C C . ILE A 1 377 ? 24.453 -0.531 -5.855 1 85.31 377 ILE A C 1
ATOM 3089 O O . ILE A 1 377 ? 25.375 -0.493 -6.684 1 85.31 377 ILE A O 1
ATOM 3093 N N . MET B 1 1 ? 22.828 -7.098 11.555 1 37.84 1 MET B N 1
ATOM 3094 C CA . MET B 1 1 ? 23.484 -6.277 10.547 1 37.84 1 MET B CA 1
ATOM 3095 C C . MET B 1 1 ? 22.75 -4.953 10.352 1 37.84 1 MET B C 1
ATOM 3097 O O . MET B 1 1 ? 21.516 -4.926 10.305 1 37.84 1 MET B O 1
ATOM 3101 N N . LYS B 1 2 ? 23.391 -3.895 10.641 1 53.12 2 LYS B N 1
ATOM 3102 C CA . LYS B 1 2 ? 22.797 -2.57 10.5 1 53.12 2 LYS B CA 1
ATOM 3103 C C . LYS B 1 2 ? 22.438 -2.277 9.039 1 53.12 2 LYS B C 1
ATOM 3105 O O . LYS B 1 2 ? 23.312 -2.307 8.172 1 53.12 2 LYS B O 1
ATOM 3110 N N . ILE B 1 3 ? 21.172 -2.359 8.594 1 62.19 3 ILE B N 1
ATOM 3111 C CA . ILE B 1 3 ? 20.688 -2.102 7.242 1 62.19 3 ILE B CA 1
ATOM 3112 C C . ILE B 1 3 ? 21.125 -0.716 6.785 1 62.19 3 ILE B C 1
ATOM 3114 O O . ILE B 1 3 ? 20.859 0.282 7.461 1 62.19 3 ILE B O 1
ATOM 3118 N N . GLN B 1 4 ? 22.156 -0.725 5.906 1 69 4 GLN B N 1
ATOM 3119 C CA . GLN B 1 4 ? 22.594 0.55 5.344 1 69 4 GLN B CA 1
ATOM 3120 C C . GLN B 1 4 ? 21.703 0.962 4.176 1 69 4 GLN B C 1
ATOM 3122 O O . GLN B 1 4 ? 21.406 0.152 3.295 1 69 4 GLN B O 1
ATOM 3127 N N . ASN B 1 5 ? 21.234 2.182 4.262 1 77.5 5 ASN B N 1
ATOM 3128 C CA . ASN B 1 5 ? 20.328 2.703 3.238 1 77.5 5 ASN B CA 1
ATOM 3129 C C . ASN B 1 5 ? 21.094 3.479 2.164 1 77.5 5 ASN B C 1
ATOM 3131 O O . ASN B 1 5 ? 22.031 4.203 2.469 1 77.5 5 ASN B O 1
ATOM 3135 N N . GLU B 1 6 ? 20.75 3.123 0.979 1 87.25 6 GLU B N 1
ATOM 3136 C CA . GLU B 1 6 ? 21.062 4.016 -0.132 1 87.25 6 GLU B CA 1
ATOM 3137 C C . GLU B 1 6 ? 19.859 4.902 -0.479 1 87.25 6 GLU B C 1
ATOM 3139 O O . GLU B 1 6 ? 18.719 4.465 -0.396 1 87.25 6 GLU B O 1
ATOM 3144 N N . TRP B 1 7 ? 20.234 6.121 -0.785 1 92.19 7 TRP B N 1
ATOM 3145 C CA . TRP B 1 7 ? 19.156 7.078 -0.991 1 92.19 7 TRP B CA 1
ATOM 3146 C C . TRP B 1 7 ? 18.938 7.34 -2.477 1 92.19 7 TRP B C 1
ATOM 3148 O O . TRP B 1 7 ? 19.891 7.535 -3.229 1 92.19 7 TRP B O 1
ATOM 3158 N N . TYR B 1 8 ? 17.734 7.324 -2.852 1 95 8 TYR B N 1
ATOM 3159 C CA . TYR B 1 8 ? 17.359 7.512 -4.25 1 95 8 TYR B CA 1
ATOM 3160 C C . TYR B 1 8 ? 16.406 8.688 -4.414 1 95 8 TYR B C 1
ATOM 3162 O O . TYR B 1 8 ? 15.312 8.68 -3.842 1 95 8 TYR B O 1
ATOM 3170 N N . TYR B 1 9 ? 16.828 9.617 -5.207 1 96.88 9 TYR B N 1
ATOM 3171 C CA . TYR B 1 9 ? 15.984 10.766 -5.551 1 96.88 9 TYR B CA 1
ATOM 3172 C C . TYR B 1 9 ? 16.422 11.367 -6.883 1 96.88 9 TYR B C 1
ATOM 3174 O O . TYR B 1 9 ? 17.578 11.25 -7.285 1 96.88 9 TYR B O 1
ATOM 3182 N N . PRO B 1 10 ? 15.508 12 -7.605 1 97.44 10 PRO B N 1
ATOM 3183 C CA . PRO B 1 10 ? 15.836 12.555 -8.922 1 97.44 10 PRO B CA 1
ATOM 3184 C C . PRO B 1 10 ? 16.844 13.695 -8.844 1 97.44 10 PRO B C 1
ATOM 3186 O O . PRO B 1 10 ? 16.891 14.422 -7.848 1 97.44 10 PRO B O 1
ATOM 3189 N N . ASP B 1 11 ? 17.469 13.906 -9.914 1 96.75 11 ASP B N 1
ATOM 3190 C CA . ASP B 1 11 ? 18.469 14.969 -10.023 1 96.75 11 ASP B CA 1
ATOM 3191 C C . ASP B 1 11 ? 17.828 16.344 -9.891 1 96.75 11 ASP B C 1
ATOM 3193 O O . ASP B 1 11 ? 18.453 17.281 -9.406 1 96.75 11 ASP B O 1
ATOM 3197 N N . ASP B 1 12 ? 16.609 16.422 -10.203 1 97.94 12 ASP B N 1
ATOM 3198 C CA . ASP B 1 12 ? 15.875 17.672 -10.219 1 97.94 12 ASP B CA 1
ATOM 3199 C C . ASP B 1 12 ? 15.82 18.297 -8.828 1 97.94 12 ASP B C 1
ATOM 3201 O O . ASP B 1 12 ? 15.688 19.516 -8.688 1 97.94 12 ASP B O 1
ATOM 3205 N N . ILE B 1 13 ? 15.969 17.453 -7.805 1 98.44 13 ILE B N 1
ATOM 3206 C CA . ILE B 1 13 ? 15.852 18 -6.457 1 98.44 13 ILE B CA 1
ATOM 3207 C C . ILE B 1 13 ? 17.156 17.766 -5.691 1 98.44 13 ILE B C 1
ATOM 3209 O O . ILE B 1 13 ? 17.25 18.062 -4.5 1 98.44 13 ILE B O 1
ATOM 3213 N N . ALA B 1 14 ? 18.172 17.312 -6.312 1 97.88 14 ALA B N 1
ATOM 3214 C CA . ALA B 1 14 ? 19.391 16.844 -5.672 1 97.88 14 ALA B CA 1
ATOM 3215 C C . ALA B 1 14 ? 20.109 17.984 -4.957 1 97.88 14 ALA B C 1
ATOM 3217 O O . ALA B 1 14 ? 20.797 17.766 -3.957 1 97.88 14 ALA B O 1
ATOM 3218 N N . HIS B 1 15 ? 19.922 19.188 -5.441 1 98.12 15 HIS B N 1
ATOM 3219 C CA . HIS B 1 15 ? 20.672 20.312 -4.902 1 98.12 15 HIS B CA 1
ATOM 3220 C C . HIS B 1 15 ? 19.781 21.281 -4.145 1 98.12 15 HIS B C 1
ATOM 3222 O O . HIS B 1 15 ? 20.203 22.375 -3.773 1 98.12 15 HIS B O 1
ATOM 3228 N N . ASP B 1 16 ? 18.562 20.844 -3.893 1 98.12 16 ASP B N 1
ATOM 3229 C CA . ASP B 1 16 ? 17.547 21.719 -3.311 1 98.12 16 ASP B CA 1
ATOM 3230 C C . ASP B 1 16 ? 17.922 22.094 -1.881 1 98.12 16 ASP B C 1
ATOM 3232 O O . ASP B 1 16 ? 17.484 23.141 -1.381 1 98.12 16 ASP B O 1
ATOM 3236 N N . LEU B 1 17 ? 18.75 21.328 -1.248 1 98.06 17 LEU B N 1
ATOM 3237 C CA . LEU B 1 17 ? 19.047 21.578 0.158 1 98.06 17 LEU B CA 1
ATOM 3238 C C . LEU B 1 17 ? 20.484 22.016 0.347 1 98.06 17 LEU B C 1
ATOM 3240 O O . LEU B 1 17 ? 21 22.016 1.469 1 98.06 17 LEU B O 1
ATOM 3244 N N . ASP B 1 18 ? 21.109 22.359 -0.742 1 97.75 18 ASP B N 1
ATOM 3245 C CA . ASP B 1 18 ? 22.469 22.859 -0.641 1 97.75 18 ASP B CA 1
ATOM 3246 C C . ASP B 1 18 ? 22.547 24.094 0.253 1 97.75 18 ASP B C 1
ATOM 3248 O O . ASP B 1 18 ? 21.703 25 0.15 1 97.75 18 ASP B O 1
ATOM 3252 N N . GLY B 1 19 ? 23.5 24.078 1.172 1 96.56 19 GLY B N 1
ATOM 3253 C CA . GLY B 1 19 ? 23.703 25.25 2.016 1 96.56 19 GLY B CA 1
ATOM 3254 C C . GLY B 1 19 ? 22.844 25.25 3.26 1 96.56 19 GLY B C 1
ATOM 3255 O O . GLY B 1 19 ? 23.047 26.062 4.164 1 96.56 19 GLY B O 1
ATOM 3256 N N . ILE B 1 20 ? 21.812 24.391 3.332 1 96 20 ILE B N 1
ATOM 3257 C CA . ILE B 1 20 ? 21 24.266 4.535 1 96 20 ILE B CA 1
ATOM 3258 C C . ILE B 1 20 ? 21.797 23.562 5.629 1 96 20 ILE B C 1
ATOM 3260 O O . ILE B 1 20 ? 22.484 22.578 5.363 1 96 20 ILE B O 1
ATOM 3264 N N . ASP B 1 21 ? 21.688 24.047 6.809 1 94.12 21 ASP B N 1
ATOM 3265 C CA . ASP B 1 21 ? 22.469 23.531 7.93 1 94.12 21 ASP B CA 1
ATOM 3266 C C . ASP B 1 21 ? 21.875 22.219 8.445 1 94.12 21 ASP B C 1
ATOM 3268 O O . ASP B 1 21 ? 21.359 22.172 9.562 1 94.12 21 ASP B O 1
ATOM 3272 N N . LEU B 1 22 ? 21.984 21.203 7.707 1 94.5 22 LEU B N 1
ATOM 3273 C CA . LEU B 1 22 ? 21.656 19.812 8.008 1 94.5 22 LEU B CA 1
ATOM 3274 C C . LEU B 1 22 ? 22.766 18.875 7.551 1 94.5 22 LEU B C 1
ATOM 3276 O O . LEU B 1 22 ? 23.422 19.125 6.535 1 94.5 22 LEU B O 1
ATOM 3280 N N . PRO B 1 23 ? 22.969 17.891 8.336 1 94.31 23 PRO B N 1
ATOM 3281 C CA . PRO B 1 23 ? 23.938 16.891 7.883 1 94.31 23 PRO B CA 1
ATOM 3282 C C . PRO B 1 23 ? 23.609 16.312 6.512 1 94.31 23 PRO B C 1
ATOM 3284 O O . PRO B 1 23 ? 22.422 16.188 6.164 1 94.31 23 PRO B O 1
ATOM 3287 N N . LYS B 1 24 ? 24.625 15.93 5.793 1 95.31 24 LYS B N 1
ATOM 3288 C CA . LYS B 1 24 ? 24.453 15.406 4.441 1 95.31 24 LYS B CA 1
ATOM 3289 C C . LYS B 1 24 ? 23.516 14.195 4.434 1 95.31 24 LYS B C 1
ATOM 3291 O O . LYS B 1 24 ? 22.641 14.086 3.588 1 95.31 24 LYS B O 1
ATOM 3296 N N . ASN B 1 25 ? 23.688 13.336 5.387 1 92.56 25 ASN B N 1
ATOM 3297 C CA . ASN B 1 25 ? 22.859 12.133 5.453 1 92.56 25 ASN B CA 1
ATOM 3298 C C . ASN B 1 25 ? 21.391 12.477 5.688 1 92.56 25 ASN B C 1
ATOM 3300 O O . ASN B 1 25 ? 20.5 11.805 5.156 1 92.56 25 ASN B O 1
ATOM 3304 N N . THR B 1 26 ? 21.156 13.469 6.492 1 93.81 26 THR B N 1
ATOM 3305 C CA . THR B 1 26 ? 19.797 13.914 6.75 1 93.81 26 THR B CA 1
ATOM 3306 C C . THR B 1 26 ? 19.188 14.516 5.488 1 93.81 26 THR B C 1
ATOM 3308 O O . THR B 1 26 ? 18.016 14.258 5.176 1 93.81 26 THR B O 1
ATOM 3311 N N . LYS B 1 27 ? 20.016 15.258 4.809 1 96.5 27 LYS B N 1
ATOM 3312 C CA . LYS B 1 27 ? 19.547 15.844 3.561 1 96.5 27 LYS B CA 1
ATOM 3313 C C . LYS B 1 27 ? 19.172 14.766 2.551 1 96.5 27 LYS B C 1
ATOM 3315 O O . LYS B 1 27 ? 18.109 14.836 1.928 1 96.5 27 LYS B O 1
ATOM 3320 N N . ASP B 1 28 ? 20.047 13.797 2.436 1 95.75 28 ASP B N 1
ATOM 3321 C CA . ASP B 1 28 ? 19.781 12.695 1.518 1 95.75 28 ASP B CA 1
ATOM 3322 C C . ASP B 1 28 ? 18.5 11.953 1.903 1 95.75 28 ASP B C 1
ATOM 3324 O O . ASP B 1 28 ? 17.703 11.578 1.037 1 95.75 28 ASP B O 1
ATOM 3328 N N . GLU B 1 29 ? 18.312 11.742 3.145 1 94.69 29 GLU B N 1
ATOM 3329 C CA . GLU B 1 29 ? 17.125 11.047 3.631 1 94.69 29 GLU B CA 1
ATOM 3330 C C . GLU B 1 29 ? 15.859 11.852 3.35 1 94.69 29 GLU B C 1
ATOM 3332 O O . GLU B 1 29 ? 14.828 11.289 2.971 1 94.69 29 GLU B O 1
ATOM 3337 N N . VAL B 1 30 ? 15.93 13.133 3.523 1 96.31 30 VAL B N 1
ATOM 3338 C CA . VAL B 1 30 ? 14.797 14.008 3.262 1 96.31 30 VAL B CA 1
ATOM 3339 C C . VAL B 1 30 ? 14.422 13.945 1.782 1 96.31 30 VAL B C 1
ATOM 3341 O O . VAL B 1 30 ? 13.25 13.812 1.438 1 96.31 30 VAL B O 1
ATOM 3344 N N . LEU B 1 31 ? 15.453 14.031 0.962 1 98.12 31 LEU B N 1
ATOM 3345 C CA . LEU B 1 31 ? 15.227 14.008 -0.479 1 98.12 31 LEU B CA 1
ATOM 3346 C C . LEU B 1 31 ? 14.648 12.664 -0.918 1 98.12 31 LEU B C 1
ATOM 3348 O O . LEU B 1 31 ? 13.711 12.617 -1.718 1 98.12 31 LEU B O 1
ATOM 3352 N N . ALA B 1 32 ? 15.203 11.625 -0.368 1 97 32 ALA B N 1
ATOM 3353 C CA . ALA B 1 32 ? 14.688 10.297 -0.68 1 97 32 ALA B CA 1
ATOM 3354 C C . ALA B 1 32 ? 13.258 10.133 -0.177 1 97 32 ALA B C 1
ATOM 3356 O O . ALA B 1 32 ? 12.422 9.516 -0.846 1 97 32 ALA B O 1
ATOM 3357 N N . CYS B 1 33 ? 12.961 10.664 0.954 1 96.38 33 CYS B N 1
ATOM 3358 C CA . CYS B 1 33 ? 11.617 10.625 1.518 1 96.38 33 CYS B CA 1
ATOM 3359 C C . CYS B 1 33 ? 10.617 11.336 0.611 1 96.38 33 CYS B C 1
ATOM 3361 O O . CYS B 1 33 ? 9.5 10.867 0.422 1 96.38 33 CYS B O 1
ATOM 3363 N N . ALA B 1 34 ? 11.086 12.414 0.094 1 97.94 34 ALA B N 1
ATOM 3364 C CA . ALA B 1 34 ? 10.219 13.164 -0.807 1 97.94 34 ALA B CA 1
ATOM 3365 C C . ALA B 1 34 ? 9.859 12.344 -2.043 1 97.94 34 ALA B C 1
ATOM 3367 O O . ALA B 1 34 ? 8.703 12.328 -2.477 1 97.94 34 ALA B O 1
ATOM 3368 N N . TRP B 1 35 ? 10.805 11.664 -2.566 1 97.94 35 TRP B N 1
ATOM 3369 C CA . TRP B 1 35 ? 10.57 10.812 -3.73 1 97.94 35 TRP B CA 1
ATOM 3370 C C . TRP B 1 35 ? 9.664 9.641 -3.375 1 97.94 35 TRP B C 1
ATOM 3372 O O . TRP B 1 35 ? 8.656 9.406 -4.047 1 97.94 35 TRP B O 1
ATOM 3382 N N . GLU B 1 36 ? 9.977 8.961 -2.342 1 96.69 36 GLU B N 1
ATOM 3383 C CA . GLU B 1 36 ? 9.211 7.793 -1.919 1 96.69 36 GLU B CA 1
ATOM 3384 C C . GLU B 1 36 ? 7.773 8.164 -1.585 1 96.69 36 GLU B C 1
ATOM 3386 O O . GLU B 1 36 ? 6.84 7.457 -1.96 1 96.69 36 GLU B O 1
ATOM 3391 N N . TYR B 1 37 ? 7.645 9.281 -0.902 1 97.38 37 TYR B N 1
ATOM 3392 C CA . TYR B 1 37 ? 6.305 9.719 -0.538 1 97.38 37 TYR B CA 1
ATOM 3393 C C . TYR B 1 37 ? 5.484 10.055 -1.777 1 97.38 37 TYR B C 1
ATOM 3395 O O . TYR B 1 37 ? 4.34 9.617 -1.914 1 97.38 37 TYR B O 1
ATOM 3403 N N . SER B 1 38 ? 6.109 10.812 -2.629 1 98.12 38 SER B N 1
ATOM 3404 C CA . SER B 1 38 ? 5.406 11.227 -3.842 1 98.12 38 SER B CA 1
ATOM 3405 C C . SER B 1 38 ? 4.984 10.016 -4.672 1 98.12 38 SER B C 1
ATOM 3407 O O . SER B 1 38 ? 3.834 9.922 -5.102 1 98.12 38 SER B O 1
ATOM 3409 N N . ARG B 1 39 ? 5.855 9.086 -4.797 1 97.25 39 ARG B N 1
ATOM 3410 C CA . ARG B 1 39 ? 5.59 7.891 -5.582 1 97.25 39 ARG B CA 1
ATOM 3411 C C . ARG B 1 39 ? 4.559 7 -4.891 1 97.25 39 ARG B C 1
ATOM 3413 O O . ARG B 1 39 ? 3.867 6.219 -5.547 1 97.25 39 ARG B O 1
ATOM 3420 N N . SER B 1 40 ? 4.438 7.148 -3.658 1 96.31 40 SER B N 1
ATOM 3421 C CA . SER B 1 40 ? 3.484 6.316 -2.926 1 96.31 40 SER B CA 1
ATOM 3422 C C . SER B 1 40 ? 2.082 6.914 -2.971 1 96.31 40 SER B C 1
ATOM 3424 O O . SER B 1 40 ? 1.111 6.211 -3.258 1 96.31 40 SER B O 1
ATOM 3426 N N . VAL B 1 41 ? 2.01 8.219 -2.787 1 97.38 41 VAL B N 1
ATOM 3427 C CA . VAL B 1 41 ? 0.688 8.805 -2.598 1 97.38 41 VAL B CA 1
ATOM 3428 C C . VAL B 1 41 ? 0.145 9.297 -3.939 1 97.38 41 VAL B C 1
ATOM 3430 O O . VAL B 1 41 ? -1.067 9.453 -4.105 1 97.38 41 VAL B O 1
ATOM 3433 N N . ILE B 1 42 ? 0.96 9.625 -4.832 1 98.06 42 ILE B N 1
ATOM 3434 C CA . ILE B 1 42 ? 0.611 9.953 -6.211 1 98.06 42 ILE B CA 1
ATOM 3435 C C . ILE B 1 42 ? 1.378 9.039 -7.168 1 98.06 42 ILE B C 1
ATOM 3437 O O . ILE B 1 42 ? 2.311 9.484 -7.84 1 98.06 42 ILE B O 1
ATOM 3441 N N . PRO B 1 43 ? 0.954 7.844 -7.266 1 96.44 43 PRO B N 1
ATOM 3442 C CA . PRO B 1 43 ? 1.75 6.855 -7.996 1 96.44 43 PRO B CA 1
ATOM 3443 C C . PRO B 1 43 ? 1.746 7.094 -9.508 1 96.44 43 PRO B C 1
ATOM 3445 O O . PRO B 1 43 ? 2.586 6.543 -10.227 1 96.44 43 PRO B O 1
ATOM 3448 N N . GLN B 1 44 ? 0.786 7.895 -10.016 1 96.56 44 GLN B N 1
ATOM 3449 C CA . GLN B 1 44 ? 0.687 8.242 -11.43 1 96.56 44 GLN B CA 1
ATOM 3450 C C . GLN B 1 44 ? 0.745 9.75 -11.633 1 96.56 44 GLN B C 1
ATOM 3452 O O . GLN B 1 44 ? 0.144 10.508 -10.867 1 96.56 44 GLN B O 1
ATOM 3457 N N . TYR B 1 45 ? 1.497 10.07 -12.641 1 97.44 45 TYR B N 1
ATOM 3458 C CA . TYR B 1 45 ? 1.541 11.477 -13.023 1 97.44 45 TYR B CA 1
ATOM 3459 C C . TYR B 1 45 ? 1.748 11.633 -14.531 1 97.44 45 TYR B C 1
ATOM 3461 O O . TYR B 1 45 ? 2.318 10.75 -15.172 1 97.44 45 TYR B O 1
ATOM 3469 N N . THR B 1 46 ? 1.298 12.719 -15.055 1 96.5 46 THR B N 1
ATOM 3470 C CA . THR B 1 46 ? 1.51 13.062 -16.453 1 96.5 46 THR B CA 1
ATOM 3471 C C . THR B 1 46 ? 2.289 14.367 -16.594 1 96.5 46 THR B C 1
ATOM 3473 O O . THR B 1 46 ? 2.787 14.695 -17.672 1 96.5 46 THR B O 1
ATOM 3476 N N . ASN B 1 47 ? 2.408 15.164 -15.516 1 97.94 47 ASN B N 1
ATOM 3477 C CA . ASN B 1 47 ? 3.09 16.453 -15.5 1 97.94 47 ASN B CA 1
ATOM 3478 C C . ASN B 1 47 ? 4.297 16.438 -14.57 1 97.94 47 ASN B C 1
ATOM 3480 O O . ASN B 1 47 ? 4.156 16.656 -13.359 1 97.94 47 ASN B O 1
ATOM 3484 N N . TRP B 1 48 ? 5.438 16.297 -15.141 1 97.88 48 TRP B N 1
ATOM 3485 C CA . TRP B 1 48 ? 6.66 16.125 -14.359 1 97.88 48 TRP B CA 1
ATOM 3486 C C . TRP B 1 48 ? 6.996 17.391 -13.586 1 97.88 48 TRP B C 1
ATOM 3488 O O . TRP B 1 48 ? 7.449 17.328 -12.438 1 97.88 48 TRP B O 1
ATOM 3498 N N . GLU B 1 49 ? 6.781 18.531 -14.164 1 98.06 49 GLU B N 1
ATOM 3499 C CA . GLU B 1 49 ? 7.086 19.781 -13.5 1 98.06 49 GLU B CA 1
ATOM 3500 C C . GLU B 1 49 ? 6.258 19.969 -12.234 1 98.06 49 GLU B C 1
ATOM 3502 O O . GLU B 1 49 ? 6.785 20.328 -11.188 1 98.06 49 GLU B O 1
ATOM 3507 N N . ARG B 1 50 ? 5.039 19.672 -12.312 1 98.69 50 ARG B N 1
ATOM 3508 C CA . ARG B 1 50 ? 4.172 19.734 -11.141 1 98.69 50 ARG B CA 1
ATOM 3509 C C . ARG B 1 50 ? 4.555 18.672 -10.117 1 98.69 50 ARG B C 1
ATOM 3511 O O . ARG B 1 50 ? 4.438 18.906 -8.906 1 98.69 50 ARG B O 1
ATOM 3518 N N . TYR B 1 51 ? 4.938 17.562 -10.641 1 98.69 51 TYR B N 1
ATOM 3519 C CA . TYR B 1 51 ? 5.355 16.484 -9.758 1 98.69 51 TYR B CA 1
ATOM 3520 C C . TYR B 1 51 ? 6.605 16.875 -8.969 1 98.69 51 TYR B C 1
ATOM 3522 O O . TYR B 1 51 ? 6.719 16.562 -7.781 1 98.69 51 TYR B O 1
ATOM 3530 N N . ILE B 1 52 ? 7.516 17.562 -9.602 1 98.69 52 ILE B N 1
ATOM 3531 C CA . ILE B 1 52 ? 8.703 18.094 -8.93 1 98.69 52 ILE B CA 1
ATOM 3532 C C . ILE B 1 52 ? 8.289 19.125 -7.879 1 98.69 52 ILE B C 1
ATOM 3534 O O . ILE B 1 52 ? 8.812 19.125 -6.766 1 98.69 52 ILE B O 1
ATOM 3538 N N . ALA B 1 53 ? 7.383 19.938 -8.258 1 98.88 53 ALA B N 1
ATOM 3539 C CA . ALA B 1 53 ? 6.879 20.922 -7.297 1 98.88 53 ALA B CA 1
ATOM 3540 C C . ALA B 1 53 ? 6.305 20.234 -6.066 1 98.88 53 ALA B C 1
ATOM 3542 O O . ALA B 1 53 ? 6.535 20.656 -4.934 1 98.88 53 ALA B O 1
ATOM 3543 N N . PHE B 1 54 ? 5.605 19.203 -6.289 1 98.88 54 PHE B N 1
ATOM 3544 C CA . PHE B 1 54 ? 5.043 18.438 -5.176 1 98.88 54 PHE B CA 1
ATOM 3545 C C . PHE B 1 54 ? 6.148 17.844 -4.316 1 98.88 54 PHE B C 1
ATOM 3547 O O . PHE B 1 54 ? 6.059 17.844 -3.086 1 98.88 54 PHE B O 1
ATOM 3554 N N . MET B 1 55 ? 7.141 17.281 -4.91 1 98.75 55 MET B N 1
ATOM 3555 C CA . MET B 1 55 ? 8.266 16.766 -4.141 1 98.75 55 MET B CA 1
ATOM 3556 C C . MET B 1 55 ? 8.883 17.844 -3.266 1 98.75 55 MET B C 1
ATOM 3558 O O . MET B 1 55 ? 9.242 17.594 -2.115 1 98.75 55 MET B O 1
ATOM 3562 N N . ARG B 1 56 ? 8.977 18.969 -3.783 1 98.81 56 ARG B N 1
ATOM 3563 C CA . ARG B 1 56 ? 9.539 20.078 -3.025 1 98.81 56 ARG B CA 1
ATOM 3564 C C . ARG B 1 56 ? 8.648 20.453 -1.852 1 98.81 56 ARG B C 1
ATOM 3566 O O . ARG B 1 56 ? 9.133 20.781 -0.77 1 98.81 56 ARG B O 1
ATOM 3573 N N . ILE B 1 57 ? 7.348 20.391 -2.1 1 98.5 57 ILE B N 1
ATOM 3574 C CA . ILE B 1 57 ? 6.375 20.562 -1.028 1 98.5 57 ILE B CA 1
ATOM 3575 C C . ILE B 1 57 ? 6.637 19.562 0.085 1 98.5 57 ILE B C 1
ATOM 3577 O O . ILE B 1 57 ? 6.613 19.906 1.268 1 98.5 57 ILE B O 1
ATOM 3581 N N . ILE B 1 58 ? 6.91 18.359 -0.255 1 98.38 58 ILE B N 1
ATOM 3582 C CA . ILE B 1 58 ? 7.125 17.297 0.72 1 98.38 58 ILE B CA 1
ATOM 3583 C C . ILE B 1 58 ? 8.461 17.516 1.431 1 98.38 58 ILE B C 1
ATOM 3585 O O . ILE B 1 58 ? 8.578 17.25 2.629 1 98.38 58 ILE B O 1
ATOM 3589 N N . ILE B 1 59 ? 9.438 18 0.712 1 98.25 59 ILE B N 1
ATOM 3590 C CA . ILE B 1 59 ? 10.727 18.312 1.326 1 98.25 59 ILE B CA 1
ATOM 3591 C C . ILE B 1 59 ? 10.531 19.328 2.445 1 98.25 59 ILE B C 1
ATOM 3593 O O . ILE B 1 59 ? 10.953 19.109 3.58 1 98.25 59 ILE B O 1
ATOM 3597 N N . ILE B 1 60 ? 9.859 20.375 2.143 1 97.81 60 ILE B N 1
ATOM 3598 C CA . ILE B 1 60 ? 9.617 21.422 3.119 1 97.81 60 ILE B CA 1
ATOM 3599 C C . ILE B 1 60 ? 8.828 20.859 4.301 1 97.81 60 ILE B C 1
ATOM 3601 O O . ILE B 1 60 ? 9.18 21.109 5.457 1 97.81 60 ILE B O 1
ATOM 3605 N N . GLY B 1 61 ? 7.82 20.109 3.988 1 96.94 61 GLY B N 1
ATOM 3606 C CA . GLY B 1 61 ? 6.961 19.562 5.023 1 96.94 61 GLY B CA 1
ATOM 3607 C C . GLY B 1 61 ? 7.688 18.609 5.965 1 96.94 61 GLY B C 1
ATOM 3608 O O . GLY B 1 61 ? 7.5 18.672 7.18 1 96.94 61 GLY B O 1
ATOM 3609 N N . VAL B 1 62 ? 8.492 17.781 5.398 1 95.31 62 VAL B N 1
ATOM 3610 C CA . VAL B 1 62 ? 9.211 16.797 6.199 1 95.31 62 VAL B CA 1
ATOM 3611 C C . VAL B 1 62 ? 10.172 17.5 7.148 1 95.31 62 VAL B C 1
ATOM 3613 O O . VAL B 1 62 ? 10.266 17.141 8.328 1 95.31 62 VAL B O 1
ATOM 3616 N N . ILE B 1 63 ? 10.836 18.469 6.676 1 94.75 63 ILE B N 1
ATOM 3617 C CA . ILE B 1 63 ? 11.766 19.203 7.52 1 94.75 63 ILE B CA 1
ATOM 3618 C C . ILE B 1 63 ? 10.992 19.953 8.609 1 94.75 63 ILE B C 1
ATOM 3620 O O . ILE B 1 63 ? 11.398 19.953 9.773 1 94.75 63 ILE B O 1
ATOM 3624 N N . ALA B 1 64 ? 9.891 20.516 8.25 1 94.56 64 ALA B N 1
ATOM 3625 C CA . ALA B 1 64 ? 9.062 21.203 9.242 1 94.56 64 ALA B CA 1
ATOM 3626 C C . ALA B 1 64 ? 8.641 20.266 10.359 1 94.56 64 ALA B C 1
ATOM 3628 O O . ALA B 1 64 ? 8.555 20.672 11.523 1 94.56 64 ALA B O 1
ATOM 3629 N N . GLU B 1 65 ? 8.406 19.016 10.047 1 91.19 65 GLU B N 1
ATOM 3630 C CA . GLU B 1 65 ? 7.906 18.031 11 1 91.19 65 GLU B CA 1
ATOM 3631 C C . GLU B 1 65 ? 8.984 17.641 12 1 91.19 65 GLU B C 1
ATOM 3633 O O . GLU B 1 65 ? 8.688 17.375 13.172 1 91.19 65 GLU B O 1
ATOM 3638 N N . PHE B 1 66 ? 10.281 17.562 11.516 1 88.25 66 PHE B N 1
ATOM 3639 C CA . PHE B 1 66 ? 11.258 17.062 12.484 1 88.25 66 PHE B CA 1
ATOM 3640 C C . PHE B 1 66 ? 12.188 18.188 12.945 1 88.25 66 PHE B C 1
ATOM 3642 O O . PHE B 1 66 ? 12.82 18.078 13.992 1 88.25 66 PHE B O 1
ATOM 3649 N N . GLN B 1 67 ? 12.242 19.281 12.172 1 87.75 67 GLN B N 1
ATOM 3650 C CA . GLN B 1 67 ? 13.055 20.453 12.516 1 87.75 67 GLN B CA 1
ATOM 3651 C C . GLN B 1 67 ? 12.305 21.75 12.211 1 87.75 67 GLN B C 1
ATOM 3653 O O . GLN B 1 67 ? 12.781 22.578 11.43 1 87.75 67 GLN B O 1
ATOM 3658 N N . GLY B 1 68 ? 11.305 21.938 12.898 1 86.5 68 GLY B N 1
ATOM 3659 C CA . GLY B 1 68 ? 10.398 23.047 12.641 1 86.5 68 GLY B CA 1
ATOM 3660 C C . GLY B 1 68 ? 11.047 24.391 12.836 1 86.5 68 GLY B C 1
ATOM 3661 O O . GLY B 1 68 ? 10.586 25.391 12.281 1 86.5 68 GLY B O 1
ATOM 3662 N N . SER B 1 69 ? 12.125 24.469 13.484 1 85.75 69 SER B N 1
ATOM 3663 C CA . SER B 1 69 ? 12.766 25.734 13.836 1 85.75 69 SER B CA 1
ATOM 3664 C C . SER B 1 69 ? 13.352 26.422 12.602 1 85.75 69 SER B C 1
ATOM 3666 O O . SER B 1 69 ? 13.539 27.641 12.586 1 85.75 69 SER B O 1
ATOM 3668 N N . ILE B 1 70 ? 13.516 25.625 11.562 1 88.56 70 ILE B N 1
ATOM 3669 C CA . ILE B 1 70 ? 14.18 26.234 10.414 1 88.56 70 ILE B CA 1
ATOM 3670 C C . ILE B 1 70 ? 13.156 26.516 9.32 1 88.56 70 ILE B C 1
ATOM 3672 O O . ILE B 1 70 ? 13.516 26.922 8.211 1 88.56 70 ILE B O 1
ATOM 3676 N N . VAL B 1 71 ? 11.945 26.266 9.625 1 90.56 71 VAL B N 1
ATOM 3677 C CA . VAL B 1 71 ? 10.859 26.531 8.688 1 90.56 71 VAL B CA 1
ATOM 3678 C C . VAL B 1 71 ? 9.898 27.547 9.289 1 90.56 71 VAL B C 1
ATOM 3680 O O . VAL B 1 71 ? 9.125 27.234 10.195 1 90.56 71 VAL B O 1
ATOM 3683 N N . ASP B 1 72 ? 10.031 28.766 8.844 1 87.94 72 ASP B N 1
ATOM 3684 C CA . ASP B 1 72 ? 9.164 29.844 9.32 1 87.94 72 ASP B CA 1
ATOM 3685 C C . ASP B 1 72 ? 8.43 30.516 8.164 1 87.94 72 ASP B C 1
ATOM 3687 O O . ASP B 1 72 ? 8.969 31.406 7.516 1 87.94 72 ASP B O 1
ATOM 3691 N N . VAL B 1 73 ? 7.211 30.203 8.07 1 88.19 73 VAL B N 1
ATOM 3692 C CA . VAL B 1 73 ? 6.434 30.688 6.934 1 88.19 73 VAL B CA 1
ATOM 3693 C C . VAL B 1 73 ? 6.012 32.125 7.176 1 88.19 73 VAL B C 1
ATOM 3695 O O . VAL B 1 73 ? 5.633 32.844 6.242 1 88.19 73 VAL B O 1
ATOM 3698 N N . THR B 1 74 ? 6.09 32.594 8.398 1 85.62 74 THR B N 1
ATOM 3699 C CA . THR B 1 74 ? 5.652 33.938 8.727 1 85.62 74 THR B CA 1
ATOM 3700 C C . THR B 1 74 ? 6.75 34.969 8.414 1 85.62 74 THR B C 1
ATOM 3702 O O . THR B 1 74 ? 6.492 36.156 8.359 1 85.62 74 THR B O 1
ATOM 3705 N N . ALA B 1 75 ? 7.887 34.469 8.195 1 86.31 75 ALA B N 1
ATOM 3706 C CA . ALA B 1 75 ? 9.023 35.375 7.973 1 86.31 75 ALA B CA 1
ATOM 3707 C C . ALA B 1 75 ? 9.062 35.875 6.531 1 86.31 75 ALA B C 1
ATOM 3709 O O . ALA B 1 75 ? 9.688 36.875 6.234 1 86.31 75 ALA B O 1
ATOM 3710 N N . GLY B 1 76 ? 8.438 35.219 5.648 1 85.25 76 GLY B N 1
ATOM 3711 C CA . GLY B 1 76 ? 8.422 35.562 4.234 1 85.25 76 GLY B CA 1
ATOM 3712 C C . GLY B 1 76 ? 8.25 34.375 3.328 1 85.25 76 GLY B C 1
ATOM 3713 O O . GLY B 1 76 ? 8.047 33.25 3.807 1 85.25 76 GLY B O 1
ATOM 3714 N N . PRO B 1 77 ? 8.32 34.688 2.094 1 88.31 77 PRO B N 1
ATOM 3715 C CA . PRO B 1 77 ? 8.039 33.625 1.135 1 88.31 77 PRO B CA 1
ATOM 3716 C C . PRO B 1 77 ? 9.195 32.625 0.99 1 88.31 77 PRO B C 1
ATOM 3718 O O . PRO B 1 77 ? 9.016 31.547 0.446 1 88.31 77 PRO B O 1
ATOM 3721 N N . LYS B 1 78 ? 10.328 33.062 1.453 1 94 78 LYS B N 1
ATOM 3722 C CA . LYS B 1 78 ? 11.484 32.188 1.319 1 94 78 LYS B CA 1
ATOM 3723 C C . LYS B 1 78 ? 11.523 31.156 2.447 1 94 78 LYS B C 1
ATOM 3725 O O . LYS B 1 78 ? 11.633 31.516 3.621 1 94 78 LYS B O 1
ATOM 3730 N N . VAL B 1 79 ? 11.375 29.938 2.17 1 94.94 79 VAL B N 1
ATOM 3731 C CA . VAL B 1 79 ? 11.477 28.797 3.072 1 94.94 79 VAL B CA 1
ATOM 3732 C C . VAL B 1 79 ? 12.555 27.828 2.578 1 94.94 79 VAL B C 1
ATOM 3734 O O . VAL B 1 79 ? 12.414 27.219 1.512 1 94.94 79 VAL B O 1
ATOM 3737 N N . LEU B 1 80 ? 13.594 27.688 3.383 1 95.75 80 LEU B N 1
ATOM 3738 C CA . LEU B 1 80 ? 14.766 26.938 2.916 1 95.75 80 LEU B CA 1
ATOM 3739 C C . LEU B 1 80 ? 15.305 27.531 1.622 1 95.75 80 LEU B C 1
ATOM 3741 O O . LEU B 1 80 ? 15.625 28.734 1.568 1 95.75 80 LEU B O 1
ATOM 3745 N N . ASN B 1 81 ? 15.438 26.828 0.601 1 96.38 81 ASN B N 1
ATOM 3746 C CA . ASN B 1 81 ? 15.953 27.344 -0.657 1 96.38 81 ASN B CA 1
ATOM 3747 C C . ASN B 1 81 ? 14.836 27.594 -1.668 1 96.38 81 ASN B C 1
ATOM 3749 O O . ASN B 1 81 ? 15.102 27.734 -2.861 1 96.38 81 ASN B O 1
ATOM 3753 N N . TYR B 1 82 ? 13.625 27.672 -1.107 1 97.75 82 TYR B N 1
ATOM 3754 C CA . TYR B 1 82 ? 12.492 27.797 -2.02 1 97.75 82 TYR B CA 1
ATOM 3755 C C . TYR B 1 82 ? 11.758 29.109 -1.798 1 97.75 82 TYR B C 1
ATOM 3757 O O . TYR B 1 82 ? 11.75 29.656 -0.686 1 97.75 82 TYR B O 1
ATOM 3765 N N . ASP B 1 83 ? 11.297 29.656 -2.895 1 97.81 83 ASP B N 1
ATOM 3766 C CA . ASP B 1 83 ? 10.148 30.562 -2.791 1 97.81 83 ASP B CA 1
ATOM 3767 C C . ASP B 1 83 ? 8.844 29.781 -2.729 1 97.81 83 ASP B C 1
ATOM 3769 O O . ASP B 1 83 ? 8.383 29.234 -3.738 1 97.81 83 ASP B O 1
ATOM 3773 N N . LEU B 1 84 ? 8.258 29.734 -1.606 1 97.25 84 LEU B N 1
ATOM 3774 C CA . LEU B 1 84 ? 7.113 28.859 -1.352 1 97.25 84 LEU B CA 1
ATOM 3775 C C . LEU B 1 84 ? 5.957 29.203 -2.287 1 97.25 84 LEU B C 1
ATOM 3777 O O . LEU B 1 84 ? 5.301 28.312 -2.82 1 97.25 84 LEU B O 1
ATOM 3781 N N . ASP B 1 85 ? 5.688 30.438 -2.523 1 96.31 85 ASP B N 1
ATOM 3782 C CA . ASP B 1 85 ? 4.598 30.844 -3.404 1 96.31 85 ASP B CA 1
ATOM 3783 C C . ASP B 1 85 ? 4.848 30.375 -4.836 1 96.31 85 ASP B C 1
ATOM 3785 O O . ASP B 1 85 ? 3.918 29.969 -5.531 1 96.31 85 ASP B O 1
ATOM 3789 N N . GLU B 1 86 ? 6.039 30.469 -5.238 1 97.88 86 GLU B N 1
ATOM 3790 C CA . GLU B 1 86 ? 6.371 30.016 -6.59 1 97.88 86 GLU B CA 1
ATOM 3791 C C . GLU B 1 86 ? 6.172 28.516 -6.742 1 97.88 86 GLU B C 1
ATOM 3793 O O . GLU B 1 86 ? 5.672 28.047 -7.766 1 97.88 86 GLU B O 1
ATOM 3798 N N . VAL B 1 87 ? 6.59 27.766 -5.734 1 98.31 87 VAL B N 1
ATOM 3799 C CA . VAL B 1 87 ? 6.43 26.312 -5.77 1 98.31 87 VAL B CA 1
ATOM 3800 C C . VAL B 1 87 ? 4.945 25.969 -5.805 1 98.31 87 VAL B C 1
ATOM 3802 O O . VAL B 1 87 ? 4.527 25.094 -6.574 1 98.31 87 VAL B O 1
ATOM 3805 N N . LEU B 1 88 ? 4.164 26.625 -5.023 1 98.19 88 LEU B N 1
ATOM 3806 C CA . LEU B 1 88 ? 2.729 26.375 -4.961 1 98.19 88 LEU B CA 1
ATOM 3807 C C . LEU B 1 88 ? 2.047 26.781 -6.262 1 98.19 88 LEU B C 1
ATOM 3809 O O . LEU B 1 88 ? 1.112 26.125 -6.715 1 98.19 88 LEU B O 1
ATOM 3813 N N . ASP B 1 89 ? 2.539 27.859 -6.859 1 98.06 89 ASP B N 1
ATOM 3814 C CA . ASP B 1 89 ? 2.029 28.281 -8.156 1 98.06 89 ASP B CA 1
ATOM 3815 C C . ASP B 1 89 ? 2.322 27.25 -9.234 1 98.06 89 ASP B C 1
ATOM 3817 O O . ASP B 1 89 ? 1.456 26.938 -10.055 1 98.06 89 ASP B O 1
ATOM 3821 N N . GLU B 1 90 ? 3.482 26.75 -9.156 1 98.25 90 GLU B N 1
ATOM 3822 C CA . GLU B 1 90 ? 3.865 25.734 -10.125 1 98.25 90 GLU B CA 1
ATOM 3823 C C . GLU B 1 90 ? 2.969 24.5 -10.008 1 98.25 90 GLU B C 1
ATOM 3825 O O . GLU B 1 90 ? 2.621 23.891 -11.016 1 98.25 90 GLU B O 1
ATOM 3830 N N . LEU B 1 91 ? 2.605 24.172 -8.828 1 98.56 91 LEU B N 1
ATOM 3831 C CA . LEU B 1 91 ? 1.817 22.984 -8.57 1 98.56 91 LEU B CA 1
ATOM 3832 C C . LEU B 1 91 ? 0.354 23.203 -8.938 1 98.56 91 LEU B C 1
ATOM 3834 O O . LEU B 1 91 ? -0.286 22.328 -9.523 1 98.56 91 LEU B O 1
ATOM 3838 N N . PHE B 1 92 ? -0.19 24.422 -8.695 1 98.44 92 PHE B N 1
ATOM 3839 C CA . PHE B 1 92 ? -1.645 24.516 -8.695 1 98.44 92 PHE B CA 1
ATOM 3840 C C . PHE B 1 92 ? -2.123 25.562 -9.695 1 98.44 92 PHE B C 1
ATOM 3842 O O . PHE B 1 92 ? -3.328 25.75 -9.883 1 98.44 92 PHE B O 1
ATOM 3849 N N . TYR B 1 93 ? -1.221 26.312 -10.289 1 97 93 TYR B N 1
ATOM 3850 C CA . TYR B 1 93 ? -1.672 27.328 -11.219 1 97 93 TYR B CA 1
ATOM 3851 C C . TYR B 1 93 ? -2.662 26.766 -12.227 1 97 93 TYR B C 1
ATOM 3853 O O . TYR B 1 93 ? -2.438 25.688 -12.781 1 97 93 TYR B O 1
ATOM 3861 N N . GLY B 1 94 ? -3.764 27.453 -12.375 1 96.75 94 GLY B N 1
ATOM 3862 C CA . GLY B 1 94 ? -4.758 27.047 -13.352 1 96.75 94 GLY B CA 1
ATOM 3863 C C . GLY B 1 94 ? -5.836 26.156 -12.766 1 96.75 94 GLY B C 1
ATOM 3864 O O . GLY B 1 94 ? -6.812 25.812 -13.445 1 96.75 94 GLY B O 1
ATOM 3865 N N . THR B 1 95 ? -5.684 25.734 -11.5 1 97 95 THR B N 1
ATOM 3866 C CA . THR B 1 95 ? -6.715 24.953 -10.836 1 97 95 THR B CA 1
ATOM 3867 C C . THR B 1 95 ? -7.668 25.844 -10.055 1 97 95 THR B C 1
ATOM 3869 O O . THR B 1 95 ? -7.285 26.938 -9.617 1 97 95 THR B O 1
ATOM 3872 N N . PRO B 1 96 ? -8.875 25.406 -9.852 1 95 96 PRO B N 1
ATOM 3873 C CA . PRO B 1 96 ? -9.828 26.203 -9.086 1 95 96 PRO B CA 1
ATOM 3874 C C . PRO B 1 96 ? -9.414 26.375 -7.625 1 95 96 PRO B C 1
ATOM 3876 O O . PRO B 1 96 ? -9.781 27.375 -6.988 1 95 96 PRO B O 1
ATOM 3879 N N . GLY B 1 97 ? -8.703 25.469 -7.094 1 94.56 97 GLY B N 1
ATOM 3880 C CA . GLY B 1 97 ? -8.352 25.5 -5.684 1 94.56 97 GLY B CA 1
ATOM 3881 C C . GLY B 1 97 ? -6.961 26.062 -5.426 1 94.56 97 GLY B C 1
ATOM 3882 O O . GLY B 1 97 ? -6.402 25.875 -4.344 1 94.56 97 GLY B O 1
ATOM 3883 N N . HIS B 1 98 ? -6.43 26.797 -6.363 1 95.88 98 HIS B N 1
ATOM 3884 C CA . HIS B 1 98 ? -5.055 27.266 -6.281 1 95.88 98 HIS B CA 1
ATOM 3885 C C . HIS B 1 98 ? -4.812 28.047 -4.992 1 95.88 98 HIS B C 1
ATOM 3887 O O . HIS B 1 98 ? -3.957 27.672 -4.188 1 95.88 98 HIS B O 1
ATOM 3893 N N . LEU B 1 99 ? -5.562 29 -4.723 1 94.12 99 LEU B N 1
ATOM 3894 C CA . LEU B 1 99 ? -5.375 29.859 -3.561 1 94.12 99 LEU B CA 1
ATOM 3895 C C . LEU B 1 99 ? -5.707 29.109 -2.271 1 94.12 99 LEU B C 1
ATOM 3897 O O . LEU B 1 99 ? -5.012 29.266 -1.265 1 94.12 99 LEU B O 1
ATOM 3901 N N . ASP B 1 100 ? -6.707 28.297 -2.312 1 94.81 100 ASP B N 1
ATOM 3902 C CA . ASP B 1 100 ? -7.109 27.531 -1.135 1 94.81 100 ASP B CA 1
ATOM 3903 C C . ASP B 1 100 ? -6.027 26.516 -0.739 1 94.81 100 ASP B C 1
ATOM 3905 O O . ASP B 1 100 ? -5.734 26.359 0.446 1 94.81 100 ASP B O 1
ATOM 3909 N N . MET B 1 101 ? -5.449 25.906 -1.738 1 97.44 101 MET B N 1
ATOM 3910 C CA . MET B 1 101 ? -4.438 24.891 -1.442 1 97.44 101 MET B CA 1
ATOM 3911 C C . MET B 1 101 ? -3.137 25.547 -0.986 1 97.44 101 MET B C 1
ATOM 3913 O O . MET B 1 101 ? -2.406 24.984 -0.168 1 97.44 101 MET B O 1
ATOM 3917 N N . ALA B 1 102 ? -2.912 26.719 -1.506 1 96.31 102 ALA B N 1
ATOM 3918 C CA . ALA B 1 102 ? -1.767 27.469 -0.998 1 96.31 102 ALA B CA 1
ATOM 3919 C C . ALA B 1 102 ? -1.93 27.781 0.487 1 96.31 102 ALA B C 1
ATOM 3921 O O . ALA B 1 102 ? -1.006 27.578 1.276 1 96.31 102 ALA B O 1
ATOM 3922 N N . ARG B 1 103 ? -3.07 28.203 0.851 1 95.62 103 ARG B N 1
ATOM 3923 C CA . ARG B 1 103 ? -3.348 28.5 2.252 1 95.62 103 ARG B CA 1
ATOM 3924 C C . ARG B 1 103 ? -3.348 27.234 3.094 1 95.62 103 ARG B C 1
ATOM 3926 O O . ARG B 1 103 ? -2.9 27.25 4.242 1 95.62 103 ARG B O 1
ATOM 3933 N N . GLU B 1 104 ? -3.869 26.203 2.48 1 97.62 104 GLU B N 1
ATOM 3934 C CA . GLU B 1 104 ? -3.873 24.906 3.156 1 97.62 104 GLU B CA 1
ATOM 3935 C C . GLU B 1 104 ? -2.463 24.5 3.57 1 97.62 104 GLU B C 1
ATOM 3937 O O . GLU B 1 104 ? -2.234 24.109 4.719 1 97.62 104 GLU B O 1
ATOM 3942 N N . TYR B 1 105 ? -1.585 24.641 2.658 1 98.12 105 TYR B N 1
ATOM 3943 C CA . TYR B 1 105 ? -0.22 24.203 2.926 1 98.12 105 TYR B CA 1
ATOM 3944 C C . TYR B 1 105 ? 0.473 25.141 3.904 1 98.12 105 TYR B C 1
ATOM 3946 O O . TYR B 1 105 ? 1.204 24.703 4.793 1 98.12 105 TYR B O 1
ATOM 3954 N N . LYS B 1 106 ? 0.277 26.344 3.752 1 96.81 106 LYS B N 1
ATOM 3955 C CA . LYS B 1 106 ? 0.867 27.312 4.672 1 96.81 106 LYS B CA 1
ATOM 3956 C C . LYS B 1 106 ? 0.336 27.125 6.09 1 96.81 106 LYS B C 1
ATOM 3958 O O . LYS B 1 106 ? 1.079 27.266 7.062 1 96.81 106 LYS B O 1
ATOM 3963 N N . ALA B 1 107 ? -0.936 26.844 6.164 1 97.38 107 ALA B N 1
ATOM 3964 C CA . ALA B 1 107 ? -1.513 26.531 7.473 1 97.38 107 ALA B CA 1
ATOM 3965 C C . ALA B 1 107 ? -0.838 25.328 8.102 1 97.38 107 ALA B C 1
ATOM 3967 O O . ALA B 1 107 ? -0.524 25.328 9.297 1 97.38 107 ALA B O 1
ATOM 3968 N N . PHE B 1 108 ? -0.633 24.375 7.281 1 97.88 108 PHE B N 1
ATOM 3969 C CA . PHE B 1 108 ? 0.073 23.172 7.734 1 97.88 108 PHE B CA 1
ATOM 3970 C C . PHE B 1 108 ? 1.451 23.531 8.273 1 97.88 108 PHE B C 1
ATOM 3972 O O . PHE B 1 108 ? 1.812 23.141 9.383 1 97.88 108 PHE B O 1
ATOM 3979 N N . LEU B 1 109 ? 2.197 24.234 7.539 1 96.31 109 LEU B N 1
ATOM 3980 C CA . LEU B 1 109 ? 3.547 24.594 7.945 1 96.31 109 LEU B CA 1
ATOM 3981 C C . LEU B 1 109 ? 3.52 25.453 9.211 1 96.31 109 LEU B C 1
ATOM 3983 O O . LEU B 1 109 ? 4.355 25.266 10.102 1 96.31 109 LEU B O 1
ATOM 3987 N N . PHE B 1 110 ? 2.578 26.312 9.203 1 93.81 110 PHE B N 1
ATOM 3988 C CA . PHE B 1 110 ? 2.438 27.234 10.328 1 93.81 110 PHE B CA 1
ATOM 3989 C C . PHE B 1 110 ? 2.201 26.484 11.625 1 93.81 110 PHE B C 1
ATOM 3991 O O . PHE B 1 110 ? 2.906 26.688 12.609 1 93.81 110 PHE B O 1
ATOM 3998 N N . VAL B 1 111 ? 1.348 25.547 11.609 1 93.19 111 VAL B N 1
ATOM 3999 C CA . VAL B 1 111 ? 0.98 24.797 12.797 1 93.19 111 VAL B CA 1
ATOM 4000 C C . VAL B 1 111 ? 2.088 23.797 13.141 1 93.19 111 VAL B C 1
ATOM 4002 O O . VAL B 1 111 ? 2.445 23.625 14.312 1 93.19 111 VAL B O 1
ATOM 4005 N N . THR B 1 112 ? 2.578 23.156 12.125 1 92.69 112 THR B N 1
ATOM 4006 C CA . THR B 1 112 ? 3.605 22.141 12.32 1 92.69 112 THR B CA 1
ATOM 4007 C C . THR B 1 112 ? 4.859 22.75 12.938 1 92.69 112 THR B C 1
ATOM 4009 O O . THR B 1 112 ? 5.469 22.172 13.828 1 92.69 112 THR B O 1
ATOM 4012 N N . SER B 1 113 ? 5.215 23.891 12.5 1 85.81 113 SER B N 1
ATOM 4013 C CA . SER B 1 113 ? 6.387 24.562 13.047 1 85.81 113 SER B CA 1
ATOM 4014 C C . SER B 1 113 ? 6.172 24.938 14.508 1 85.81 113 SER B C 1
ATOM 4016 O O . SER B 1 113 ? 7.102 24.875 15.32 1 85.81 113 SER B O 1
ATOM 4018 N N . GLN B 1 114 ? 4.988 25.312 14.852 1 83.44 114 GLN B N 1
ATOM 4019 C CA . GLN B 1 114 ? 4.664 25.656 16.234 1 83.44 114 GLN B CA 1
ATOM 4020 C C . GLN B 1 114 ? 4.691 24.422 17.125 1 83.44 114 GLN B C 1
ATOM 4022 O O . GLN B 1 114 ? 5.191 24.469 18.25 1 83.44 114 GLN B O 1
ATOM 4027 N N . LYS B 1 115 ? 4.188 23.406 16.609 1 84 115 LYS B N 1
ATOM 4028 C CA . LYS B 1 115 ? 4.141 22.125 17.312 1 84 115 LYS B CA 1
ATOM 4029 C C . LYS B 1 115 ? 5.539 21.641 17.688 1 84 115 LYS B C 1
ATOM 4031 O O . LYS B 1 115 ? 5.75 21.125 18.781 1 84 115 LYS B O 1
ATOM 4036 N N . VAL B 1 116 ? 6.473 21.859 16.891 1 80 116 VAL B N 1
ATOM 4037 C CA . VAL B 1 116 ? 7.816 21.312 17.062 1 80 116 VAL B CA 1
ATOM 4038 C C . VAL B 1 116 ? 8.68 22.281 17.844 1 80 116 VAL B C 1
ATOM 4040 O O . VAL B 1 116 ? 9.453 21.875 18.719 1 80 116 VAL B O 1
ATOM 4043 N N . SER B 1 117 ? 8.523 23.578 17.609 1 78.62 117 SER B N 1
ATOM 4044 C CA . SER B 1 117 ? 9.484 24.547 18.141 1 78.62 117 SER B CA 1
ATOM 4045 C C . SER B 1 117 ? 8.883 25.359 19.281 1 78.62 117 SER B C 1
ATOM 4047 O O . SER B 1 117 ? 9.617 25.938 20.094 1 78.62 117 SER B O 1
ATOM 4049 N N . HIS B 1 118 ? 7.637 25.422 19.266 1 77.69 118 HIS B N 1
ATOM 4050 C CA . HIS B 1 118 ? 6.973 26.266 20.25 1 77.69 118 HIS B CA 1
ATOM 4051 C C . HIS B 1 118 ? 5.789 25.531 20.891 1 77.69 118 HIS B C 1
ATOM 4053 O O . HIS B 1 118 ? 4.68 26.078 20.938 1 77.69 118 HIS B O 1
ATOM 4059 N N . ALA B 1 119 ? 6.145 24.422 21.422 1 76 119 ALA B N 1
ATOM 4060 C CA . ALA B 1 119 ? 5.082 23.578 21.953 1 76 119 ALA B CA 1
ATOM 4061 C C . ALA B 1 119 ? 4.422 24.234 23.172 1 76 119 ALA B C 1
ATOM 4063 O O . ALA B 1 119 ? 3.309 23.859 23.547 1 76 119 ALA B O 1
ATOM 4064 N N . ASN B 1 120 ? 5.012 25.266 23.656 1 81.12 120 ASN B N 1
ATOM 4065 C CA . ASN B 1 120 ? 4.469 25.938 24.828 1 81.12 120 ASN B CA 1
ATOM 4066 C C . ASN B 1 120 ? 3.861 27.297 24.469 1 81.12 120 ASN B C 1
ATOM 4068 O O . ASN B 1 120 ? 3.588 28.109 25.344 1 81.12 120 ASN B O 1
ATOM 4072 N N . SER B 1 121 ? 3.562 27.438 23.266 1 85.88 121 SER B N 1
ATOM 4073 C CA . SER B 1 121 ? 3.014 28.719 22.812 1 85.88 121 SER B CA 1
ATOM 4074 C C . SER B 1 121 ? 1.5 28.766 23 1 85.88 121 SER B C 1
ATOM 4076 O O . SER B 1 121 ? 0.841 27.719 23.016 1 85.88 121 SER B O 1
ATOM 4078 N N . GLU B 1 122 ? 1.013 29.984 23.094 1 90.19 122 GLU B N 1
ATOM 4079 C CA . GLU B 1 122 ? -0.43 30.188 23.188 1 90.19 122 GLU B CA 1
ATOM 4080 C C . GLU B 1 122 ? -1.134 29.688 21.922 1 90.19 122 GLU B C 1
ATOM 4082 O O . GLU B 1 122 ? -2.225 29.125 22 1 90.19 122 GLU B O 1
ATOM 4087 N N . LEU B 1 123 ? -0.557 29.938 20.828 1 90.5 123 LEU B N 1
ATOM 4088 C CA . LEU B 1 123 ? -1.126 29.484 19.562 1 90.5 123 LEU B CA 1
ATOM 4089 C C . LEU B 1 123 ? -1.298 27.969 19.547 1 90.5 123 LEU B C 1
ATOM 4091 O O . LEU B 1 123 ? -2.355 27.469 19.172 1 90.5 123 LEU B O 1
ATOM 4095 N N . PHE B 1 124 ? -0.285 27.297 19.922 1 91.44 124 PHE B N 1
ATOM 4096 C CA . PHE B 1 124 ? -0.354 25.828 19.891 1 91.44 124 PHE B CA 1
ATOM 4097 C C . PHE B 1 124 ? -1.352 25.328 20.922 1 91.44 124 PHE B C 1
ATOM 4099 O O . PHE B 1 124 ? -2.078 24.359 20.672 1 91.44 124 PHE B O 1
ATOM 4106 N N . ARG B 1 125 ? -1.367 25.922 22.031 1 92.31 125 ARG B N 1
ATOM 4107 C CA . ARG B 1 125 ? -2.34 25.547 23.062 1 92.31 125 ARG B CA 1
ATOM 4108 C C . ARG B 1 125 ? -3.766 25.688 22.531 1 92.31 125 ARG B C 1
ATOM 4110 O O . ARG B 1 125 ? -4.574 24.766 22.656 1 92.31 125 ARG B O 1
ATOM 4117 N N . ARG B 1 126 ? -4.039 26.797 21.938 1 93.5 126 ARG B N 1
ATOM 4118 C CA . ARG B 1 126 ? -5.371 27.031 21.391 1 93.5 126 ARG B CA 1
ATOM 4119 C C . ARG B 1 126 ? -5.672 26.078 20.25 1 93.5 126 ARG B C 1
ATOM 4121 O O . ARG B 1 126 ? -6.816 25.656 20.078 1 93.5 126 ARG B O 1
ATOM 4128 N N . TYR B 1 127 ? -4.668 25.859 19.484 1 95.5 127 TYR B N 1
ATOM 4129 C CA . TYR B 1 127 ? -4.832 24.906 18.391 1 95.5 127 TYR B CA 1
ATOM 4130 C C . TYR 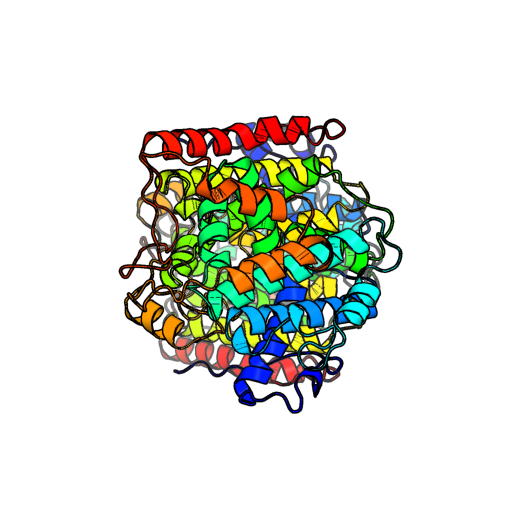B 1 127 ? -5.273 23.547 18.922 1 95.5 127 TYR B C 1
ATOM 4132 O O . TYR B 1 127 ? -6.234 22.953 18.422 1 95.5 127 TYR B O 1
ATOM 4140 N N . VAL B 1 128 ? -4.605 23.016 19.938 1 95.62 128 VAL B N 1
ATOM 4141 C CA . VAL B 1 128 ? -4.91 21.688 20.484 1 95.62 128 VAL B CA 1
ATOM 4142 C C . VAL B 1 128 ? -6.285 21.719 21.141 1 95.62 128 VAL B C 1
ATOM 4144 O O . VAL B 1 128 ? -7.055 20.766 21.031 1 95.62 128 VAL B O 1
ATOM 4147 N N . ASN B 1 129 ? -6.586 22.812 21.797 1 96.06 129 ASN B N 1
ATOM 4148 C CA . ASN B 1 129 ? -7.926 22.953 22.344 1 96.06 129 ASN B CA 1
ATOM 4149 C C . ASN B 1 129 ? -8.992 22.906 21.266 1 96.06 129 ASN B C 1
ATOM 4151 O O . ASN B 1 129 ? -10.055 22.312 21.453 1 96.06 129 ASN B O 1
ATOM 4155 N N . ALA B 1 130 ? -8.695 23.562 20.188 1 96.56 130 ALA B N 1
ATOM 4156 C CA . ALA B 1 130 ? -9.648 23.641 19.078 1 96.56 130 ALA B CA 1
ATOM 4157 C C . ALA B 1 130 ? -9.898 22.266 18.469 1 96.56 130 ALA B C 1
ATOM 4159 O O . ALA B 1 130 ? -10.984 22.016 17.938 1 96.56 130 ALA B O 1
ATOM 4160 N N . LEU B 1 131 ? -8.977 21.375 18.531 1 96.88 131 LEU B N 1
ATOM 4161 C CA . LEU B 1 131 ? -9.078 20.047 17.922 1 96.88 131 LEU B CA 1
ATOM 4162 C C . LEU B 1 131 ? -10.289 19.297 18.469 1 96.88 131 LEU B C 1
ATOM 4164 O O . LEU B 1 131 ? -10.867 18.453 17.781 1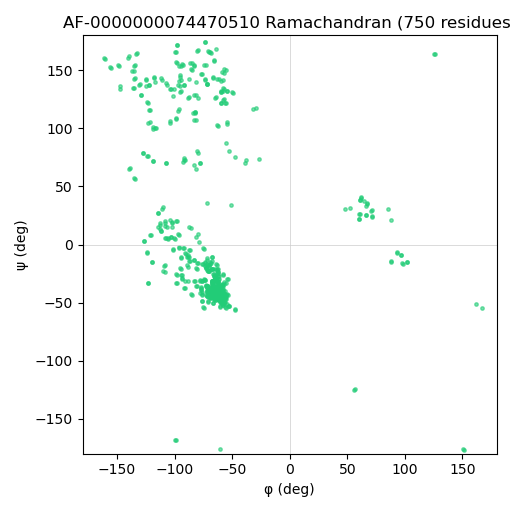 96.88 131 LEU B O 1
ATOM 4168 N N . VAL B 1 132 ? -10.711 19.641 19.672 1 96.44 132 VAL B N 1
ATOM 4169 C CA . VAL B 1 132 ? -11.664 18.75 20.328 1 96.44 132 VAL B CA 1
ATOM 4170 C C . VAL B 1 132 ? -13.016 19.438 20.453 1 96.44 132 VAL B C 1
ATOM 4172 O O . VAL B 1 132 ? -13.859 19.031 21.266 1 96.44 132 VAL B O 1
ATOM 4175 N N . SER B 1 133 ? -13.195 20.484 19.688 1 95.19 133 SER B N 1
ATOM 4176 C CA . SER B 1 133 ? -14.469 21.188 19.734 1 95.19 133 SER B CA 1
ATOM 4177 C C . SER B 1 133 ? -15.609 20.328 19.203 1 95.19 133 SER B C 1
ATOM 4179 O O . SER B 1 133 ? -16.734 20.391 19.703 1 95.19 133 SER B O 1
ATOM 4181 N N . SER B 1 134 ? -15.336 19.625 18.141 1 94.75 134 SER B N 1
ATOM 4182 C CA . SER B 1 134 ? -16.266 18.672 17.562 1 94.75 134 SER B CA 1
ATOM 4183 C C . SER B 1 134 ? -15.547 17.688 16.641 1 94.75 134 SER B C 1
ATOM 4185 O O . SER B 1 134 ? -14.453 17.969 16.156 1 94.75 134 SER B O 1
ATOM 4187 N N . PRO B 1 135 ? -16.172 16.547 16.375 1 96.31 135 PRO B N 1
ATOM 4188 C CA . PRO B 1 135 ? -15.523 15.594 15.469 1 96.31 135 PRO B CA 1
ATOM 4189 C C . PRO B 1 135 ? -15.359 16.156 14.062 1 96.31 135 PRO B C 1
ATOM 4191 O O . PRO B 1 135 ? -14.336 15.906 13.414 1 96.31 135 PRO B O 1
ATOM 4194 N N . ARG B 1 136 ? -16.312 16.859 13.609 1 96.44 136 ARG B N 1
ATOM 4195 C CA . ARG B 1 136 ? -16.234 17.438 12.273 1 96.44 136 ARG B CA 1
ATOM 4196 C C . ARG B 1 136 ? -15.078 18.422 12.18 1 96.44 136 ARG B C 1
ATOM 4198 O O . ARG B 1 136 ? -14.32 18.406 11.211 1 96.44 136 ARG B O 1
ATOM 4205 N N . GLN B 1 137 ? -14.984 19.281 13.148 1 96.5 137 GLN B N 1
ATOM 4206 C CA . GLN B 1 137 ? -13.875 20.234 13.188 1 96.5 137 GLN B CA 1
ATOM 4207 C C . GLN B 1 137 ? -12.539 19.516 13.312 1 96.5 137 GLN B C 1
ATOM 4209 O O . GLN B 1 137 ? -11.547 19.906 12.688 1 96.5 137 GLN B O 1
ATOM 4214 N N . TRP B 1 138 ? -12.5 18.469 14.086 1 97.75 138 TRP B N 1
ATOM 4215 C CA . TRP B 1 138 ? -11.297 17.656 14.219 1 97.75 138 TRP B CA 1
ATOM 4216 C C . TRP B 1 138 ? -10.805 17.172 12.859 1 97.75 138 TRP B C 1
ATOM 4218 O O . TRP B 1 138 ? -9.641 17.375 12.508 1 97.75 138 TRP B O 1
ATOM 4228 N N . PHE B 1 139 ? -11.711 16.578 12.094 1 98.31 139 PHE B N 1
ATOM 4229 C CA . PHE B 1 139 ? -11.297 15.992 10.828 1 98.31 139 PHE B CA 1
ATOM 4230 C C . PHE B 1 139 ? -10.875 17.078 9.836 1 98.31 139 PHE B C 1
ATOM 4232 O O . PHE B 1 139 ? -9.977 16.859 9.023 1 98.31 139 PHE B O 1
ATOM 4239 N N . ARG B 1 140 ? -11.461 18.203 9.922 1 98.25 140 ARG B N 1
ATOM 4240 C CA . ARG B 1 140 ? -11.023 19.297 9.055 1 98.25 140 ARG B CA 1
ATOM 4241 C C . ARG B 1 140 ? -9.609 19.734 9.398 1 98.25 140 ARG B C 1
ATOM 4243 O O . ARG B 1 140 ? -8.797 20.016 8.508 1 98.25 140 ARG B O 1
ATOM 4250 N N . MET B 1 141 ? -9.328 19.844 10.672 1 98.19 141 MET B N 1
ATOM 4251 C CA . MET B 1 141 ? -8 20.25 11.117 1 98.19 141 MET B CA 1
ATOM 4252 C C . MET B 1 141 ? -6.984 19.125 10.883 1 98.19 141 MET B C 1
ATOM 4254 O O . MET B 1 141 ? -5.852 19.391 10.477 1 98.19 141 MET B O 1
ATOM 4258 N N . ARG B 1 142 ? -7.43 17.875 11.07 1 98.38 142 ARG B N 1
ATOM 4259 C CA . ARG B 1 142 ? -6.562 16.719 10.828 1 98.38 142 ARG B CA 1
ATOM 4260 C C . ARG B 1 142 ? -6.199 16.609 9.359 1 98.38 142 ARG B C 1
ATOM 4262 O O . ARG B 1 142 ? -5.062 16.266 9.016 1 98.38 142 ARG B O 1
ATOM 4269 N N . ASP B 1 143 ? -7.164 16.891 8.57 1 97.19 143 ASP B N 1
ATOM 4270 C CA . ASP B 1 143 ? -6.941 16.828 7.133 1 97.19 143 ASP B CA 1
ATOM 4271 C C . ASP B 1 143 ? -5.844 17.812 6.711 1 97.19 143 ASP B C 1
ATOM 4273 O O . ASP B 1 143 ? -5.051 17.5 5.816 1 97.19 143 ASP B O 1
ATOM 4277 N N . CYS B 1 144 ? -5.82 18.938 7.289 1 98.19 144 CYS B N 1
ATOM 4278 C CA . CYS B 1 144 ? -4.758 19.906 7.027 1 98.19 144 CYS B CA 1
ATOM 4279 C C . CYS B 1 144 ? -3.418 19.406 7.551 1 98.19 144 CYS B C 1
ATOM 4281 O O . CYS B 1 144 ? -2.41 19.453 6.844 1 98.19 144 CYS B O 1
ATOM 4283 N N . ASP B 1 145 ? -3.445 18.891 8.766 1 97.62 145 ASP B N 1
ATOM 4284 C CA . ASP B 1 145 ? -2.238 18.375 9.406 1 97.62 145 ASP B CA 1
ATOM 4285 C C . ASP B 1 145 ? -1.649 17.219 8.609 1 97.62 145 ASP B C 1
ATOM 4287 O O . ASP B 1 145 ? -0.428 17.078 8.516 1 97.62 145 ASP B O 1
ATOM 4291 N N . ALA B 1 146 ? -2.553 16.438 8.094 1 97.75 146 ALA B N 1
ATOM 4292 C CA . ALA B 1 146 ? -2.121 15.25 7.355 1 97.75 146 ALA B CA 1
ATOM 4293 C C . ALA B 1 146 ? -1.897 15.57 5.879 1 97.75 146 ALA B C 1
ATOM 4295 O O . ALA B 1 146 ? -1.413 14.727 5.121 1 97.75 146 ALA B O 1
ATOM 4296 N N . LEU B 1 147 ? -2.307 16.719 5.438 1 98.19 147 LEU B N 1
ATOM 4297 C CA . LEU B 1 147 ? -2.219 17.172 4.051 1 98.19 147 LEU B CA 1
ATOM 4298 C C . LEU B 1 147 ? -3.035 16.266 3.135 1 98.19 147 LEU B C 1
ATOM 4300 O O . LEU B 1 147 ? -2.602 15.945 2.023 1 98.19 147 LEU B O 1
ATOM 4304 N N . ALA B 1 148 ? -4.191 15.859 3.59 1 98.38 148 ALA B N 1
ATOM 4305 C CA . ALA B 1 148 ? -4.988 14.922 2.807 1 98.38 148 ALA B CA 1
ATOM 4306 C C . ALA B 1 148 ? -5.633 15.617 1.609 1 98.38 148 ALA B C 1
ATOM 4308 O O . ALA B 1 148 ? -5.387 15.234 0.461 1 98.38 148 ALA B O 1
ATOM 4309 N N . ARG B 1 149 ? -6.387 16.719 1.845 1 98.31 149 ARG B N 1
ATOM 4310 C CA . ARG B 1 149 ? -7.043 17.391 0.73 1 98.31 149 ARG B CA 1
ATOM 4311 C C . ARG B 1 149 ? -6.023 18.031 -0.204 1 98.31 149 ARG B C 1
ATOM 4313 O O . ARG B 1 149 ? -6.242 18.109 -1.415 1 98.31 149 ARG B O 1
ATOM 4320 N N . PHE B 1 150 ? -4.922 18.484 0.407 1 98.75 150 PHE B N 1
ATOM 4321 C CA . PHE B 1 150 ? -3.836 19.047 -0.386 1 98.75 150 PHE B CA 1
ATOM 4322 C C . PHE B 1 150 ? -3.285 18.016 -1.362 1 98.75 150 PHE B C 1
ATOM 4324 O O . PHE B 1 150 ? -3.031 18.328 -2.527 1 98.75 150 PHE B O 1
ATOM 4331 N N . THR B 1 151 ? -3.115 16.781 -0.89 1 98.75 151 THR B N 1
ATOM 4332 C CA . THR B 1 151 ? -2.541 15.734 -1.725 1 98.75 151 THR B CA 1
ATOM 4333 C C . THR B 1 151 ? -3.541 15.281 -2.781 1 98.75 151 THR B C 1
ATOM 4335 O O . THR B 1 151 ? -3.158 14.953 -3.906 1 98.75 151 THR B O 1
ATOM 4338 N N . ILE B 1 152 ? -4.793 15.258 -2.436 1 98.56 152 ILE B N 1
ATOM 4339 C CA . ILE B 1 152 ? -5.805 14.953 -3.441 1 98.56 152 ILE B CA 1
ATOM 4340 C C . ILE B 1 152 ? -5.723 15.969 -4.578 1 98.56 152 ILE B C 1
ATOM 4342 O O . ILE B 1 152 ? -5.652 15.594 -5.75 1 98.56 152 ILE B O 1
ATOM 4346 N N . ALA B 1 153 ? -5.691 17.219 -4.191 1 98.69 153 ALA B N 1
ATOM 4347 C CA . ALA B 1 153 ? -5.594 18.297 -5.191 1 98.69 153 ALA B CA 1
ATOM 4348 C C . ALA B 1 153 ? -4.301 18.172 -5.988 1 98.69 153 ALA B C 1
ATOM 4350 O O . ALA B 1 153 ? -4.293 18.391 -7.203 1 98.69 153 ALA B O 1
ATOM 4351 N N . SER B 1 154 ? -3.254 17.859 -5.328 1 98.81 154 SER B N 1
ATOM 4352 C CA . SER B 1 154 ? -1.964 17.688 -5.988 1 98.81 154 SER B CA 1
ATOM 4353 C C . SER B 1 154 ? -1.995 16.531 -6.98 1 98.81 154 SER B C 1
ATOM 4355 O O . SER B 1 154 ? -1.419 16.625 -8.07 1 98.81 154 SER B O 1
ATOM 4357 N N . ALA B 1 155 ? -2.604 15.469 -6.535 1 98.75 155 ALA B N 1
ATOM 4358 C CA . ALA B 1 155 ? -2.713 14.305 -7.41 1 98.75 155 ALA B CA 1
ATOM 4359 C C . ALA B 1 155 ? -3.455 14.656 -8.695 1 98.75 155 ALA B C 1
ATOM 4361 O O . ALA B 1 155 ? -3.051 14.242 -9.789 1 98.75 155 ALA B O 1
ATOM 4362 N N . LEU B 1 156 ? -4.508 15.43 -8.539 1 98.62 156 LEU B N 1
ATOM 4363 C CA . LEU B 1 156 ? -5.254 15.875 -9.719 1 98.62 156 LEU B CA 1
ATOM 4364 C C . LEU B 1 156 ? -4.395 16.781 -10.594 1 98.62 156 LEU B C 1
ATOM 4366 O O . LEU B 1 156 ? -4.316 16.562 -11.812 1 98.62 156 LEU B O 1
ATOM 4370 N N . ALA B 1 157 ? -3.715 17.703 -9.992 1 98.69 157 ALA B N 1
ATOM 4371 C CA . ALA B 1 157 ? -2.889 18.656 -10.727 1 98.69 157 ALA B CA 1
ATOM 4372 C C . ALA B 1 157 ? -1.734 17.953 -11.438 1 98.69 157 ALA B C 1
ATOM 4374 O O . ALA B 1 157 ? -1.441 18.234 -12.594 1 98.69 157 ALA B O 1
ATOM 4375 N N . CYS B 1 158 ? -1.125 16.984 -10.766 1 98.5 158 CYS B N 1
ATOM 4376 C CA . CYS B 1 158 ? 0.016 16.266 -11.32 1 98.5 158 CYS B CA 1
ATOM 4377 C C . CYS B 1 158 ? -0.411 15.391 -12.492 1 98.5 158 CYS B C 1
ATOM 4379 O O . CYS B 1 158 ? 0.43 14.922 -13.258 1 98.5 158 CYS B O 1
ATOM 4381 N N . ASN B 1 159 ? -1.691 15.148 -12.602 1 97.94 159 ASN B N 1
ATOM 4382 C CA . ASN B 1 159 ? -2.219 14.352 -13.703 1 97.94 159 ASN B CA 1
ATOM 4383 C C . ASN B 1 159 ? -2.949 15.219 -14.727 1 97.94 159 ASN B C 1
ATOM 4385 O O . ASN B 1 159 ? -3.775 14.727 -15.492 1 97.94 159 ASN B O 1
ATOM 4389 N N . ASP B 1 160 ? -2.744 16.516 -14.656 1 97.62 160 ASP B N 1
ATOM 4390 C CA . ASP B 1 160 ? -3.279 17.5 -15.586 1 97.62 160 ASP B CA 1
ATOM 4391 C C . ASP B 1 160 ? -4.805 17.484 -15.586 1 97.62 160 ASP B C 1
ATOM 4393 O O . ASP B 1 160 ? -5.434 17.703 -16.625 1 97.62 160 ASP B O 1
ATOM 4397 N N . LEU B 1 161 ? -5.414 17.062 -14.484 1 97.62 161 LEU B N 1
ATOM 4398 C CA . LEU B 1 161 ? -6.852 17.141 -14.258 1 97.62 161 LEU B CA 1
ATOM 4399 C C . LEU B 1 161 ? -7.211 18.453 -13.547 1 97.62 161 LEU B C 1
ATOM 4401 O O . LEU B 1 161 ? -7.688 18.438 -12.406 1 97.62 161 LEU B O 1
ATOM 4405 N N . LEU B 1 162 ? -7.125 19.516 -14.289 1 96.88 162 LEU B N 1
ATOM 4406 C CA . LEU B 1 162 ? -7.07 20.844 -13.695 1 96.88 162 LEU B CA 1
ATOM 4407 C C . LEU B 1 162 ? -8.477 21.391 -13.438 1 96.88 162 LEU B C 1
ATOM 4409 O O . LEU B 1 162 ? -8.648 22.328 -12.664 1 96.88 162 LEU B O 1
ATOM 4413 N N . ASP B 1 163 ? -9.508 20.781 -14.008 1 95.56 163 ASP B N 1
ATOM 4414 C CA . ASP B 1 163 ? -10.859 21.328 -13.906 1 95.56 163 ASP B CA 1
ATOM 4415 C C . ASP B 1 163 ? -11.672 20.578 -12.852 1 95.56 163 ASP B C 1
ATOM 4417 O O . ASP B 1 163 ? -12.812 20.953 -12.562 1 95.56 163 ASP B O 1
ATOM 4421 N N . ILE B 1 164 ? -11.094 19.562 -12.305 1 95.5 164 ILE B N 1
ATOM 4422 C CA . ILE B 1 164 ? -11.805 18.766 -11.312 1 95.5 164 ILE B CA 1
ATOM 4423 C C . ILE B 1 164 ? -11.617 19.359 -9.922 1 95.5 164 ILE B C 1
ATOM 4425 O O . ILE B 1 164 ? -10.492 19.609 -9.492 1 95.5 164 ILE B O 1
ATOM 4429 N N . TRP B 1 165 ? -12.734 19.594 -9.273 1 95.5 165 TRP B N 1
ATOM 4430 C CA . TRP B 1 165 ? -12.711 20.141 -7.914 1 95.5 165 TRP B CA 1
ATOM 4431 C C . TRP B 1 165 ? -13.883 19.609 -7.094 1 95.5 165 TRP B C 1
ATOM 4433 O O . TRP B 1 165 ? -15.016 19.578 -7.57 1 95.5 165 TRP B O 1
ATOM 4443 N N . PHE B 1 166 ? -13.633 19.203 -5.934 1 96.31 166 PHE B N 1
ATOM 4444 C CA . PHE B 1 166 ? -14.664 18.672 -5.051 1 96.31 166 PHE B CA 1
ATOM 4445 C C . PHE B 1 166 ? -15.219 19.75 -4.141 1 96.31 166 PHE B C 1
ATOM 4447 O O . PHE B 1 166 ? -14.523 20.719 -3.83 1 96.31 166 PHE B O 1
ATOM 4454 N N . THR B 1 167 ? -16.438 19.562 -3.729 1 96.06 167 THR B N 1
ATOM 4455 C CA . THR B 1 167 ? -17.016 20.438 -2.721 1 96.06 167 THR B CA 1
ATOM 4456 C C . THR B 1 167 ? -16.375 20.203 -1.358 1 96.06 167 THR B C 1
ATOM 4458 O O . THR B 1 167 ? -15.734 19.172 -1.144 1 96.06 167 THR B O 1
ATOM 4461 N N . ASP B 1 168 ? -16.609 21.125 -0.439 1 95.81 168 ASP B N 1
ATOM 4462 C CA . ASP B 1 168 ? -16.062 20.969 0.906 1 95.81 168 ASP B CA 1
ATOM 4463 C C . ASP B 1 168 ? -16.578 19.688 1.559 1 95.81 168 ASP B C 1
ATOM 4465 O O . ASP B 1 168 ? -15.82 18.984 2.232 1 95.81 168 ASP B O 1
ATOM 4469 N N . ALA B 1 169 ? -17.828 19.406 1.341 1 97.38 169 ALA B N 1
ATOM 4470 C CA . ALA B 1 169 ? -18.422 18.203 1.922 1 97.38 169 ALA B CA 1
ATOM 4471 C C . ALA B 1 169 ? -17.766 16.938 1.364 1 97.38 169 ALA B C 1
ATOM 4473 O O . ALA B 1 169 ? -17.531 15.969 2.098 1 97.38 169 ALA B O 1
ATOM 4474 N N . GLN B 1 170 ? -17.5 16.953 0.107 1 98 170 GLN B N 1
ATOM 4475 C CA . GLN B 1 170 ? -16.859 15.805 -0.533 1 98 170 GLN B CA 1
ATOM 4476 C C . GLN B 1 170 ? -15.422 15.641 -0.038 1 98 170 GLN B C 1
ATOM 4478 O O . GLN B 1 170 ? -15.008 14.531 0.314 1 98 170 GLN B O 1
ATOM 4483 N N . TYR B 1 171 ? -14.688 16.734 0.067 1 98.25 171 TYR B N 1
ATOM 4484 C CA . TYR B 1 171 ? -13.336 16.688 0.617 1 98.25 171 TYR B CA 1
ATOM 4485 C C . TYR B 1 171 ? -13.344 16.172 2.051 1 98.25 171 TYR B C 1
ATOM 4487 O O . TYR B 1 171 ? -12.484 15.383 2.439 1 98.25 171 TYR B O 1
ATOM 4495 N N . ASP B 1 172 ? -14.328 16.609 2.771 1 98.25 172 ASP B N 1
ATOM 4496 C CA . ASP B 1 172 ? -14.414 16.188 4.164 1 98.25 172 ASP B CA 1
ATOM 4497 C C . ASP B 1 172 ? -14.523 14.664 4.262 1 98.25 172 ASP B C 1
ATOM 4499 O O . ASP B 1 172 ? -13.836 14.039 5.074 1 98.25 172 ASP B O 1
ATOM 4503 N N . ILE B 1 173 ? -15.297 14.109 3.416 1 98.62 173 ILE B N 1
ATOM 4504 C CA . ILE B 1 173 ? -15.523 12.672 3.439 1 98.62 173 ILE B CA 1
ATOM 4505 C C . ILE B 1 173 ? -14.266 11.945 2.969 1 98.62 173 ILE B C 1
ATOM 4507 O O . ILE B 1 173 ? -13.805 11.008 3.623 1 98.62 173 ILE B O 1
ATOM 4511 N N . LEU B 1 174 ? -13.742 12.375 1.856 1 98.69 174 LEU B N 1
ATOM 4512 C CA . LEU B 1 174 ? -12.555 11.727 1.3 1 98.69 174 LEU B CA 1
ATOM 4513 C C . LEU B 1 174 ? -11.398 11.773 2.291 1 98.69 174 LEU B C 1
ATOM 4515 O O . LEU B 1 174 ? -10.734 10.758 2.523 1 98.69 174 LEU B O 1
ATOM 4519 N N . CYS B 1 175 ? -11.219 12.867 2.914 1 98.5 175 CYS B N 1
ATOM 4520 C CA . CYS B 1 175 ? -10.117 13.047 3.848 1 98.5 175 CYS B CA 1
ATOM 4521 C C . CYS B 1 175 ? -10.352 12.258 5.133 1 98.5 175 CYS B C 1
ATOM 4523 O O . CYS B 1 175 ? -9.422 11.695 5.703 1 98.5 175 CYS B O 1
ATOM 4525 N N . GLU B 1 176 ? -11.586 12.258 5.598 1 98.56 176 GLU B N 1
ATOM 4526 C CA . GLU B 1 176 ? -11.914 11.453 6.777 1 98.56 176 GLU B CA 1
ATOM 4527 C C . GLU B 1 176 ? -11.602 9.977 6.543 1 98.56 176 GLU B C 1
ATOM 4529 O O . GLU B 1 176 ? -11.07 9.305 7.43 1 98.56 176 GLU B O 1
ATOM 4534 N N . ILE B 1 177 ? -11.891 9.5 5.367 1 98.38 177 ILE B N 1
ATOM 4535 C CA . ILE B 1 177 ? -11.586 8.117 5.012 1 98.38 177 ILE B CA 1
ATOM 4536 C C . ILE B 1 177 ? -10.086 7.875 5.102 1 98.38 177 ILE B C 1
ATOM 4538 O O . ILE B 1 177 ? -9.641 6.961 5.801 1 98.38 177 ILE B O 1
ATOM 4542 N N . GLY B 1 178 ? -9.367 8.703 4.422 1 98.06 178 GLY B N 1
ATOM 4543 C CA . GLY B 1 178 ? -7.922 8.562 4.406 1 98.06 178 GLY B CA 1
ATOM 4544 C C . GLY B 1 178 ? -7.293 8.695 5.781 1 98.06 178 GLY B C 1
ATOM 4545 O O . GLY B 1 178 ? -6.496 7.844 6.191 1 98.06 178 GLY B O 1
ATOM 4546 N N . ASP B 1 179 ? -7.676 9.672 6.504 1 98.19 179 ASP B N 1
ATOM 4547 C CA . ASP B 1 179 ? -7.094 9.969 7.809 1 98.19 179 ASP B CA 1
ATOM 4548 C C . ASP B 1 179 ? -7.43 8.883 8.828 1 98.19 179 ASP B C 1
ATOM 4550 O O . ASP B 1 179 ? -6.586 8.508 9.641 1 98.19 179 ASP B O 1
ATOM 4554 N N . THR B 1 180 ? -8.656 8.422 8.789 1 97.94 180 THR B N 1
ATOM 4555 C CA . THR B 1 180 ? -9.062 7.375 9.719 1 97.94 180 THR B CA 1
ATOM 4556 C C . THR B 1 180 ? -8.234 6.113 9.5 1 97.94 180 THR B C 1
ATOM 4558 O O . THR B 1 180 ? -7.719 5.531 10.461 1 97.94 180 THR B O 1
ATOM 4561 N N . MET B 1 181 ? -8.109 5.75 8.273 1 96.88 181 MET B N 1
ATOM 4562 C CA . MET B 1 181 ? -7.344 4.543 7.969 1 96.88 181 MET B CA 1
ATOM 4563 C C . MET B 1 181 ? -5.871 4.742 8.305 1 96.88 181 MET B C 1
ATOM 4565 O O . MET B 1 181 ? -5.25 3.877 8.93 1 96.88 181 MET B O 1
ATOM 4569 N N . TYR B 1 182 ? -5.344 5.879 7.918 1 96.75 182 TYR B N 1
ATOM 4570 C CA . TYR B 1 182 ? -3.951 6.188 8.219 1 96.75 182 TYR B CA 1
ATOM 4571 C C . TYR B 1 182 ? -3.693 6.137 9.719 1 96.75 182 TYR B C 1
ATOM 4573 O O . TYR B 1 182 ? -2.758 5.473 10.172 1 96.75 182 TYR B O 1
ATOM 4581 N N . ASP B 1 183 ? -4.496 6.797 10.492 1 96.69 183 ASP B N 1
ATOM 4582 C CA . ASP B 1 183 ? -4.289 6.93 11.93 1 96.69 183 ASP B CA 1
ATOM 4583 C C . ASP B 1 183 ? -4.469 5.586 12.641 1 96.69 183 ASP B C 1
ATOM 4585 O O . ASP B 1 183 ? -3.834 5.328 13.664 1 96.69 183 ASP B O 1
ATOM 4589 N N . ALA B 1 184 ? -5.348 4.773 12.062 1 95.31 184 ALA B N 1
ATOM 4590 C CA . ALA B 1 184 ? -5.535 3.451 12.648 1 95.31 184 ALA B CA 1
ATOM 4591 C C . ALA B 1 184 ? -4.254 2.623 12.555 1 95.31 184 ALA B C 1
ATOM 4593 O O . ALA B 1 184 ? -3.861 1.965 13.516 1 95.31 184 ALA B O 1
ATOM 4594 N N . VAL B 1 185 ? -3.666 2.758 11.438 1 92.69 185 VAL B N 1
ATOM 4595 C CA . VAL B 1 185 ? -2.455 1.979 11.211 1 92.69 185 VAL B CA 1
ATOM 4596 C C . VAL B 1 185 ? -1.279 2.619 11.945 1 92.69 185 VAL B C 1
ATOM 4598 O O . VAL B 1 185 ? -0.444 1.918 12.516 1 92.69 185 VAL B O 1
ATOM 4601 N N . ALA B 1 186 ? -1.234 3.941 11.961 1 93.31 186 ALA B N 1
ATOM 4602 C CA . ALA B 1 186 ? -0.126 4.691 12.539 1 93.31 186 ALA B CA 1
ATOM 4603 C C . ALA B 1 186 ? -0.344 4.918 14.039 1 93.31 186 ALA B C 1
ATOM 4605 O O . ALA B 1 186 ? 0.346 5.734 14.656 1 93.31 186 ALA B O 1
ATOM 4606 N N . PHE B 1 187 ? -1.241 4.207 14.594 1 94.06 187 PHE B N 1
ATOM 4607 C CA . PHE B 1 187 ? -1.662 4.445 15.969 1 94.06 187 PHE B CA 1
ATOM 4608 C C . PHE B 1 187 ? -0.461 4.461 16.906 1 94.06 187 PHE B C 1
ATOM 4610 O O . PHE B 1 187 ? -0.234 5.445 17.609 1 94.06 187 PHE B O 1
ATOM 4617 N N . TYR B 1 188 ? 0.33 3.51 16.891 1 91.56 188 TYR B N 1
ATOM 4618 C CA . TYR B 1 188 ? 1.42 3.396 17.844 1 91.56 188 TYR B CA 1
ATOM 4619 C C . TYR B 1 188 ? 2.584 4.301 17.469 1 91.56 188 TYR B C 1
ATOM 4621 O O . TYR B 1 188 ? 3.305 4.797 18.344 1 91.56 188 TYR B O 1
ATOM 4629 N N . LYS B 1 189 ? 2.756 4.531 16.172 1 91.19 189 LYS B N 1
ATOM 4630 C CA . LYS B 1 189 ? 3.711 5.551 15.758 1 91.19 189 LYS B CA 1
ATOM 4631 C C . LYS B 1 189 ? 3.346 6.914 16.328 1 91.19 189 LYS B C 1
ATOM 4633 O O . LYS B 1 189 ? 4.191 7.598 16.922 1 91.19 189 LYS B O 1
ATOM 4638 N N . HIS B 1 190 ? 2.111 7.277 16.188 1 94.31 190 HIS B N 1
ATOM 4639 C CA . HIS B 1 190 ? 1.638 8.57 16.672 1 94.31 190 HIS B CA 1
ATOM 4640 C C . HIS B 1 190 ? 1.752 8.672 18.188 1 94.31 190 HIS B C 1
ATOM 4642 O O . HIS B 1 190 ? 2.104 9.727 18.719 1 94.31 190 HIS B O 1
ATOM 4648 N N . ARG B 1 191 ? 1.467 7.586 18.812 1 94.38 191 ARG B N 1
ATOM 4649 C CA . ARG B 1 191 ? 1.562 7.586 20.266 1 94.38 191 ARG B CA 1
ATOM 4650 C C . ARG B 1 191 ? 3.012 7.723 20.719 1 94.38 191 ARG B C 1
ATOM 4652 O O . ARG B 1 191 ? 3.297 8.406 21.703 1 94.38 191 ARG B O 1
ATOM 4659 N N . SER B 1 192 ? 3.9 7.102 19.984 1 91.44 192 SER B N 1
ATOM 4660 C CA . SER B 1 192 ? 5.32 7.219 20.297 1 91.44 192 SER B CA 1
ATOM 4661 C C . SER B 1 192 ? 5.805 8.656 20.141 1 91.44 192 SER B C 1
ATOM 4663 O O . SER B 1 192 ? 6.719 9.094 20.844 1 91.44 192 SER B O 1
ATOM 4665 N N . GLU B 1 193 ? 5.195 9.359 19.266 1 92.12 193 GLU B N 1
ATOM 4666 C CA . GLU B 1 193 ? 5.566 10.742 18.953 1 92.12 193 GLU B CA 1
ATOM 4667 C C . GLU B 1 193 ? 4.863 11.719 19.891 1 92.12 193 GLU B C 1
ATOM 4669 O O . GLU B 1 193 ? 5.152 12.922 19.875 1 92.12 193 GLU B O 1
ATOM 4674 N N . GLY B 1 194 ? 3.971 11.195 20.766 1 93.06 194 GLY B N 1
ATOM 4675 C CA . GLY B 1 194 ? 3.168 12.102 21.578 1 93.06 194 GLY B CA 1
ATOM 4676 C C . GLY B 1 194 ? 2.293 13.023 20.75 1 93.06 194 GLY B C 1
ATOM 4677 O O . GLY B 1 194 ? 2.1 14.188 21.109 1 93.06 194 GLY B O 1
ATOM 4678 N N . GLU B 1 195 ? 1.752 12.484 19.672 1 94.62 195 GLU B N 1
ATOM 4679 C CA . GLU B 1 195 ? 1.028 13.273 18.688 1 94.62 195 GLU B CA 1
ATOM 4680 C C . GLU B 1 195 ? -0.267 13.836 19.266 1 94.62 195 GLU B C 1
ATOM 4682 O O . GLU B 1 195 ? -0.944 13.164 20.047 1 94.62 195 GLU B O 1
ATOM 4687 N N . THR B 1 196 ? -0.573 15.008 18.859 1 95.69 196 THR B N 1
ATOM 4688 C CA . THR B 1 196 ? -1.861 15.602 19.203 1 95.69 196 THR B CA 1
ATOM 4689 C C . THR B 1 196 ? -2.883 15.352 18.094 1 95.69 196 THR B C 1
ATOM 4691 O O . THR B 1 196 ? -4.09 15.43 18.328 1 95.69 196 THR B O 1
ATOM 4694 N N . ASN B 1 197 ? -2.355 15.078 16.938 1 96.88 197 ASN B N 1
ATOM 4695 C CA . ASN B 1 197 ? -3.205 14.953 15.758 1 96.88 197 ASN B CA 1
ATOM 4696 C C . ASN B 1 197 ? -3.334 13.508 15.305 1 96.88 197 ASN B C 1
ATOM 4698 O O . ASN B 1 197 ? -2.891 13.148 14.211 1 96.88 197 ASN B O 1
ATOM 4702 N N . SER B 1 198 ? -4 12.766 16.062 1 96.81 198 SER B N 1
ATOM 4703 C CA . SER B 1 198 ? -4.34 11.391 15.734 1 96.81 198 SER B CA 1
ATOM 4704 C C . SER B 1 198 ? -5.801 11.086 16.047 1 96.81 198 SER B C 1
ATOM 4706 O O . SER B 1 198 ? -6.281 11.398 17.141 1 96.81 198 SER B O 1
ATOM 4708 N N . THR B 1 199 ? -6.426 10.453 15.148 1 97.56 199 THR B N 1
ATOM 4709 C CA . THR B 1 199 ? -7.855 10.211 15.273 1 97.56 199 THR B CA 1
ATOM 4710 C C . THR B 1 199 ? -8.172 9.453 16.562 1 97.56 199 THR B C 1
ATOM 4712 O O . THR B 1 199 ? -9.086 9.82 17.297 1 97.56 199 THR B O 1
ATOM 4715 N N . PHE B 1 200 ? -7.371 8.617 16.938 1 96 200 PHE B N 1
ATOM 4716 C CA . PHE B 1 200 ? -7.727 7.715 18.016 1 96 200 PHE B CA 1
ATOM 4717 C C . PHE B 1 200 ? -7.121 8.188 19.344 1 96 200 PHE B C 1
ATOM 4719 O O . PHE B 1 200 ? -7.18 7.477 20.344 1 96 200 PHE B O 1
ATOM 4726 N N . ALA B 1 201 ? -6.512 9.312 19.281 1 95.5 201 ALA B N 1
ATOM 4727 C CA . ALA B 1 201 ? -6.266 10.039 20.516 1 95.5 201 ALA B CA 1
ATOM 4728 C C . ALA B 1 201 ? -7.57 10.539 21.141 1 95.5 201 ALA B C 1
ATOM 4730 O O . ALA B 1 201 ? -7.641 10.773 22.344 1 95.5 201 ALA B O 1
ATOM 4731 N N . TYR B 1 202 ? -8.562 10.625 20.297 1 96.06 202 TYR B N 1
ATOM 4732 C CA . TYR B 1 202 ? -9.82 11.227 20.734 1 96.06 202 TYR B CA 1
ATOM 4733 C C . TYR B 1 202 ? -10.984 10.266 20.547 1 96.06 202 TYR B C 1
ATOM 4735 O O . TYR B 1 202 ? -11.938 10.273 21.328 1 96.06 202 TYR B O 1
ATOM 4743 N N . MET B 1 203 ? -10.891 9.492 19.562 1 94.69 203 MET B N 1
ATOM 4744 C CA . MET B 1 203 ? -11.875 8.43 19.391 1 94.69 203 MET B CA 1
ATOM 4745 C C . MET B 1 203 ? -11.516 7.207 20.219 1 94.69 203 MET B C 1
ATOM 4747 O O . MET B 1 203 ? -10.344 6.984 20.531 1 94.69 203 MET B O 1
ATOM 4751 N N . PRO B 1 204 ? -12.586 6.43 20.562 1 91.69 204 PRO B N 1
ATOM 4752 C CA . PRO B 1 204 ? -12.266 5.238 21.359 1 91.69 204 PRO B CA 1
ATOM 4753 C C . PRO B 1 204 ? -11.312 4.293 20.641 1 91.69 204 PRO B C 1
ATOM 4755 O O . PRO B 1 204 ? -11.547 3.918 19.5 1 91.69 204 PRO B O 1
ATOM 4758 N N . GLU B 1 205 ? -10.32 3.912 21.375 1 88.38 205 GLU B N 1
ATOM 4759 C CA . GLU B 1 205 ? -9.281 3.062 20.797 1 88.38 205 GLU B CA 1
ATOM 4760 C C . GLU B 1 205 ? -9.844 1.716 20.359 1 88.38 205 GLU B C 1
ATOM 4762 O O . GLU B 1 205 ? -9.367 1.126 19.375 1 88.38 205 GLU B O 1
ATOM 4767 N N . ASP B 1 206 ? -10.828 1.272 21.047 1 89.94 206 ASP B N 1
ATOM 4768 C CA . ASP B 1 206 ? -11.398 -0.035 20.734 1 89.94 206 ASP B CA 1
ATOM 4769 C C . ASP B 1 206 ? -12.25 0.023 19.469 1 89.94 206 ASP B C 1
ATOM 4771 O O . ASP B 1 206 ? -12.68 -1.013 18.953 1 89.94 206 ASP B O 1
ATOM 4775 N N . HIS B 1 207 ? -12.398 1.221 18.906 1 92.62 207 HIS B N 1
ATOM 4776 C CA . HIS B 1 207 ? -13.125 1.378 17.656 1 92.62 207 HIS B CA 1
ATOM 4777 C C . HIS B 1 207 ? -12.172 1.393 16.453 1 92.62 207 HIS B C 1
ATOM 4779 O O . HIS B 1 207 ? -12.609 1.401 15.305 1 92.62 207 HIS B O 1
ATOM 4785 N N . ARG B 1 208 ? -11 1.323 16.766 1 93.25 208 ARG B N 1
ATOM 4786 C CA . ARG B 1 208 ? -9.969 1.51 15.75 1 93.25 208 ARG B CA 1
ATOM 4787 C C . ARG B 1 208 ? -10.148 0.53 14.602 1 93.25 208 ARG B C 1
ATOM 4789 O O . ARG B 1 208 ? -10.141 0.929 13.43 1 93.25 208 ARG B O 1
ATOM 4796 N N . ILE B 1 209 ? -10.406 -0.676 14.891 1 92.12 209 ILE B N 1
ATOM 4797 C CA . ILE B 1 209 ? -10.531 -1.727 13.891 1 92.12 209 ILE B CA 1
ATOM 4798 C C . ILE B 1 209 ? -11.82 -1.534 13.102 1 92.12 209 ILE B C 1
ATOM 4800 O O . ILE B 1 209 ? -11.812 -1.562 11.867 1 92.12 209 ILE B O 1
ATOM 4804 N N . ASP B 1 210 ? -12.844 -1.268 13.812 1 93.31 210 ASP B N 1
ATOM 4805 C CA . ASP B 1 210 ? -14.141 -1.064 13.172 1 93.31 210 ASP B CA 1
ATOM 4806 C C . ASP B 1 210 ? -14.125 0.178 12.281 1 93.31 210 ASP B C 1
ATOM 4808 O O . ASP B 1 210 ? -14.719 0.18 11.195 1 93.31 210 ASP B O 1
ATOM 4812 N N . ALA B 1 211 ? -13.508 1.183 12.812 1 95.69 211 ALA B N 1
ATOM 4813 C CA . ALA B 1 211 ? -13.422 2.428 12.047 1 95.69 211 ALA B CA 1
ATOM 4814 C C . ALA B 1 211 ? -12.633 2.232 10.766 1 95.69 211 ALA B C 1
ATOM 4816 O O . ALA B 1 211 ? -13.016 2.734 9.703 1 95.69 211 ALA B O 1
ATOM 4817 N N . PHE B 1 212 ? -11.57 1.481 10.875 1 95 212 PHE B N 1
ATOM 4818 C CA . PHE B 1 212 ? -10.789 1.168 9.688 1 95 212 PHE B CA 1
ATOM 4819 C C . PHE B 1 212 ? -11.625 0.388 8.68 1 95 212 PHE B C 1
ATOM 4821 O O . PHE B 1 212 ? -11.633 0.712 7.492 1 95 212 PHE B O 1
ATOM 4828 N N . HIS B 1 213 ? -12.281 -0.578 9.172 1 93.5 213 HIS B N 1
ATOM 4829 C CA . HIS B 1 213 ? -13.102 -1.419 8.312 1 93.5 213 HIS B CA 1
ATOM 4830 C C . HIS B 1 213 ? -14.156 -0.592 7.578 1 93.5 213 HIS B C 1
ATOM 4832 O O . HIS B 1 213 ? -14.32 -0.729 6.367 1 93.5 213 HIS B O 1
ATOM 4838 N N . ARG B 1 214 ? -14.781 0.213 8.281 1 94.06 214 ARG B N 1
ATOM 4839 C CA . ARG B 1 214 ? -15.852 1.033 7.723 1 94.06 214 ARG B CA 1
ATOM 4840 C C . ARG B 1 214 ? -15.305 2.018 6.691 1 94.06 214 ARG B C 1
ATOM 4842 O O . ARG B 1 214 ? -15.891 2.186 5.617 1 94.06 214 ARG B O 1
ATOM 4849 N N . ALA B 1 215 ? -14.266 2.643 7.059 1 96.62 215 ALA B N 1
ATOM 4850 C CA . ALA B 1 215 ? -13.648 3.584 6.129 1 96.62 215 ALA B CA 1
ATOM 4851 C C . ALA B 1 215 ? -13.211 2.881 4.844 1 96.62 215 ALA B C 1
ATOM 4853 O O . ALA B 1 215 ? -13.438 3.391 3.744 1 96.62 215 ALA B O 1
ATOM 4854 N N . ARG B 1 216 ? -12.625 1.729 4.965 1 95.31 216 ARG B N 1
ATOM 4855 C CA . ARG B 1 216 ? -12.195 0.964 3.801 1 95.31 216 ARG B CA 1
ATOM 4856 C C . ARG B 1 216 ? -13.383 0.531 2.953 1 95.31 216 ARG B C 1
ATOM 4858 O O . ARG B 1 216 ? -13.32 0.549 1.722 1 95.31 216 ARG B O 1
ATOM 4865 N N . GLN B 1 217 ? -14.445 0.168 3.615 1 94.25 217 GLN B N 1
ATOM 4866 C CA . GLN B 1 217 ? -15.648 -0.218 2.893 1 94.25 217 GLN B CA 1
ATOM 4867 C C . GLN B 1 217 ? -16.203 0.953 2.088 1 94.25 217 GLN B C 1
ATOM 4869 O O . GLN B 1 217 ? -16.578 0.793 0.922 1 94.25 217 GLN B O 1
ATOM 4874 N N . VAL B 1 218 ? -16.25 2.057 2.699 1 96.62 218 VAL B N 1
ATOM 4875 C CA . VAL B 1 218 ? -16.766 3.24 2.014 1 96.62 218 VAL B CA 1
ATOM 4876 C C . VAL B 1 218 ? -15.828 3.611 0.864 1 96.62 218 VAL B C 1
ATOM 4878 O O . VAL B 1 218 ? -16.281 4.047 -0.197 1 96.62 218 VAL B O 1
ATOM 4881 N N . LEU B 1 219 ? -14.57 3.445 1.059 1 97.31 219 LEU B N 1
ATOM 4882 C CA . LEU B 1 219 ? -13.602 3.715 0.005 1 97.31 219 LEU B CA 1
ATOM 4883 C C . LEU B 1 219 ? -13.844 2.822 -1.205 1 97.31 219 LEU B C 1
ATOM 4885 O O . LEU B 1 219 ? -13.828 3.293 -2.344 1 97.31 219 LEU B O 1
ATOM 4889 N N . TRP B 1 220 ? -14.023 1.558 -0.963 1 96.69 220 TRP B N 1
ATOM 4890 C CA . TRP B 1 220 ? -14.281 0.644 -2.07 1 96.69 220 TRP B CA 1
ATOM 4891 C C . TRP B 1 220 ? -15.586 1.001 -2.777 1 96.69 220 TRP B C 1
ATOM 4893 O O . TRP B 1 220 ? -15.695 0.879 -4 1 96.69 220 TRP B O 1
ATOM 4903 N N . ALA B 1 221 ? -16.578 1.451 -2.014 1 96.94 221 ALA B N 1
ATOM 4904 C CA . ALA B 1 221 ? -17.828 1.91 -2.613 1 96.94 221 ALA B CA 1
ATOM 4905 C C . ALA B 1 221 ? -17.594 3.113 -3.523 1 96.94 221 ALA B C 1
ATOM 4907 O O . ALA B 1 221 ? -18.094 3.158 -4.648 1 96.94 221 ALA B O 1
ATOM 4908 N N . ILE B 1 222 ? -16.812 4.016 -3.039 1 97.69 222 ILE B N 1
ATOM 4909 C CA . ILE B 1 222 ? -16.531 5.223 -3.803 1 97.69 222 ILE B CA 1
ATOM 4910 C C . ILE B 1 222 ? -15.68 4.867 -5.023 1 97.69 222 ILE B C 1
ATOM 4912 O O . ILE B 1 222 ? -15.922 5.371 -6.121 1 97.69 222 ILE B O 1
ATOM 4916 N N . ASP B 1 223 ? -14.711 4.016 -4.852 1 97.44 223 ASP B N 1
ATOM 4917 C CA . ASP B 1 223 ? -13.836 3.58 -5.938 1 97.44 223 ASP B CA 1
ATOM 4918 C C . ASP B 1 223 ? -14.641 2.99 -7.09 1 97.44 223 ASP B C 1
ATOM 4920 O O . ASP B 1 223 ? -14.43 3.35 -8.25 1 97.44 223 ASP B O 1
ATOM 4924 N N . LEU B 1 224 ? -15.547 2.188 -6.715 1 97.12 224 LEU B N 1
ATOM 4925 C CA . LEU B 1 224 ? -16.391 1.566 -7.73 1 97.12 224 LEU B CA 1
ATOM 4926 C C . LEU B 1 224 ? -17.312 2.594 -8.375 1 97.12 224 LEU B C 1
ATOM 4928 O O . LEU B 1 224 ? -17.453 2.633 -9.594 1 97.12 224 LEU B O 1
ATOM 4932 N N . ALA B 1 225 ? -17.922 3.4 -7.539 1 96.94 225 ALA B N 1
ATOM 4933 C CA . ALA B 1 225 ? -18.922 4.348 -8.023 1 96.94 225 ALA B CA 1
ATOM 4934 C C . ALA B 1 225 ? -18.297 5.398 -8.938 1 96.94 225 ALA B C 1
ATOM 4936 O O . ALA B 1 225 ? -18.938 5.922 -9.836 1 96.94 225 ALA B O 1
ATOM 4937 N N . MET B 1 226 ? -17.016 5.637 -8.711 1 96.25 226 MET B N 1
ATOM 4938 C CA . MET B 1 226 ? -16.344 6.672 -9.484 1 96.25 226 MET B CA 1
ATOM 4939 C C . MET B 1 226 ? -15.688 6.082 -10.727 1 96.25 226 MET B C 1
ATOM 4941 O O . MET B 1 226 ? -15.117 6.812 -11.539 1 96.25 226 MET B O 1
ATOM 4945 N N . ALA B 1 227 ? -15.773 4.805 -10.875 1 95.12 227 ALA B N 1
ATOM 4946 C CA . ALA B 1 227 ? -15.117 4.18 -12.016 1 95.12 227 ALA B CA 1
ATOM 4947 C C . ALA B 1 227 ? -15.586 4.801 -13.328 1 95.12 227 ALA B C 1
ATOM 4949 O O . ALA B 1 227 ? -16.797 4.887 -13.586 1 95.12 227 ALA B O 1
ATOM 4950 N N . GLY B 1 228 ? -14.586 5.344 -14.094 1 91.56 228 GLY B N 1
ATOM 4951 C CA . GLY B 1 228 ? -14.906 5.945 -15.375 1 91.56 228 GLY B CA 1
ATOM 4952 C C . GLY B 1 228 ? -15.078 7.453 -15.305 1 91.56 228 GLY B C 1
ATOM 4953 O O . GLY B 1 228 ? -15.164 8.125 -16.344 1 91.56 228 GLY B O 1
ATOM 4954 N N . ILE B 1 229 ? -15.102 7.941 -14.094 1 93.44 229 ILE B N 1
ATOM 4955 C CA . ILE B 1 229 ? -15.234 9.383 -13.898 1 93.44 229 ILE B CA 1
ATOM 4956 C C . ILE B 1 229 ? -13.844 10.016 -13.812 1 93.44 229 ILE B C 1
ATOM 4958 O O . ILE B 1 229 ? -12.945 9.477 -13.164 1 93.44 229 ILE B O 1
ATOM 4962 N N . PRO B 1 230 ? -13.734 11.164 -14.508 1 91.81 230 PRO B N 1
ATOM 4963 C CA . PRO B 1 230 ? -12.438 11.836 -14.391 1 91.81 230 PRO B CA 1
ATOM 4964 C C . PRO B 1 230 ? -12.031 12.102 -12.945 1 91.81 230 PRO B C 1
ATOM 4966 O O . PRO B 1 230 ? -12.859 12.539 -12.141 1 91.81 230 PRO B O 1
ATOM 4969 N N . GLY B 1 231 ? -10.859 11.781 -12.625 1 94.31 231 GLY B N 1
ATOM 4970 C CA . GLY B 1 231 ? -10.344 11.992 -11.281 1 94.31 231 GLY B CA 1
ATOM 4971 C C . GLY B 1 231 ? -10.406 10.75 -10.414 1 94.31 231 GLY B C 1
ATOM 4972 O O . GLY B 1 231 ? -9.742 10.68 -9.375 1 94.31 231 GLY B O 1
ATOM 4973 N N . HIS B 1 232 ? -11.18 9.766 -10.797 1 94.88 232 HIS B N 1
ATOM 4974 C CA . HIS B 1 232 ? -11.359 8.516 -10.062 1 94.88 232 HIS B CA 1
ATOM 4975 C C . HIS B 1 232 ? -10.016 7.93 -9.633 1 94.88 232 HIS B C 1
ATOM 4977 O O . HIS B 1 232 ? -9.742 7.789 -8.438 1 94.88 232 HIS B O 1
ATOM 4983 N N . LEU B 1 233 ? -9.211 7.73 -10.594 1 97.56 233 LEU B N 1
ATOM 4984 C CA . LEU B 1 233 ? -7.973 7 -10.336 1 97.56 233 LEU B CA 1
ATOM 4985 C C . LEU B 1 233 ? -7.027 7.82 -9.469 1 97.56 233 LEU B C 1
ATOM 4987 O O . LEU B 1 233 ? -6.469 7.305 -8.492 1 97.56 233 LEU B O 1
ATOM 4991 N N . ALA B 1 234 ? -6.914 9.109 -9.727 1 97.75 234 ALA B N 1
ATOM 4992 C CA . ALA B 1 234 ? -6.008 9.953 -8.953 1 97.75 234 ALA B CA 1
ATOM 4993 C C . ALA B 1 234 ? -6.426 10.008 -7.484 1 97.75 234 ALA B C 1
ATOM 4995 O O . ALA B 1 234 ? -5.598 9.812 -6.59 1 97.75 234 ALA B O 1
ATOM 4996 N N . VAL B 1 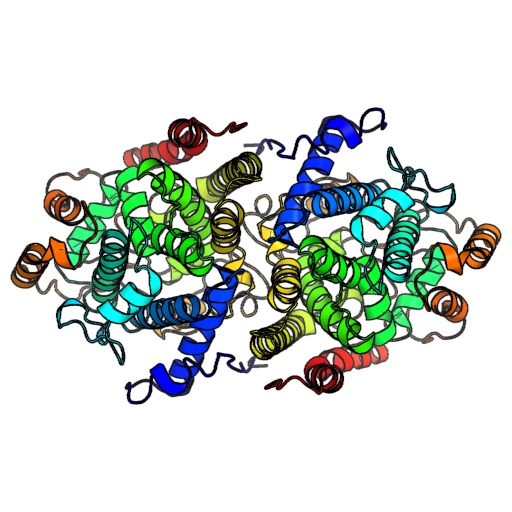235 ? -7.695 10.141 -7.262 1 97.94 235 VAL B N 1
ATOM 4997 C CA . VAL B 1 235 ? -8.211 10.367 -5.914 1 97.94 235 VAL B CA 1
ATOM 4998 C C . VAL B 1 235 ? -8.195 9.055 -5.129 1 97.94 235 VAL B C 1
ATOM 5000 O O . VAL B 1 235 ? -7.699 9.008 -4.004 1 97.94 235 VAL B O 1
ATOM 5003 N N . THR B 1 236 ? -8.688 8.023 -5.707 1 97.88 236 THR B N 1
ATOM 5004 C CA . THR B 1 236 ? -8.82 6.781 -4.961 1 97.88 236 THR B CA 1
ATOM 5005 C C . THR B 1 236 ? -7.469 6.09 -4.809 1 97.88 236 THR B C 1
ATOM 5007 O O . THR B 1 236 ? -7.223 5.41 -3.807 1 97.88 236 THR B O 1
ATOM 5010 N N . ASN B 1 237 ? -6.602 6.254 -5.781 1 97.62 237 ASN B N 1
ATOM 5011 C CA . ASN B 1 237 ? -5.25 5.742 -5.594 1 97.62 237 ASN B CA 1
ATOM 5012 C C . ASN B 1 237 ? -4.555 6.406 -4.41 1 97.62 237 ASN B C 1
ATOM 5014 O O . ASN B 1 237 ? -3.852 5.746 -3.645 1 97.62 237 ASN B O 1
ATOM 5018 N N . PHE B 1 238 ? -4.734 7.707 -4.25 1 98.12 238 PHE B N 1
ATOM 5019 C CA . PHE B 1 238 ? -4.184 8.398 -3.088 1 98.12 238 PHE B CA 1
ATOM 5020 C C . PHE B 1 238 ? -4.746 7.812 -1.797 1 98.12 238 PHE B C 1
ATOM 5022 O O . PHE B 1 238 ? -3.992 7.426 -0.903 1 98.12 238 PHE B O 1
ATOM 5029 N N . LEU B 1 239 ? -6.02 7.688 -1.738 1 97.88 239 LEU B N 1
ATOM 5030 C CA . LEU B 1 239 ? -6.652 7.254 -0.498 1 97.88 239 LEU B CA 1
ATOM 5031 C C . LEU B 1 239 ? -6.23 5.832 -0.142 1 97.88 239 LEU B C 1
ATOM 5033 O O . LEU B 1 239 ? -6.012 5.52 1.03 1 97.88 239 LEU B O 1
ATOM 5037 N N . ARG B 1 240 ? -6.105 5.004 -1.087 1 95.81 240 ARG B N 1
ATOM 5038 C CA . ARG B 1 240 ? -5.707 3.619 -0.851 1 95.81 240 ARG B CA 1
ATOM 5039 C C . ARG B 1 240 ? -4.262 3.539 -0.368 1 95.81 240 ARG B C 1
ATOM 5041 O O . ARG B 1 240 ? -3.951 2.785 0.555 1 95.81 240 ARG B O 1
ATOM 5048 N N . SER B 1 241 ? -3.475 4.324 -0.976 1 95.62 241 SER B N 1
ATOM 5049 C CA . SER B 1 241 ? -2.066 4.312 -0.599 1 95.62 241 SER B CA 1
ATOM 5050 C C . SER B 1 241 ? -1.854 4.953 0.768 1 95.62 241 SER B C 1
ATOM 5052 O O . SER B 1 241 ? -1.135 4.41 1.609 1 95.62 241 SER B O 1
ATOM 5054 N N . PHE B 1 242 ? -2.49 6.031 0.96 1 95.56 242 PHE B N 1
ATOM 5055 C CA . PHE B 1 242 ? -2.338 6.836 2.166 1 95.56 242 PHE B CA 1
ATOM 5056 C C . PHE B 1 242 ? -2.848 6.082 3.389 1 95.56 242 PHE B C 1
ATOM 5058 O O . PHE B 1 242 ? -2.262 6.172 4.469 1 95.56 242 PHE B O 1
ATOM 5065 N N . GLY B 1 243 ? -3.838 5.227 3.197 1 90.81 243 GLY B N 1
ATOM 5066 C CA . GLY B 1 243 ? -4.543 4.582 4.297 1 90.81 243 GLY B CA 1
ATOM 5067 C C . GLY B 1 243 ? -3.805 3.385 4.859 1 90.81 243 GLY B C 1
ATOM 5068 O O . GLY B 1 243 ? -4.348 2.646 5.684 1 90.81 243 GLY B O 1
ATOM 5069 N N . GLY B 1 244 ? -2.594 3.154 4.398 1 86.25 244 GLY B N 1
ATOM 5070 C CA . GLY B 1 244 ? -1.882 2.018 4.961 1 86.25 244 GLY B CA 1
ATOM 5071 C C . GLY B 1 244 ? -0.648 1.632 4.164 1 86.25 244 GLY B C 1
ATOM 5072 O O . GLY B 1 244 ? 0.47 1.685 4.68 1 86.25 244 GLY B O 1
ATOM 5073 N N . PRO B 1 245 ? -0.867 1.424 2.998 1 89.38 245 PRO B N 1
ATOM 5074 C CA . PRO B 1 245 ? 0.196 0.904 2.135 1 89.38 245 PRO B CA 1
ATOM 5075 C C . PRO B 1 245 ? 1.463 1.754 2.182 1 89.38 245 PRO B C 1
ATOM 5077 O O . PRO B 1 245 ? 2.57 1.224 2.07 1 89.38 245 PRO B O 1
ATOM 5080 N N . ILE B 1 246 ? 1.351 2.969 2.404 1 92.5 246 ILE B N 1
ATOM 5081 C CA . ILE B 1 246 ? 2.512 3.852 2.434 1 92.5 246 ILE B CA 1
ATOM 5082 C C . ILE B 1 246 ? 3.447 3.434 3.566 1 92.5 246 ILE B C 1
ATOM 5084 O O . ILE B 1 246 ? 4.664 3.609 3.471 1 92.5 246 ILE B O 1
ATOM 5088 N N . HIS B 1 247 ? 2.965 2.793 4.598 1 89.5 247 HIS B N 1
ATOM 5089 C CA . HIS B 1 247 ? 3.758 2.393 5.754 1 89.5 247 HIS B CA 1
ATOM 5090 C C . HIS B 1 247 ? 4.676 1.222 5.41 1 89.5 247 HIS B C 1
ATOM 5092 O O . HIS B 1 247 ? 5.695 1.015 6.07 1 89.5 247 HIS B O 1
ATOM 5098 N N . MET B 1 248 ? 4.352 0.549 4.367 1 87.69 248 MET B N 1
ATOM 5099 C CA . MET B 1 248 ? 5.164 -0.585 3.938 1 87.69 248 MET B CA 1
ATOM 5100 C C . MET B 1 248 ? 6.195 -0.153 2.902 1 87.69 248 MET B C 1
ATOM 5102 O O . MET B 1 248 ? 7.301 -0.699 2.855 1 87.69 248 MET B O 1
ATOM 5106 N N . MET B 1 249 ? 5.859 0.822 2.186 1 87.88 249 MET B N 1
ATOM 5107 C CA . MET B 1 249 ? 6.668 1.166 1.021 1 87.88 249 MET B CA 1
ATOM 5108 C C . MET B 1 249 ? 7.785 2.133 1.398 1 87.88 249 MET B C 1
ATOM 5110 O O . MET B 1 249 ? 8.883 2.064 0.848 1 87.88 249 MET B O 1
ATOM 5114 N N . MET B 1 250 ? 7.492 2.939 2.369 1 89.56 250 MET B N 1
ATOM 5115 C CA . MET B 1 250 ? 8.469 3.977 2.697 1 89.56 250 MET B CA 1
ATOM 5116 C C . MET B 1 250 ? 9.375 3.529 3.842 1 89.56 250 MET B C 1
ATOM 5118 O O . MET B 1 250 ? 8.906 2.914 4.801 1 89.56 250 MET B O 1
ATOM 5122 N N . ARG B 1 251 ? 10.586 3.93 3.758 1 84.25 251 ARG B N 1
ATOM 5123 C CA . ARG B 1 251 ? 11.562 3.607 4.789 1 84.25 251 ARG B CA 1
ATOM 5124 C C . ARG B 1 251 ? 11.281 4.383 6.074 1 84.25 251 ARG B C 1
ATOM 5126 O O . ARG B 1 251 ? 11.625 3.928 7.168 1 84.25 251 ARG B O 1
ATOM 5133 N N . ARG B 1 252 ? 10.609 5.445 5.895 1 85.56 252 ARG B N 1
ATOM 5134 C CA . ARG B 1 252 ? 10.32 6.336 7.012 1 85.56 252 ARG B CA 1
ATOM 5135 C C . ARG B 1 252 ? 9.5 5.617 8.078 1 85.56 252 ARG B C 1
ATOM 5137 O O . ARG B 1 252 ? 9.602 5.945 9.266 1 85.56 252 ARG B O 1
ATOM 5144 N N . TYR B 1 253 ? 8.711 4.617 7.785 1 85.19 253 TYR B N 1
ATOM 5145 C CA . TYR B 1 253 ? 7.723 4.066 8.711 1 85.19 253 TYR B CA 1
ATOM 5146 C C . TYR B 1 253 ? 8.227 2.771 9.336 1 85.19 253 TYR B C 1
ATOM 5148 O O . TYR B 1 253 ? 7.473 2.07 10.016 1 85.19 253 TYR B O 1
ATOM 5156 N N . ARG B 1 254 ? 9.461 2.451 9.266 1 81.56 254 ARG B N 1
ATOM 5157 C CA . ARG B 1 254 ? 10.203 1.409 9.977 1 81.56 254 ARG B CA 1
ATOM 5158 C C . ARG B 1 254 ? 9.508 0.058 9.836 1 81.56 254 ARG B C 1
ATOM 5160 O O . ARG B 1 254 ? 9.461 -0.723 10.789 1 81.56 254 ARG B O 1
ATOM 5167 N N . PHE B 1 255 ? 8.82 -0.26 8.781 1 86.31 255 PHE B N 1
ATOM 5168 C CA . PHE B 1 255 ? 8.188 -1.544 8.508 1 86.31 255 PHE B CA 1
ATOM 5169 C C . PHE B 1 255 ? 9.211 -2.674 8.562 1 86.31 255 PHE B C 1
ATOM 5171 O O . PHE B 1 255 ? 8.992 -3.674 9.258 1 86.31 255 PHE B O 1
ATOM 5178 N N . VAL B 1 256 ? 10.297 -2.406 7.969 1 81.62 256 VAL B N 1
ATOM 5179 C CA . VAL B 1 256 ? 11.344 -3.424 7.891 1 81.62 256 VAL B CA 1
ATOM 5180 C C . VAL B 1 256 ? 12.055 -3.539 9.242 1 81.62 256 VAL B C 1
ATOM 5182 O O . VAL B 1 256 ? 12.242 -4.641 9.758 1 81.62 256 VAL B O 1
ATOM 5185 N N . GLU B 1 257 ? 12.273 -2.395 9.812 1 78.25 257 GLU B N 1
ATOM 5186 C CA . GLU B 1 257 ? 13 -2.338 11.078 1 78.25 257 GLU B CA 1
ATOM 5187 C C . GLU B 1 257 ? 12.18 -2.961 12.211 1 78.25 257 GLU B C 1
ATOM 5189 O O . GLU B 1 257 ? 12.734 -3.361 13.234 1 78.25 257 GLU B O 1
ATOM 5194 N N . GLU B 1 258 ? 10.953 -3.129 11.977 1 84.06 258 GLU B N 1
ATOM 5195 C CA . GLU B 1 258 ? 10.07 -3.693 12.992 1 84.06 258 GLU B CA 1
ATOM 5196 C C . GLU B 1 258 ? 9.617 -5.102 12.617 1 84.06 258 GLU B C 1
ATOM 5198 O O . GLU B 1 258 ? 8.453 -5.457 12.812 1 84.06 258 GLU B O 1
ATOM 5203 N N . ASP B 1 259 ? 10.477 -5.809 11.938 1 82.81 259 ASP B N 1
ATOM 5204 C CA . ASP B 1 259 ? 10.312 -7.223 11.617 1 82.81 259 ASP B CA 1
ATOM 5205 C C . ASP B 1 259 ? 9.156 -7.441 10.648 1 82.81 259 ASP B C 1
ATOM 5207 O O . ASP B 1 259 ? 8.367 -8.375 10.812 1 82.81 259 ASP B O 1
ATOM 5211 N N . LEU B 1 260 ? 9.008 -6.555 9.789 1 84.88 260 LEU B N 1
ATOM 5212 C CA . LEU B 1 260 ? 8.016 -6.613 8.719 1 84.88 260 LEU B CA 1
ATOM 5213 C C . LEU B 1 260 ? 6.605 -6.594 9.297 1 84.88 260 LEU B C 1
ATOM 5215 O O . LEU B 1 260 ? 5.738 -7.352 8.852 1 84.88 260 LEU B O 1
ATOM 5219 N N . THR B 1 261 ? 6.48 -5.812 10.352 1 84.94 261 THR B N 1
ATOM 5220 C CA . THR B 1 261 ? 5.184 -5.664 11 1 84.94 261 THR B CA 1
ATOM 5221 C C . THR B 1 261 ? 4.785 -4.191 11.078 1 84.94 261 THR B C 1
ATOM 5223 O O . THR B 1 261 ? 5.637 -3.318 11.242 1 84.94 261 THR B O 1
ATOM 5226 N N . VAL B 1 262 ? 3.568 -3.982 10.781 1 80.38 262 VAL B N 1
ATOM 5227 C CA . VAL B 1 262 ? 3.01 -2.65 10.984 1 80.38 262 VAL B CA 1
ATOM 5228 C C . VAL B 1 262 ? 1.982 -2.691 12.117 1 80.38 262 VAL B C 1
ATOM 5230 O O . VAL B 1 262 ? 1.322 -3.711 12.328 1 80.38 262 VAL B O 1
ATOM 5233 N N . GLY B 1 263 ? 1.965 -1.599 12.914 1 76 263 GLY B N 1
ATOM 5234 C CA . GLY B 1 263 ? 0.975 -1.517 13.977 1 76 263 GLY B CA 1
ATOM 5235 C C . GLY B 1 263 ? 1.437 -2.152 15.273 1 76 263 GLY B C 1
ATOM 5236 O O . GLY B 1 263 ? 0.617 -2.506 16.125 1 76 263 GLY B O 1
ATOM 5237 N N . LYS B 1 264 ? 2.766 -2.273 15.375 1 82.44 264 LYS B N 1
ATOM 5238 C CA . LYS B 1 264 ? 3.336 -2.809 16.609 1 82.44 264 LYS B CA 1
ATOM 5239 C C . LYS B 1 264 ? 3.441 -1.726 17.688 1 82.44 264 LYS B C 1
ATOM 5241 O O . LYS B 1 264 ? 3.805 -0.585 17.391 1 82.44 264 LYS B O 1
ATOM 5246 N N . SER B 1 265 ? 3.133 -2.107 18.891 1 87.5 265 SER B N 1
ATOM 5247 C CA . SER B 1 265 ? 3.213 -1.157 20 1 87.5 265 SER B CA 1
ATOM 5248 C C . SER B 1 265 ? 4.641 -0.657 20.188 1 87.5 265 SER B C 1
ATOM 5250 O O . SER B 1 265 ? 5.594 -1.436 20.109 1 87.5 265 SER B O 1
ATOM 5252 N N . GLU B 1 266 ? 4.77 0.623 20.531 1 90.25 266 GLU B N 1
ATOM 5253 C CA . GLU B 1 266 ? 6.082 1.236 20.703 1 90.25 266 GLU B CA 1
ATOM 5254 C C . GLU B 1 266 ? 6.742 0.764 21.984 1 90.25 266 GLU B C 1
ATOM 5256 O O . GLU B 1 266 ? 6.074 0.586 23.016 1 90.25 266 GLU B O 1
ATOM 5261 N N . THR B 1 267 ? 7.992 0.575 21.891 1 90.44 267 THR B N 1
ATOM 5262 C CA . THR B 1 267 ? 8.82 0.298 23.062 1 90.44 267 THR B CA 1
ATOM 5263 C C . THR B 1 267 ? 9.508 1.569 23.547 1 90.44 267 THR B C 1
ATOM 5265 O O . THR B 1 267 ? 9.43 2.613 22.891 1 90.44 267 THR B O 1
ATOM 5268 N N . GLU B 1 268 ? 10.141 1.477 24.688 1 91.06 268 GLU B N 1
ATOM 5269 C CA . GLU B 1 268 ? 10.93 2.598 25.188 1 91.06 268 GLU B CA 1
ATOM 5270 C C . GLU B 1 268 ? 12.031 2.977 24.188 1 91.06 268 GLU B C 1
ATOM 5272 O O . GLU B 1 268 ? 12.328 4.16 24.016 1 91.06 268 GLU B O 1
ATOM 5277 N N . GLU B 1 269 ? 12.516 2.047 23.547 1 89.12 269 GLU B N 1
ATOM 5278 C CA . GLU B 1 269 ? 13.57 2.287 22.562 1 89.12 269 GLU B CA 1
ATOM 5279 C C . GLU B 1 269 ? 13.039 3.08 21.375 1 89.12 269 GLU B C 1
ATOM 5281 O O . GLU B 1 269 ? 13.688 4.023 20.922 1 89.12 269 GLU B O 1
ATOM 5286 N N . VAL B 1 270 ? 11.898 2.709 20.969 1 88 270 VAL B N 1
ATOM 5287 C CA . VAL B 1 270 ? 11.281 3.402 19.844 1 88 270 VAL B CA 1
ATOM 5288 C C . VAL B 1 270 ? 10.992 4.855 20.219 1 88 270 VAL B C 1
ATOM 5290 O O . VAL B 1 270 ? 11.258 5.77 19.438 1 88 270 VA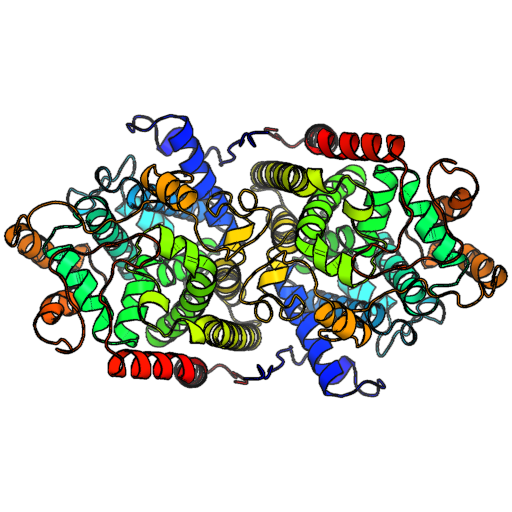L B O 1
ATOM 5293 N N . ILE B 1 271 ? 10.5 5.078 21.391 1 91.5 271 ILE B N 1
ATOM 5294 C CA . ILE B 1 271 ? 10.211 6.422 21.891 1 91.5 271 ILE B CA 1
ATOM 5295 C C . ILE B 1 271 ? 11.492 7.238 21.953 1 91.5 271 ILE B C 1
ATOM 5297 O O . ILE B 1 271 ? 11.531 8.391 21.516 1 91.5 271 ILE B O 1
ATOM 5301 N N . ASN B 1 272 ? 12.516 6.633 22.438 1 90.94 272 ASN B N 1
ATOM 5302 C CA . ASN B 1 272 ? 13.797 7.328 22.547 1 90.94 272 ASN B CA 1
ATOM 5303 C C . ASN B 1 272 ? 14.375 7.656 21.172 1 90.94 272 ASN B C 1
ATOM 5305 O O . ASN B 1 272 ? 14.938 8.734 20.969 1 90.94 272 ASN B O 1
ATOM 5309 N N . GLN B 1 273 ? 14.203 6.777 20.234 1 89.06 273 GLN B N 1
ATOM 5310 C CA . GLN B 1 273 ? 14.648 7.043 18.859 1 89.06 273 GLN B CA 1
ATOM 5311 C C . GLN B 1 273 ? 13.867 8.203 18.25 1 89.06 273 GLN B C 1
ATOM 5313 O O . GLN B 1 273 ? 14.422 8.992 17.484 1 89.06 273 GLN B O 1
ATOM 5318 N N . THR B 1 274 ? 12.648 8.234 18.562 1 88.19 274 THR B N 1
ATOM 5319 C CA . THR B 1 274 ? 11.797 9.32 18.094 1 88.19 274 THR B CA 1
ATOM 5320 C C . THR B 1 274 ? 12.266 10.656 18.641 1 88.19 274 THR B C 1
ATOM 5322 O O . THR B 1 274 ? 12.289 11.664 17.938 1 88.19 274 THR B O 1
ATOM 5325 N N . ARG B 1 275 ? 12.703 10.68 19.906 1 88.25 275 ARG B N 1
ATOM 5326 C CA . ARG B 1 275 ? 13.25 11.883 20.531 1 88.25 275 ARG B CA 1
ATOM 5327 C C . ARG B 1 275 ? 14.508 12.352 19.812 1 88.25 275 ARG B C 1
ATOM 5329 O O . ARG B 1 275 ? 14.789 13.555 19.75 1 88.25 275 ARG B O 1
ATOM 5336 N N . LEU B 1 276 ? 15.109 11.383 19.094 1 88 276 LEU B N 1
ATOM 5337 C CA . LEU B 1 276 ? 16.359 11.672 18.406 1 88 276 LEU B CA 1
ATOM 5338 C C . LEU B 1 276 ? 16.109 11.875 16.922 1 88 276 LEU B C 1
ATOM 5340 O O . LEU B 1 276 ? 17.062 11.867 16.125 1 88 276 LEU B O 1
ATOM 5344 N N . ASN B 1 277 ? 14.891 11.906 16.5 1 83.69 277 ASN B N 1
ATOM 5345 C CA . ASN B 1 277 ? 14.445 12.195 15.141 1 83.69 277 ASN B CA 1
ATOM 5346 C C . ASN B 1 277 ? 14.891 11.117 14.156 1 83.69 277 ASN B C 1
ATOM 5348 O O . ASN B 1 277 ? 15.195 11.414 13 1 83.69 277 ASN B O 1
ATOM 5352 N N . LYS B 1 278 ? 15.109 9.883 14.711 1 84.31 278 LYS B N 1
ATOM 5353 C CA . LYS B 1 278 ? 15.367 8.773 13.789 1 84.31 278 LYS B CA 1
ATOM 5354 C C . LYS B 1 278 ? 14.219 8.609 12.797 1 84.31 278 LYS B C 1
ATOM 5356 O O . LYS B 1 278 ? 13.047 8.719 13.172 1 84.31 278 LYS B O 1
ATOM 5361 N N . LYS B 1 279 ? 14.578 8.445 11.469 1 83.62 279 LYS B N 1
ATOM 5362 C CA . LYS B 1 279 ? 13.641 8.305 10.359 1 83.62 279 LYS B CA 1
ATOM 5363 C C . LYS B 1 279 ? 12.742 9.531 10.242 1 83.62 279 LYS B C 1
ATOM 5365 O O . LYS B 1 279 ? 11.586 9.43 9.82 1 83.62 279 LYS B O 1
ATOM 5370 N N . LEU B 1 280 ? 13.258 10.672 10.828 1 83.94 280 LEU B N 1
ATOM 5371 C CA . LEU B 1 280 ? 12.656 11.992 10.672 1 83.94 280 LEU B CA 1
ATOM 5372 C C . LEU B 1 280 ? 11.352 12.094 11.453 1 83.94 280 LEU B C 1
ATOM 5374 O O . LEU B 1 280 ? 10.438 12.812 11.047 1 83.94 280 LEU B O 1
ATOM 5378 N N . TRP B 1 281 ? 11.25 11.219 12.508 1 83.19 281 TRP B N 1
ATOM 5379 C CA . TRP B 1 281 ? 10.148 11.344 13.453 1 83.19 281 TRP B CA 1
ATOM 5380 C C . TRP B 1 281 ? 10.484 12.359 14.547 1 83.19 281 TRP B C 1
ATOM 5382 O O . TRP B 1 281 ? 11.656 12.617 14.828 1 83.19 281 TRP B O 1
ATOM 5392 N N . ASN B 1 282 ? 9.508 13 15.055 1 85.56 282 ASN B N 1
ATOM 5393 C CA . ASN B 1 282 ? 9.664 13.93 16.172 1 85.56 282 ASN B CA 1
ATOM 5394 C C . ASN B 1 282 ? 8.664 13.641 17.281 1 85.56 282 ASN B C 1
ATOM 5396 O O . ASN B 1 282 ? 7.488 13.391 17.016 1 85.56 282 ASN B O 1
ATOM 5400 N N . ARG B 1 283 ? 9.164 13.711 18.562 1 87.69 283 ARG B N 1
ATOM 5401 C CA . ARG B 1 283 ? 8.273 13.492 19.688 1 87.69 283 ARG B CA 1
ATOM 5402 C C . ARG B 1 283 ? 7.988 14.805 20.422 1 87.69 283 ARG B C 1
ATOM 5404 O O . ARG B 1 283 ? 8.891 15.625 20.609 1 87.69 283 ARG B O 1
ATOM 5411 N N . ILE B 1 284 ? 6.777 14.953 20.781 1 82.25 284 ILE B N 1
ATOM 5412 C CA . ILE B 1 284 ? 6.305 16.094 21.547 1 82.25 284 ILE B CA 1
ATOM 5413 C C . ILE B 1 284 ? 6.078 15.688 23 1 82.25 284 ILE B C 1
ATOM 5415 O O . ILE B 1 284 ? 5.117 14.969 23.297 1 82.25 284 ILE B O 1
ATOM 5419 N N . ASP B 1 285 ? 7.02 16.109 23.922 1 83.75 285 ASP B N 1
ATOM 5420 C CA . ASP B 1 285 ? 6.855 15.828 25.344 1 83.75 285 ASP B CA 1
ATOM 5421 C C . ASP B 1 285 ? 6.316 17.047 26.094 1 83.75 285 ASP B C 1
ATOM 5423 O O . ASP B 1 285 ? 6.652 18.188 25.75 1 83.75 285 ASP B O 1
ATOM 5427 N N . GLY B 1 286 ? 5.316 16.859 26.953 1 72.31 286 GLY B N 1
ATOM 5428 C CA . GLY B 1 286 ? 4.688 17.938 27.703 1 72.31 286 GLY B CA 1
ATOM 5429 C C . GLY B 1 286 ? 5.5 18.375 28.906 1 72.31 286 GLY B C 1
ATOM 5430 O O . GLY B 1 286 ? 4.938 18.844 29.891 1 72.31 286 GLY B O 1
ATOM 5431 N N . ARG B 1 287 ? 6.68 17.906 29.281 1 60.94 287 ARG B N 1
ATOM 5432 C CA . ARG B 1 287 ? 7.336 18.234 30.531 1 60.94 287 ARG B CA 1
ATOM 5433 C C . ARG B 1 287 ? 7.793 19.688 30.562 1 60.94 287 ARG B C 1
ATOM 5435 O O . ARG B 1 287 ? 8.203 20.203 31.594 1 60.94 287 ARG B O 1
ATOM 5442 N N . LYS B 1 288 ? 8.352 20.141 29.531 1 55.81 288 LYS B N 1
ATOM 5443 C CA . LYS B 1 288 ? 9.172 21.312 29.797 1 55.81 288 LYS B CA 1
ATOM 5444 C C . LYS B 1 288 ? 8.328 22.453 30.375 1 55.81 288 LYS B C 1
ATOM 5446 O O . LYS B 1 288 ? 7.098 22.438 30.266 1 55.81 288 LYS B O 1
ATOM 5451 N N . THR B 1 289 ? 9.125 23.594 30.531 1 49.44 289 THR B N 1
ATOM 5452 C CA . THR B 1 289 ? 9.039 24.828 31.297 1 49.44 289 THR B CA 1
ATOM 5453 C C . THR B 1 289 ? 7.848 25.656 30.844 1 49.44 289 THR B C 1
ATOM 5455 O O . THR B 1 289 ? 7.297 25.438 29.766 1 49.44 289 THR B O 1
ATOM 5458 N N . GLY B 1 290 ? 7.594 26.672 31.688 1 51.06 290 GLY B N 1
ATOM 5459 C CA . GLY B 1 290 ? 6.672 27.781 31.844 1 51.06 290 GLY B CA 1
ATOM 5460 C C . GLY B 1 290 ? 6.191 28.359 30.531 1 51.06 290 GLY B C 1
ATOM 5461 O O . GLY B 1 290 ? 6.93 28.359 29.547 1 51.06 290 GLY B O 1
ATOM 5462 N N . ILE B 1 291 ? 4.855 28.219 30.359 1 54.81 291 ILE B N 1
ATOM 5463 C CA . ILE B 1 291 ? 4.043 28.938 29.375 1 54.81 291 ILE B CA 1
ATOM 5464 C C . ILE B 1 291 ? 4.688 30.266 29.047 1 54.81 291 ILE B C 1
ATOM 5466 O O . ILE B 1 291 ? 4.828 31.141 29.906 1 54.81 291 ILE B O 1
ATOM 5470 N N . ALA B 1 292 ? 5.816 30.438 28.281 1 53.97 292 ALA B N 1
ATOM 5471 C CA . ALA B 1 292 ? 6.082 31.797 27.844 1 53.97 292 ALA B CA 1
ATOM 5472 C C . ALA B 1 292 ? 4.863 32.406 27.141 1 53.97 292 ALA B C 1
ATOM 5474 O O . ALA B 1 292 ? 4.332 31.812 26.203 1 53.97 292 ALA B O 1
ATOM 5475 N N . GLU B 1 293 ? 3.836 32.906 27.891 1 55.78 293 GLU B N 1
ATOM 5476 C CA . GLU B 1 293 ? 2.619 33.594 27.453 1 55.78 293 GLU B CA 1
ATOM 5477 C C . GLU B 1 293 ? 2.896 34.531 26.281 1 55.78 293 GLU B C 1
ATOM 5479 O O . GLU B 1 293 ? 3.35 35.656 26.469 1 55.78 293 GLU B O 1
ATOM 5484 N N . ASP B 1 294 ? 3.135 33.938 25.031 1 78.94 294 ASP B N 1
ATOM 5485 C CA . ASP B 1 294 ? 3.361 35 24.047 1 78.94 294 ASP B CA 1
ATOM 5486 C C . ASP B 1 294 ? 2.061 35.375 23.344 1 78.94 294 ASP B C 1
ATOM 5488 O O . ASP B 1 294 ? 1.826 34.969 22.203 1 78.94 294 ASP B O 1
ATOM 5492 N N . ILE B 1 295 ? 1.115 36.031 24.031 1 82 295 ILE B N 1
ATOM 5493 C CA . ILE B 1 295 ? -0.163 36.531 23.531 1 82 295 ILE B CA 1
ATOM 5494 C C . ILE B 1 295 ? 0.072 37.438 22.344 1 82 295 ILE B C 1
ATOM 5496 O O . ILE B 1 295 ? -0.711 37.469 21.391 1 82 295 ILE B O 1
ATOM 5500 N N . GLU B 1 296 ? 1.136 38.062 22.453 1 83.12 296 GLU B N 1
ATOM 5501 C CA . GLU B 1 296 ? 1.455 38.969 21.359 1 83.12 296 GLU B CA 1
ATOM 5502 C C . GLU B 1 296 ? 1.741 38.219 20.078 1 83.12 296 GLU B C 1
ATOM 5504 O O . GLU B 1 296 ? 1.281 38.625 19 1 83.12 296 GLU B O 1
ATOM 5509 N N . HIS B 1 297 ? 2.402 37.219 20.25 1 83.38 297 HIS B N 1
ATOM 5510 C CA . HIS B 1 297 ? 2.688 36.375 19.094 1 83.38 297 HIS B CA 1
ATOM 5511 C C . HIS B 1 297 ? 1.41 35.781 18.516 1 83.38 297 HIS B C 1
ATOM 5513 O O . HIS B 1 297 ? 1.23 35.75 17.297 1 83.38 297 HIS B O 1
ATOM 5519 N N . TYR B 1 298 ? 0.583 35.375 19.328 1 88 298 TYR B N 1
ATOM 5520 C CA . TYR B 1 298 ? -0.708 34.844 18.906 1 88 298 TYR B CA 1
ATOM 5521 C C . TYR B 1 298 ? -1.503 35.906 18.141 1 88 298 TYR B C 1
ATOM 5523 O O . TYR B 1 298 ? -1.982 35.625 17.031 1 88 298 TYR B O 1
ATOM 5531 N N . ASN B 1 299 ? -1.545 37.062 18.75 1 90.19 299 ASN B N 1
ATOM 5532 C CA . ASN B 1 299 ? -2.309 38.125 18.141 1 90.19 299 ASN B CA 1
ATOM 5533 C C . ASN B 1 299 ? -1.732 38.5 16.766 1 90.19 299 ASN B C 1
ATOM 5535 O O . ASN B 1 299 ? -2.48 38.75 15.828 1 90.19 299 ASN B O 1
ATOM 5539 N N . ARG B 1 300 ? -0.526 38.531 16.688 1 87.06 300 ARG B N 1
ATOM 5540 C CA . ARG B 1 300 ? 0.128 38.844 15.43 1 87.06 300 ARG B CA 1
ATOM 5541 C C . ARG B 1 300 ? -0.173 37.781 14.375 1 87.06 300 ARG B C 1
ATOM 5543 O O . ARG B 1 300 ? -0.377 38.094 13.203 1 87.06 300 ARG B O 1
ATOM 5550 N N . SER B 1 301 ? -0.168 36.562 14.82 1 87.94 301 SER B N 1
ATOM 5551 C CA . SER B 1 301 ? -0.488 35.469 13.922 1 87.94 301 SER B CA 1
ATOM 5552 C C . SER B 1 301 ? -1.93 35.562 13.43 1 87.94 301 SER B C 1
ATOM 5554 O O . SER B 1 301 ? -2.201 35.344 12.25 1 87.94 301 SER B O 1
ATOM 5556 N N . MET B 1 302 ? -2.793 35.906 14.312 1 91.31 302 MET B N 1
ATOM 5557 C CA . MET B 1 302 ? -4.211 36.031 13.977 1 91.31 302 MET B CA 1
ATOM 5558 C C . MET B 1 302 ? -4.461 37.156 13 1 91.31 302 MET B C 1
ATOM 5560 O O . MET B 1 302 ? -5.332 37.062 12.133 1 91.31 302 MET B O 1
ATOM 5564 N N . ALA B 1 303 ? -3.721 38.156 13.188 1 91.69 303 ALA B N 1
ATOM 5565 C CA . ALA B 1 303 ? -3.863 39.312 12.312 1 91.69 303 ALA B CA 1
ATOM 5566 C C . ALA B 1 303 ? -3.506 38.938 10.867 1 91.69 303 ALA B C 1
ATOM 5568 O O . ALA B 1 303 ? -3.994 39.562 9.93 1 91.69 303 ALA B O 1
ATOM 5569 N N . ARG B 1 304 ? -2.768 37.875 10.688 1 91.62 304 ARG B N 1
ATOM 5570 C CA . ARG B 1 304 ? -2.33 37.469 9.359 1 91.62 304 ARG B CA 1
ATOM 5571 C C . ARG B 1 304 ? -2.957 36.125 8.977 1 91.62 304 ARG B C 1
ATOM 5573 O O . ARG B 1 304 ? -2.391 35.375 8.18 1 91.62 304 ARG B O 1
ATOM 5580 N N . SER B 1 305 ? -4.059 35.875 9.531 1 92.31 305 SER B N 1
ATOM 5581 C CA . SER B 1 305 ? -4.715 34.562 9.344 1 92.31 305 SER B CA 1
ATOM 5582 C C . SER B 1 305 ? -5.066 34.344 7.875 1 92.31 305 SER B C 1
ATOM 5584 O O . SER B 1 305 ? -4.996 33.219 7.387 1 92.31 305 SER B O 1
ATOM 5586 N N . ASP B 1 306 ? -5.324 35.344 7.121 1 91.06 306 ASP B N 1
ATOM 5587 C CA . ASP B 1 306 ? -5.73 35.219 5.723 1 91.06 306 ASP B CA 1
ATOM 5588 C C . ASP B 1 306 ? -4.562 34.781 4.848 1 91.06 306 ASP B C 1
ATOM 5590 O O . ASP B 1 306 ? -4.762 34.312 3.721 1 91.06 306 ASP B O 1
ATOM 5594 N N . GLU B 1 307 ? -3.436 34.844 5.434 1 89.88 307 GLU B N 1
ATOM 5595 C CA . GLU B 1 307 ? -2.246 34.5 4.672 1 89.88 307 GLU B CA 1
ATOM 5596 C C . GLU B 1 307 ? -1.819 33.062 4.969 1 89.88 307 GLU B C 1
ATOM 5598 O O . GLU B 1 307 ? -1.337 32.344 4.082 1 89.88 307 GLU B O 1
ATOM 5603 N N . PHE B 1 308 ? -2.076 32.656 6.238 1 91.81 308 PHE B N 1
ATOM 5604 C CA . PHE B 1 308 ? -1.371 31.453 6.637 1 91.81 308 PHE B CA 1
ATOM 5605 C C . PHE B 1 308 ? -2.346 30.406 7.184 1 91.81 308 PHE B C 1
ATOM 5607 O O . PHE B 1 308 ? -1.931 29.344 7.645 1 91.81 308 PHE B O 1
ATOM 5614 N N . MET B 1 309 ? -3.568 30.734 7.145 1 95.12 309 MET B N 1
ATOM 5615 C CA . MET B 1 309 ? -4.535 29.781 7.68 1 95.12 309 MET B CA 1
ATOM 5616 C C . MET B 1 309 ? -5.594 29.438 6.641 1 95.12 309 MET B C 1
ATOM 5618 O O . MET B 1 309 ? -6.004 30.297 5.852 1 95.12 309 MET B O 1
ATOM 5622 N N . PHE B 1 310 ? -5.973 28.188 6.648 1 96.19 310 PHE B N 1
ATOM 5623 C CA . PHE B 1 310 ? -7.086 27.812 5.785 1 96.19 310 PHE B CA 1
ATOM 5624 C C . PHE B 1 310 ? -8.391 28.438 6.281 1 96.19 310 PHE B C 1
ATOM 5626 O O . PHE B 1 310 ? -8.477 28.859 7.438 1 96.19 310 PHE B O 1
ATOM 5633 N N . ARG B 1 311 ? -9.352 28.406 5.406 1 93.88 311 ARG B N 1
ATOM 5634 C CA . ARG B 1 311 ? -10.625 29.047 5.734 1 93.88 311 ARG B CA 1
ATOM 5635 C C . ARG B 1 311 ? -11.25 28.422 6.973 1 93.88 311 ARG B C 1
ATOM 5637 O O . ARG B 1 311 ? -11.414 27.203 7.035 1 93.88 311 ARG B O 1
ATOM 5644 N N . GLY B 1 312 ? -11.492 29.266 8.023 1 94.5 312 GLY B N 1
ATOM 5645 C CA . GLY B 1 312 ? -12.188 28.797 9.211 1 94.5 312 GLY B CA 1
ATOM 5646 C C . GLY B 1 312 ? -11.25 28.516 10.375 1 94.5 312 GLY B C 1
ATOM 5647 O O . GLY B 1 312 ? -11.688 28.453 11.523 1 94.5 312 GLY B O 1
ATOM 5648 N N . LEU B 1 313 ? -9.977 28.422 10.148 1 97.19 313 LEU B N 1
ATOM 5649 C CA . LEU B 1 313 ? -9.062 28.047 11.219 1 97.19 313 LEU B CA 1
ATOM 5650 C C . LEU B 1 313 ? -8.977 29.156 12.266 1 97.19 313 LEU B C 1
ATOM 5652 O O . LEU B 1 313 ? -8.969 28.875 13.469 1 97.19 313 LEU B O 1
ATOM 5656 N N . ALA B 1 314 ? -8.859 30.375 11.812 1 95.88 314 ALA B N 1
ATOM 5657 C CA . ALA B 1 314 ? -8.789 31.5 12.758 1 95.88 314 ALA B CA 1
ATOM 5658 C C . ALA B 1 314 ? -9.984 31.484 13.703 1 95.88 314 ALA B C 1
ATOM 5660 O O . ALA B 1 314 ? -9.828 31.719 14.906 1 95.88 314 ALA B O 1
ATOM 5661 N N . ASP B 1 315 ? -11.117 31.219 13.156 1 95.5 315 ASP B N 1
ATOM 5662 C CA . ASP B 1 315 ? -12.32 31.141 13.977 1 95.5 315 ASP B CA 1
ATOM 5663 C C . ASP B 1 315 ? -12.234 30 14.977 1 95.5 315 ASP B C 1
ATOM 5665 O O . ASP B 1 315 ? -12.648 30.125 16.125 1 95.5 315 ASP B O 1
ATOM 5669 N N . TYR B 1 316 ? -11.734 28.859 14.531 1 96.5 316 TYR B N 1
ATOM 5670 C CA . TYR B 1 316 ? -11.539 27.719 15.422 1 96.5 316 TYR B CA 1
ATOM 5671 C C . TYR B 1 316 ? -10.664 28.109 16.609 1 96.5 316 TYR B C 1
ATOM 5673 O O . TYR B 1 316 ? -10.984 27.766 17.75 1 96.5 316 TYR B O 1
ATOM 5681 N N . LEU B 1 317 ? -9.625 28.812 16.344 1 95.12 317 LEU B N 1
ATOM 5682 C CA . LEU B 1 317 ? -8.648 29.172 17.359 1 95.12 317 LEU B CA 1
ATOM 5683 C C . LEU B 1 317 ? -9.227 30.188 18.344 1 95.12 317 LEU B C 1
ATOM 5685 O O . LEU B 1 317 ? -9 30.078 19.547 1 95.12 317 LEU B O 1
ATOM 5689 N N . ASP B 1 318 ? -9.938 31.062 17.828 1 92.38 318 ASP B N 1
ATOM 5690 C CA . ASP B 1 318 ? -10.523 32.094 18.672 1 92.38 318 ASP B CA 1
ATOM 5691 C C . ASP B 1 318 ? -11.555 31.516 19.625 1 92.38 318 ASP B C 1
ATOM 5693 O O . ASP B 1 318 ? -11.672 31.969 20.766 1 92.38 318 ASP B O 1
ATOM 5697 N N . ARG B 1 319 ? -12.195 30.547 19.219 1 92.5 319 ARG B N 1
ATOM 5698 C CA . ARG B 1 319 ? -13.281 29.984 20.031 1 92.5 319 ARG B CA 1
ATOM 5699 C C . ARG B 1 319 ? -12.758 28.891 20.953 1 92.5 319 ARG B C 1
ATOM 5701 O O . ARG B 1 319 ? -13.469 28.438 21.859 1 92.5 319 ARG B O 1
ATOM 5708 N N . ALA B 1 320 ? -11.609 28.5 20.828 1 91.06 320 ALA B N 1
ATOM 5709 C CA . ALA B 1 320 ? -11.07 27.281 21.453 1 91.06 320 ALA B CA 1
ATOM 5710 C C . ALA B 1 320 ? -11.125 27.391 22.969 1 91.06 320 ALA B C 1
ATOM 5712 O O . ALA B 1 320 ? -11.328 26.391 23.672 1 91.06 320 ALA B O 1
ATOM 5713 N N . ASP B 1 321 ? -10.984 28.562 23.531 1 83.25 321 ASP B N 1
ATOM 5714 C CA . ASP B 1 321 ? -10.914 28.688 24.984 1 83.25 321 ASP B CA 1
ATOM 5715 C C . ASP B 1 321 ? -12.289 28.984 25.562 1 83.25 321 ASP B C 1
ATOM 5717 O O . ASP B 1 321 ? -12.484 28.875 26.781 1 83.25 321 ASP B O 1
ATOM 5721 N N . ASN B 1 322 ? -13.156 29.266 24.766 1 81.69 322 ASN B N 1
ATOM 5722 C CA . ASN B 1 322 ? -14.445 29.703 25.297 1 81.69 322 ASN B CA 1
ATOM 5723 C C . ASN B 1 322 ? -15.461 28.562 25.312 1 81.69 322 ASN B C 1
ATOM 5725 O O . ASN B 1 322 ? -16.438 28.609 26.047 1 81.69 322 ASN B O 1
ATOM 5729 N N . GLN B 1 323 ? -15.328 27.641 24.531 1 71.88 323 GLN B N 1
ATOM 5730 C CA . GLN B 1 323 ? -16.344 26.609 24.344 1 71.88 323 GLN B CA 1
ATOM 5731 C C . GLN B 1 323 ? -15.75 25.203 24.484 1 71.88 323 GLN B C 1
ATOM 5733 O O . GLN B 1 323 ? -15.406 24.578 23.484 1 71.88 323 GLN B O 1
ATOM 5738 N N . HIS B 1 324 ? -15.609 24.922 25.812 1 83.06 324 HIS B N 1
ATOM 5739 C CA . HIS B 1 324 ? -15.062 23.562 25.906 1 83.06 324 HIS B CA 1
ATOM 5740 C C . HIS B 1 324 ? -15.789 22.75 26.969 1 83.06 324 HIS B C 1
ATOM 5742 O O . HIS B 1 324 ? -16.375 23.312 27.891 1 83.06 324 HIS B O 1
ATOM 5748 N N . CYS B 1 325 ? -15.812 21.578 26.672 1 91.69 325 CYS B N 1
ATOM 5749 C CA . CYS B 1 325 ? -16.375 20.656 27.656 1 91.69 325 CYS B CA 1
ATOM 5750 C C . CYS B 1 325 ? -15.617 20.75 28.969 1 91.69 325 CYS B C 1
ATOM 5752 O O . CYS B 1 325 ? -14.406 20.562 29.016 1 91.69 325 CYS B O 1
ATOM 5754 N N . PRO B 1 326 ? -16.297 21.016 30.031 1 91.5 326 PRO B N 1
ATOM 5755 C CA . PRO B 1 326 ? -15.594 21.188 31.312 1 91.5 326 PRO B CA 1
ATOM 5756 C C . PRO B 1 326 ? -15.086 19.875 31.891 1 91.5 326 PRO B C 1
ATOM 5758 O O . PRO B 1 326 ? -14.266 19.875 32.812 1 91.5 326 PRO B O 1
ATOM 5761 N N . GLU B 1 327 ? -15.57 18.812 31.375 1 95.31 327 GLU B N 1
ATOM 5762 C CA . GLU B 1 327 ? -15.195 17.5 31.922 1 95.31 327 GLU B CA 1
ATOM 5763 C C . GLU B 1 327 ? -13.945 16.953 31.234 1 95.31 327 GLU B C 1
ATOM 5765 O O . GLU B 1 327 ? -13.32 16.016 31.719 1 95.31 327 GLU B O 1
ATOM 5770 N N . CYS B 1 328 ? -13.664 17.5 30.125 1 96.56 328 CYS B N 1
ATOM 5771 C CA . CYS B 1 328 ? -12.422 17.109 29.453 1 96.56 328 CYS B CA 1
ATOM 5772 C C . CYS B 1 328 ? -11.211 17.719 30.156 1 96.56 328 CYS B C 1
ATOM 5774 O O . CYS B 1 328 ? -11.336 18.703 30.875 1 96.56 328 CYS B O 1
ATOM 5776 N N . ILE B 1 329 ? -10.086 17.062 30 1 95.31 329 ILE B N 1
ATOM 5777 C CA . ILE B 1 329 ? -8.883 17.531 30.688 1 95.31 329 ILE B CA 1
ATOM 5778 C C . ILE B 1 329 ? -8.031 18.344 29.719 1 95.31 329 ILE B C 1
ATOM 5780 O O . ILE B 1 329 ? -7.441 17.797 28.781 1 95.31 329 ILE B O 1
ATOM 5784 N N . TYR B 1 330 ? -8.031 19.594 29.969 1 93.88 330 TYR B N 1
ATOM 5785 C CA . TYR B 1 330 ? -7.207 20.531 29.219 1 93.88 330 TYR B CA 1
ATOM 5786 C C . TYR B 1 330 ? -5.93 20.859 29.969 1 93.88 330 TYR B C 1
ATOM 5788 O O . TYR B 1 330 ? -5.863 20.688 31.188 1 93.88 330 TYR B O 1
ATOM 5796 N N . ARG B 1 331 ? -4.965 21.281 29.172 1 90.5 331 ARG B N 1
ATOM 5797 C CA . ARG B 1 331 ? -3.676 21.562 29.781 1 90.5 331 ARG B CA 1
ATOM 5798 C C . ARG B 1 331 ? -3.119 22.906 29.297 1 90.5 331 ARG B C 1
ATOM 5800 O O . ARG B 1 331 ? -3.539 23.422 28.266 1 90.5 331 ARG B O 1
ATOM 5807 N N . GLU B 1 332 ? -2.174 23.328 30.047 1 87.62 332 GLU B N 1
ATOM 5808 C CA . GLU B 1 332 ? -1.48 24.562 29.656 1 87.62 332 GLU B CA 1
ATOM 5809 C C . GLU B 1 332 ? -0.427 24.266 28.594 1 87.62 332 GLU B C 1
ATOM 5811 O O . GLU B 1 332 ? -0.187 25.109 27.703 1 87.62 332 GLU B O 1
ATOM 5816 N N . VAL B 1 333 ? 0.148 23.141 28.75 1 88.69 333 VAL B N 1
ATOM 5817 C CA . VAL B 1 333 ? 1.163 22.703 27.797 1 88.69 333 VAL B CA 1
ATOM 5818 C C . VAL B 1 333 ? 0.843 21.297 27.312 1 88.69 333 VAL B C 1
ATOM 5820 O O . VAL B 1 333 ? 0.62 20.391 28.109 1 88.69 333 VAL B O 1
ATOM 5823 N N . TYR B 1 334 ? 0.846 21.234 26.047 1 91.31 334 TYR B N 1
ATOM 5824 C CA . TYR B 1 334 ? 0.484 19.953 25.469 1 91.31 334 TYR B CA 1
ATOM 5825 C C . TYR B 1 334 ? 1.727 19.172 25.062 1 91.31 334 TYR B C 1
ATOM 5827 O O . TYR B 1 334 ? 2.809 19.734 24.906 1 91.31 334 TYR B O 1
ATOM 5835 N N . GLY B 1 335 ? 1.534 17.859 24.797 1 90.5 335 GLY B N 1
ATOM 5836 C CA . GLY B 1 335 ? 2.549 16.844 24.594 1 90.5 335 GLY B CA 1
ATOM 5837 C C . GLY B 1 335 ? 2.379 15.641 25.516 1 90.5 335 GLY B C 1
ATOM 5838 O O . GLY B 1 335 ? 1.634 15.703 26.5 1 90.5 335 GLY B O 1
ATOM 5839 N N . ALA B 1 336 ? 3.037 14.617 25.141 1 92.38 336 ALA B N 1
ATOM 5840 C CA . ALA B 1 336 ? 2.91 13.406 25.953 1 92.38 336 ALA B CA 1
ATOM 5841 C C . ALA B 1 336 ? 3.471 13.625 27.359 1 92.38 336 ALA B C 1
ATOM 5843 O O . ALA B 1 336 ? 4.621 14.047 27.516 1 92.38 336 ALA B O 1
ATOM 5844 N N . GLN B 1 337 ? 2.666 13.32 28.297 1 90.75 337 GLN B N 1
ATOM 5845 C CA . GLN B 1 337 ? 3.092 13.477 29.688 1 90.75 337 GLN B CA 1
ATOM 5846 C C . GLN B 1 337 ? 3.91 12.273 30.156 1 90.75 337 GLN B C 1
ATOM 5848 O O . GLN B 1 337 ? 4.684 12.375 31.109 1 90.75 337 GLN B O 1
ATOM 5853 N N . ARG B 1 338 ? 3.576 11.211 29.625 1 91.19 338 ARG B N 1
ATOM 5854 C CA . ARG B 1 338 ? 4.285 9.961 29.859 1 91.19 338 ARG B CA 1
ATOM 5855 C C . ARG B 1 338 ? 4.422 9.148 28.578 1 91.19 338 ARG B C 1
ATOM 5857 O O . ARG B 1 338 ? 3.754 9.438 27.578 1 91.19 338 ARG B O 1
ATOM 5864 N N . ASP B 1 339 ? 5.285 8.281 28.641 1 91.81 339 ASP B N 1
ATOM 5865 C CA . ASP B 1 339 ? 5.406 7.363 27.516 1 91.81 339 ASP B CA 1
ATOM 5866 C C . ASP B 1 339 ? 4.102 6.609 27.281 1 91.81 339 ASP B C 1
ATOM 5868 O O . ASP B 1 339 ? 3.314 6.414 28.203 1 91.81 339 ASP B O 1
ATOM 5872 N N . HIS B 1 340 ? 3.822 6.281 26.062 1 92.75 340 HIS B N 1
ATOM 5873 C CA . HIS B 1 340 ? 2.682 5.477 25.656 1 92.75 340 HIS B CA 1
ATOM 5874 C C . HIS B 1 340 ? 1.374 6.242 25.812 1 92.75 340 HIS B C 1
ATOM 5876 O O . HIS B 1 340 ? 0.349 5.664 26.172 1 92.75 340 HIS B O 1
ATOM 5882 N N . CYS B 1 341 ? 1.516 7.566 25.672 1 92.88 341 CYS B N 1
ATOM 5883 C CA . CYS B 1 341 ? 0.314 8.391 25.672 1 92.88 341 CYS B CA 1
ATOM 5884 C C . CYS B 1 341 ? 0.356 9.422 24.547 1 92.88 341 CYS B C 1
ATOM 5886 O O . CYS B 1 341 ? 1.435 9.836 24.125 1 92.88 341 CYS B O 1
ATOM 5888 N N . PHE B 1 342 ? -0.808 9.805 24.172 1 95.38 342 PHE B N 1
ATOM 5889 C CA . PHE B 1 342 ? -0.924 10.906 23.219 1 95.38 342 PHE B CA 1
ATOM 5890 C C . PHE B 1 342 ? -0.767 12.25 23.922 1 95.38 342 PHE B C 1
ATOM 5892 O O . PHE B 1 342 ? -0.808 12.32 25.156 1 95.38 342 PHE B O 1
ATOM 5899 N N . GLY B 1 343 ? -0.582 13.281 23.156 1 94.44 343 GLY B N 1
ATOM 5900 C CA . GLY B 1 343 ? -0.188 14.547 23.766 1 94.44 343 GLY B CA 1
ATOM 5901 C C . GLY B 1 343 ? -1.302 15.578 23.766 1 94.44 343 GLY B C 1
ATOM 5902 O O . GLY B 1 343 ? -1.078 16.734 24.125 1 94.44 343 GLY B O 1
ATOM 5903 N N . GLY B 1 344 ? -2.504 15.172 23.328 1 95.25 344 GLY B N 1
ATOM 5904 C CA . GLY B 1 344 ? -3.57 16.156 23.188 1 95.25 344 GLY B CA 1
ATOM 5905 C C . GLY B 1 344 ? -4.531 16.156 24.359 1 95.25 344 GLY B C 1
ATOM 5906 O O . GLY B 1 344 ? -4.191 15.688 25.453 1 95.25 344 GLY B O 1
ATOM 5907 N N . VAL B 1 345 ? -5.602 16.812 24.219 1 95.94 345 VAL B N 1
ATOM 5908 C CA . VAL B 1 345 ? -6.664 16.875 25.203 1 95.94 345 VAL B CA 1
ATOM 5909 C C . VAL B 1 345 ? -7.184 15.477 25.516 1 95.94 345 VAL B C 1
ATOM 5911 O O . VAL B 1 345 ? -7.305 14.641 24.609 1 95.94 345 VAL B O 1
ATOM 5914 N N . GLN B 1 346 ? -7.469 15.266 26.719 1 95.81 346 GLN B N 1
ATOM 5915 C CA . GLN B 1 346 ? -8.109 14.016 27.109 1 95.81 346 GLN B CA 1
ATOM 5916 C C . GLN B 1 346 ? -9.625 14.188 27.219 1 95.81 346 GLN B C 1
ATOM 5918 O O . GLN B 1 346 ? -10.109 14.922 28.078 1 95.81 346 GLN B O 1
ATOM 5923 N N . LEU B 1 347 ? -10.289 13.539 26.406 1 96.81 347 LEU B N 1
ATOM 5924 C CA . LEU B 1 347 ? -11.742 13.672 26.375 1 96.81 347 LEU B CA 1
ATOM 5925 C C . LEU B 1 347 ? -12.383 12.906 27.531 1 96.81 347 LEU B C 1
ATOM 5927 O O . LEU B 1 347 ? -11.898 11.852 27.922 1 96.81 347 LEU B O 1
ATOM 5931 N N . CYS B 1 348 ? -13.469 13.43 28.016 1 96.56 348 CYS B N 1
ATOM 5932 C CA . CYS B 1 348 ? -14.289 12.703 28.984 1 96.56 348 CYS B CA 1
ATOM 5933 C C . CYS B 1 348 ? -15.062 11.578 28.312 1 96.56 348 CYS B C 1
ATOM 5935 O O . CYS B 1 348 ? -15.109 11.5 27.078 1 96.56 348 CYS B O 1
ATOM 5937 N N . ASP B 1 349 ? -15.742 10.781 29.047 1 94.75 349 ASP B N 1
ATOM 5938 C CA . ASP B 1 349 ? -16.438 9.602 28.547 1 94.75 349 ASP B CA 1
ATOM 5939 C C . ASP B 1 349 ? -17.562 9.992 27.609 1 94.75 349 ASP B C 1
ATOM 5941 O O . ASP B 1 349 ? -17.781 9.352 26.578 1 94.75 349 ASP B O 1
ATOM 5945 N N . GLN B 1 350 ? -18.219 10.992 28 1 94.44 350 GLN B N 1
ATOM 5946 C CA . GLN B 1 350 ? -19.359 11.414 27.188 1 94.44 350 GLN B CA 1
ATOM 5947 C C . GLN B 1 350 ? -18.891 11.93 25.828 1 94.44 350 GLN B C 1
ATOM 5949 O O . GLN B 1 350 ? -19.484 11.594 24.797 1 94.44 350 GLN B O 1
ATOM 5954 N N . CYS B 1 351 ? -17.875 12.734 25.828 1 95.31 351 CYS B N 1
ATOM 5955 C CA . CYS B 1 351 ? -17.328 13.227 24.562 1 95.31 351 CYS B CA 1
ATOM 5956 C C . CYS B 1 351 ? -16.812 12.086 23.703 1 95.31 351 CYS B C 1
ATOM 5958 O O . CYS B 1 351 ? -17.031 12.055 22.5 1 95.31 351 CYS B O 1
ATOM 5960 N N . ARG B 1 352 ? -16.203 11.172 24.328 1 94.69 352 ARG B N 1
ATOM 5961 C CA . ARG B 1 352 ? -15.664 10.023 23.609 1 94.69 352 ARG B CA 1
ATOM 5962 C C . ARG B 1 352 ? -16.781 9.219 22.938 1 94.69 352 ARG B C 1
ATOM 5964 O O . ARG B 1 352 ? -16.625 8.727 21.828 1 94.69 352 ARG B O 1
ATOM 5971 N N . LEU B 1 353 ? -17.812 9.055 23.641 1 94.19 353 LEU B N 1
ATOM 5972 C CA . LEU B 1 353 ? -18.969 8.336 23.094 1 94.19 353 LEU B CA 1
ATOM 5973 C C . LEU B 1 353 ? -19.531 9.062 21.875 1 94.19 353 LEU B C 1
ATOM 5975 O O . LEU B 1 353 ? -19.859 8.43 20.875 1 94.19 353 LEU B O 1
ATOM 5979 N N . GLU B 1 354 ? -19.594 10.297 22 1 94.5 354 GLU B N 1
ATOM 5980 C CA . GLU B 1 354 ? -20.109 11.109 20.891 1 94.5 354 GLU B CA 1
ATOM 5981 C C . GLU B 1 354 ? -19.203 11.016 19.672 1 94.5 354 GLU B C 1
ATOM 5983 O O . GLU B 1 354 ? -19.672 10.938 18.531 1 94.5 354 GLU B O 1
ATOM 5988 N N . TRP B 1 355 ? -18 11.078 19.922 1 95.81 355 TRP B N 1
ATOM 5989 C CA . TRP B 1 355 ? -17.031 10.992 18.844 1 95.81 355 TRP B CA 1
ATOM 5990 C C . TRP B 1 355 ? -17.078 9.617 18.188 1 95.81 355 TRP B C 1
ATOM 5992 O O . TRP B 1 355 ? -16.922 9.5 16.969 1 95.81 355 TRP B O 1
ATOM 6002 N N . GLY B 1 356 ? -17.25 8.578 18.984 1 94.94 356 GLY B N 1
ATOM 6003 C CA . GLY B 1 356 ? -17.453 7.242 18.438 1 94.94 356 GLY B CA 1
ATOM 6004 C C . GLY B 1 356 ? -18.656 7.145 17.516 1 94.94 356 GLY B C 1
ATOM 6005 O O . GLY B 1 356 ? -18.594 6.508 16.469 1 94.94 356 GLY B O 1
ATOM 6006 N N . HIS B 1 357 ? -19.672 7.797 17.922 1 95.38 357 HIS B N 1
ATOM 6007 C CA . HIS B 1 357 ? -20.891 7.801 17.125 1 95.38 357 HIS B CA 1
ATOM 6008 C C . HIS B 1 357 ? -20.672 8.5 15.789 1 95.38 357 HIS B C 1
ATOM 6010 O O . HIS B 1 357 ? -21.234 8.094 14.766 1 95.38 357 HIS B O 1
ATOM 6016 N N . PHE B 1 358 ? -19.922 9.484 15.828 1 96.81 358 PHE B N 1
ATOM 6017 C CA . PHE B 1 358 ? -19.609 10.211 14.602 1 96.81 358 PHE B CA 1
ATOM 6018 C C . PHE B 1 358 ? -18.938 9.297 13.594 1 96.81 358 PHE B C 1
ATOM 6020 O O . PHE B 1 358 ? -19.297 9.297 12.406 1 96.81 358 PHE B O 1
ATOM 6027 N N . LEU B 1 359 ? -18.047 8.461 14.008 1 95.31 359 LEU B N 1
ATOM 6028 C CA . LEU B 1 359 ? -17.344 7.531 13.125 1 95.31 359 LEU B CA 1
ATOM 6029 C C . LEU B 1 359 ? -18.312 6.547 12.484 1 95.31 359 LEU B C 1
ATOM 6031 O O . LEU B 1 359 ? -18.141 6.164 11.328 1 95.31 359 LEU B O 1
ATOM 6035 N N . GLU B 1 360 ? -19.312 6.227 13.219 1 94.69 360 GLU B N 1
ATOM 6036 C CA . GLU B 1 360 ? -20.266 5.215 12.758 1 94.69 360 GLU B CA 1
ATOM 6037 C C . GLU B 1 360 ? -21.141 5.754 11.633 1 94.69 360 GLU B C 1
ATOM 6039 O O . GLU B 1 360 ? -21.672 4.98 10.836 1 94.69 360 GLU B O 1
ATOM 6044 N N . THR B 1 361 ? -21.219 7.004 11.523 1 96.81 361 THR B N 1
ATOM 6045 C CA . THR B 1 361 ? -22.156 7.59 10.57 1 96.81 361 THR B CA 1
ATOM 6046 C C . THR B 1 361 ? -21.453 7.941 9.266 1 96.81 361 THR B C 1
ATOM 6048 O O . THR B 1 361 ? -22.062 8.555 8.383 1 96.81 361 THR B O 1
ATOM 6051 N N . LEU B 1 362 ? -20.25 7.527 9.109 1 97.44 362 LEU B N 1
ATOM 6052 C CA . LEU B 1 362 ? -19.469 7.852 7.922 1 97.44 362 LEU B CA 1
ATOM 6053 C C . LEU B 1 362 ? -20.188 7.41 6.652 1 97.44 362 LEU B C 1
ATOM 6055 O O . LEU B 1 362 ? -20.281 8.172 5.688 1 97.44 362 LEU B O 1
ATOM 6059 N N . PRO B 1 363 ? -20.75 6.199 6.578 1 96.44 363 PRO B N 1
ATOM 6060 C CA . PRO B 1 363 ? -21.422 5.777 5.344 1 96.44 363 PRO B CA 1
ATOM 6061 C C . PRO B 1 363 ? -22.578 6.695 4.957 1 96.44 363 PRO B C 1
ATOM 6063 O O . PRO B 1 363 ? -22.703 7.082 3.793 1 96.44 363 PRO B O 1
ATOM 6066 N N . GLU B 1 364 ? -23.328 7.109 5.926 1 96.88 364 GLU B N 1
ATOM 6067 C CA . GLU B 1 364 ? -24.469 7.977 5.66 1 96.88 364 GLU B CA 1
ATOM 6068 C C . GLU B 1 364 ? -24.016 9.367 5.215 1 96.88 364 GLU B C 1
ATOM 6070 O O . GLU B 1 364 ? -24.594 9.953 4.301 1 96.88 364 GLU B O 1
ATOM 6075 N N . ARG B 1 365 ? -23.062 9.844 5.859 1 97.88 365 ARG B N 1
ATOM 6076 C CA . ARG B 1 365 ? -22.547 11.164 5.5 1 97.88 365 ARG B CA 1
ATOM 6077 C C . ARG B 1 365 ? -21.891 11.141 4.125 1 97.88 365 ARG B C 1
ATOM 6079 O O . ARG B 1 365 ? -21.984 12.117 3.373 1 97.88 365 ARG B O 1
ATOM 6086 N N . ALA B 1 366 ? -21.281 10.031 3.771 1 98.12 366 ALA B N 1
ATOM 6087 C CA . ALA B 1 366 ? -20.703 9.875 2.439 1 98.12 366 ALA B CA 1
ATOM 6088 C C . ALA B 1 366 ? -21.797 9.922 1.364 1 98.12 366 ALA B C 1
ATOM 6090 O O . ALA B 1 366 ? -21.625 10.586 0.339 1 98.12 366 ALA B O 1
ATOM 6091 N N . LYS B 1 367 ? -22.859 9.297 1.596 1 97.25 367 LYS B N 1
ATOM 6092 C CA . LYS B 1 367 ? -23.969 9.312 0.65 1 97.25 367 LYS B CA 1
ATOM 6093 C C . LYS B 1 367 ? -24.5 10.727 0.43 1 97.25 367 LYS B C 1
ATOM 6095 O O . LYS B 1 367 ? -24.828 11.102 -0.695 1 97.25 367 LYS B O 1
ATOM 6100 N N . ARG B 1 368 ? -24.531 11.438 1.486 1 97.38 368 ARG B N 1
ATOM 6101 C CA . ARG B 1 368 ? -25.031 12.805 1.397 1 97.38 368 ARG B CA 1
ATOM 6102 C C . ARG B 1 368 ? -24.047 13.703 0.652 1 97.38 368 ARG B C 1
ATOM 6104 O O . ARG B 1 368 ? -24.469 14.594 -0.092 1 97.38 368 ARG B O 1
ATOM 6111 N N . ALA B 1 369 ? -22.812 13.438 0.854 1 97.75 369 ALA B N 1
ATOM 6112 C CA . ALA B 1 369 ? -21.797 14.273 0.235 1 97.75 369 ALA B CA 1
ATOM 6113 C C . ALA B 1 369 ? -21.672 13.977 -1.257 1 97.75 369 ALA B C 1
ATOM 6115 O O . ALA B 1 369 ? -21.281 14.852 -2.039 1 97.75 369 ALA B O 1
ATOM 6116 N N . PHE B 1 370 ? -21.953 12.742 -1.612 1 97.06 370 PHE B N 1
ATOM 6117 C CA . PHE B 1 370 ? -21.859 12.32 -3.006 1 97.06 370 PHE B CA 1
ATOM 6118 C C . PHE B 1 370 ? -23.219 11.859 -3.523 1 97.06 370 PHE B C 1
ATOM 6120 O O . PHE B 1 370 ? -23.375 10.695 -3.906 1 97.06 370 PHE B O 1
ATOM 6127 N N . PRO B 1 371 ? -24.078 12.758 -3.723 1 94 371 PRO B N 1
ATOM 6128 C CA . PRO B 1 371 ? -25.438 12.367 -4.109 1 94 371 PRO B CA 1
ATOM 6129 C C . PRO B 1 371 ? -25.516 11.805 -5.531 1 94 371 PRO B C 1
ATOM 6131 O O . PRO B 1 371 ? -26.406 11.031 -5.848 1 94 371 PRO B O 1
ATOM 6134 N N . ASP B 1 372 ? -24.578 12.148 -6.305 1 92.19 372 ASP B N 1
ATOM 6135 C CA . ASP B 1 372 ? -24.609 11.75 -7.707 1 92.19 372 ASP B CA 1
ATOM 6136 C C . ASP B 1 372 ? -23.953 10.383 -7.906 1 92.19 372 ASP B C 1
ATOM 6138 O O . ASP B 1 372 ? -24 9.82 -9 1 92.19 372 ASP B O 1
ATOM 6142 N N . LEU B 1 373 ? -23.328 9.906 -6.859 1 91.62 373 LEU B N 1
ATOM 6143 C CA . LEU B 1 373 ? -22.719 8.586 -6.945 1 91.62 373 LEU B CA 1
ATOM 6144 C C . LEU B 1 373 ? -23.641 7.523 -6.363 1 91.62 373 LEU B C 1
ATOM 6146 O O . LEU B 1 373 ? -24.281 7.746 -5.336 1 91.62 373 LEU B O 1
ATOM 6150 N N . ASN B 1 374 ? -23.719 6.473 -7.023 1 88.19 374 ASN B N 1
ATOM 6151 C CA . ASN B 1 374 ? -24.453 5.332 -6.492 1 88.19 374 ASN B CA 1
ATOM 6152 C C . ASN B 1 374 ? -23.625 4.547 -5.48 1 88.19 374 ASN B C 1
ATOM 6154 O O . ASN B 1 374 ? -23.109 3.473 -5.797 1 88.19 374 ASN B O 1
ATOM 6158 N N . LEU B 1 375 ? -23.609 5.059 -4.336 1 90.44 375 LEU B N 1
ATOM 6159 C CA . LEU B 1 375 ? -22.844 4.383 -3.289 1 90.44 375 LEU B CA 1
ATOM 6160 C C . LEU B 1 375 ? -23.672 3.27 -2.65 1 90.44 375 LEU B C 1
ATOM 6162 O O . LEU B 1 375 ? -24.688 3.539 -1.997 1 90.44 375 LEU B O 1
ATOM 6166 N N . ARG B 1 376 ? -23.266 2.057 -2.85 1 84.75 376 ARG B N 1
ATOM 6167 C CA . ARG B 1 376 ? -23.922 0.886 -2.273 1 84.75 376 ARG B CA 1
ATOM 6168 C C . ARG B 1 376 ? -23.469 0.665 -0.832 1 84.75 376 ARG B C 1
ATOM 6170 O O . ARG B 1 376 ? -22.812 -0.324 -0.528 1 84.75 376 ARG B O 1
ATOM 6177 N N . ILE B 1 377 ? -23.781 1.581 0.035 1 86 377 ILE B N 1
ATOM 6178 C CA . ILE B 1 377 ? -23.312 1.485 1.409 1 86 377 ILE B CA 1
ATOM 6179 C C . ILE B 1 377 ? -24.484 1.464 2.371 1 86 377 ILE B C 1
ATOM 6181 O O . ILE B 1 377 ? -25.562 1.98 2.053 1 86 377 ILE B O 1
#

Nearest PDB structures (foldseek):
  8zae-assembly1_A  TM=9.784E-01  e=1.037E-34  Rutstroemia sp. NJR-2017a WRK4
  8zac-assembly1_B  TM=9.132E-01  e=9.888E-35  Botrytis cinerea B05.10
  8zae-assembly1_B  TM=9.760E-01  e=1.959E-32  Rutstroemia sp. NJR-2017a WRK4
  8zaf-assembly1_A  TM=9.194E-01  e=2.143E-24  Shimazuella kribbensis
  8zaf-assembly2_C-2  TM=9.230E-01  e=1.902E-22  Shimazuella kribbensis

Secondary structure (DSSP, 8-state):
---PPPP---GGGTTTTTTSSS-HHHHHHHHHHHHHHHHHH----S-HHHHHHHHHHHHHHHHHHH-GGG--TTS-SEETTEEHHHHHHHHHTTSTTHHHHHHHHHHHHHHHHHHHH-TTSHHHHHHHHHHTS-HHHHHHHHHHHHTHHHHHHHHHHHTT-TT----HHHHHHHHHHHHHHHHHHTHHHHHHTT-S--HHHHS-GGGHHHHHHHHHHHHHHHHHHTTTSTTHHHHHHHHHHHTTTHHHH-GGG-TTTTTT-BSPPPPHHHHHHHHTTGGG----B---------HHHHHHHHHTHHHHS-TTHHHHHHHTTTS--TTSB--SS-SBSSTT--SSPBP-HHHHHHHHHHHHTHHHHHHHH-TTS----/---PPPP---GGGTTTTTTSSS-HHHHHHHHHHHHHHHHHH----S-HHHHHHHHHHHHHHHHHHH-GGG--TTS-SEETTEEHHHHHHHHHTTSTTHHHHHHHHHHHHHHHHHHHH-TTSHHHHHHHHHHTS-HHHHHHHHHHHHTHHHHHHHHHHHTT-TT----HHHHHHHHHHHHHHHHHHTHHHHHHTT-S--HHHHS-GGGHHHHHHHHHHHHHHHHHHTTTSTTHHHHHHHHHHHTTTHHHH-GGG-TTTTTT-BSPPPPHHHHHHHHTTGGG----BS--------HHHHHHHHHTHHHHS-TTHHHHHHHTTTS--TTSB--SS-SBSSTT--SS-B--HHHHHHHHHHHHTHHHHHHHH-TTS----

Foldseek 3Di:
DPDDDDADADPLCQCQQPPPPDDPVVLSLLRSQLVLVLCLQQVDFDAVQLSVLSSVLSSLLLCCQQPVVQADPPVAQDRRSDRLLVSLCSQQPLAPCSLQLSLLSLLLSNQSSCVFPPLLELLNQLLLLLCLLALLSVLVSLCSNLVQLSQLSSSCSRHVVRHDDADPLLSSLLSLLLQLLLLLQCVQVQLLQLHSRGLCLQAPNVCSVVLNVVSVLQLVLQLVLCVPPPSSCSSSSNSVSSSHVSLQRDVLNCCVVVVNDTRDHDDPVNSVVLVVCVSSHHHFEQPPDDNPHPVVVVVVCLVCCSNRHRPCSSVSSVCSVPDDDPQKDRDSGFGHHDRSHHTGIGDDPVSNVNSNVVSVCSNVSNCVSCVVTPRPD/DPDDDDADADPLCQCQQPPPPDDPVVLSLLRSQLVLVLCLQQVDFDAVQLSVLSSVLSSQLLCCQQPVVQADPPVAQDRRSDRLLVSLCSQQPLAPCSLQLSLLSLLLSNQSSCVFPPLLELQNQLLLLLCLLALLSVLVVLCSNLVQLSQLSSSCSRHVVRHDDADPLLSSLLSLLLQLLLLLQCVQVQLLQLHSRGLCLQAPNVCSVVLNVVSVLQLVLQLVLCVPPPSSCSSSSSSVSSSHVSCQRDVLNCCVVVVNDTRDHDDPVNSVVLVVCVSSHHHFEQPDDDSPHPVVVVVVCLVCCSNRHRPCSSVSSVCSVPDDDPQKDRDSGFGHHDRSHHTGIGDDPVSNVNSNVVSVCSNVSNCVSCVVTDRPD

Organism: Aspergillus tubingensis (strain CBS 134.48) (NCBI:txid767770)

pLDDT: mean 92.26, std 8.34, range [37.84, 98.88]